Protein AF-A0A1J5LE45-F1 (afdb_monomer_lite)

Structure (mmCIF, N/CA/C/O backbone):
data_AF-A0A1J5LE45-F1
#
_entry.id   AF-A0A1J5LE45-F1
#
loop_
_atom_site.group_PDB
_atom_site.id
_atom_site.type_symbol
_atom_site.label_atom_id
_atom_site.label_alt_id
_atom_site.label_comp_id
_atom_site.label_asym_id
_atom_site.label_entity_id
_atom_site.label_seq_id
_atom_site.pdbx_PDB_ins_code
_atom_site.Cartn_x
_atom_site.Cartn_y
_atom_site.Cartn_z
_atom_site.occupancy
_atom_site.B_iso_or_equiv
_atom_site.auth_seq_id
_atom_site.auth_comp_id
_atom_site.auth_asym_id
_atom_site.auth_atom_id
_atom_site.pdbx_PDB_model_num
ATOM 1 N N . LYS A 1 1 ? -18.635 -42.185 24.923 1.00 47.25 1 LYS A N 1
ATOM 2 C CA . LYS A 1 1 ? -18.633 -42.158 23.426 1.00 47.25 1 LYS A CA 1
ATOM 3 C C . LYS A 1 1 ? -18.431 -40.688 23.011 1.00 47.25 1 LYS A C 1
ATOM 5 O O . LYS A 1 1 ? -19.280 -40.100 22.356 1.00 47.25 1 LYS A O 1
ATOM 10 N N . ASP A 1 2 ? -17.333 -40.066 23.460 1.00 50.16 2 ASP A N 1
ATOM 11 C CA . ASP A 1 2 ? -17.382 -38.649 23.892 1.00 50.16 2 ASP A CA 1
ATOM 12 C C . ASP A 1 2 ? -16.669 -37.647 22.984 1.00 50.16 2 ASP A C 1
ATOM 14 O O . ASP A 1 2 ? -16.478 -36.493 23.353 1.00 50.16 2 ASP A O 1
ATOM 18 N N . TYR A 1 3 ? -16.350 -38.044 21.753 1.00 55.31 3 TYR A N 1
ATOM 19 C CA . TYR A 1 3 ? -15.867 -37.114 20.739 1.00 55.31 3 TYR A CA 1
ATOM 20 C C . TYR A 1 3 ? -16.674 -37.298 19.455 1.00 55.31 3 TYR A C 1
ATOM 22 O O . TYR A 1 3 ? -16.617 -38.345 18.811 1.00 55.31 3 TYR A O 1
ATOM 30 N N . LYS A 1 4 ? -17.440 -36.265 19.072 1.00 55.41 4 LYS A N 1
ATOM 31 C CA . LYS A 1 4 ? -18.104 -36.154 17.761 1.00 55.41 4 LYS A CA 1
ATOM 32 C C . LYS A 1 4 ? -17.054 -35.912 16.665 1.00 55.41 4 LYS A C 1
ATOM 34 O O . LYS A 1 4 ? -17.010 -34.851 16.056 1.00 55.41 4 LYS A O 1
ATOM 39 N N . LEU A 1 5 ? -16.204 -36.905 16.418 1.00 65.06 5 LEU A N 1
ATOM 40 C CA . LEU A 1 5 ? -15.286 -36.964 15.276 1.00 65.06 5 LEU A CA 1
ATOM 41 C C . LEU A 1 5 ? -15.945 -37.696 14.097 1.00 65.06 5 LEU A C 1
ATOM 43 O O . LEU A 1 5 ? -15.344 -38.559 13.465 1.00 65.06 5 LEU A O 1
ATOM 47 N N . SER A 1 6 ? -17.212 -37.396 13.808 1.00 67.69 6 SER A N 1
ATOM 48 C CA . SER A 1 6 ? -17.869 -37.920 12.611 1.00 67.69 6 SER A CA 1
ATOM 49 C C . SER A 1 6 ? -17.379 -37.138 11.394 1.00 67.69 6 SER A C 1
ATOM 51 O O . SER A 1 6 ? -17.588 -35.923 11.318 1.00 67.69 6 SER A O 1
ATOM 53 N N . LEU A 1 7 ? -16.752 -37.824 10.436 1.00 62.03 7 LEU A N 1
ATOM 54 C CA . LEU A 1 7 ? -16.496 -37.259 9.113 1.00 62.03 7 LEU A CA 1
ATOM 55 C C . LEU A 1 7 ? -17.841 -36.858 8.499 1.00 62.03 7 LEU A C 1
ATOM 57 O O . LEU A 1 7 ? -18.782 -37.651 8.460 1.00 62.03 7 LEU A O 1
ATOM 61 N N . ASN A 1 8 ? -17.957 -35.601 8.072 1.00 67.69 8 ASN A N 1
ATOM 62 C CA . ASN A 1 8 ? -19.177 -35.143 7.430 1.00 67.69 8 ASN A CA 1
ATOM 63 C C . ASN A 1 8 ? -19.232 -35.714 6.009 1.00 67.69 8 ASN A C 1
ATOM 65 O O . ASN A 1 8 ? -18.611 -35.162 5.101 1.00 67.69 8 ASN A O 1
ATOM 69 N N . ASN A 1 9 ? -19.999 -36.789 5.827 1.00 61.19 9 ASN A N 1
ATOM 70 C CA . ASN A 1 9 ? -20.172 -37.455 4.536 1.00 61.19 9 ASN A CA 1
ATOM 71 C C . ASN A 1 9 ? -20.703 -36.520 3.439 1.00 61.19 9 ASN A C 1
ATOM 73 O O . ASN A 1 9 ? -20.420 -36.748 2.269 1.00 61.19 9 ASN A O 1
ATOM 77 N N . SER A 1 10 ? -21.390 -35.424 3.790 1.00 59.09 10 SER A N 1
ATOM 78 C CA . SER A 1 10 ? -21.844 -34.423 2.815 1.00 59.09 10 SER A CA 1
ATOM 79 C C . SER A 1 10 ? -20.706 -33.573 2.228 1.00 59.09 10 SER A C 1
ATOM 81 O O . SER A 1 10 ? -20.938 -32.802 1.302 1.00 59.09 10 SER A O 1
ATOM 83 N N . LYS A 1 11 ? -19.493 -33.650 2.792 1.00 65.94 11 LYS A N 1
ATOM 84 C CA . LYS A 1 11 ? -18.274 -32.985 2.297 1.00 65.94 11 LYS A CA 1
ATOM 85 C C . LYS A 1 11 ? -17.294 -33.965 1.642 1.00 65.94 11 LYS A C 1
ATOM 87 O O . LYS A 1 11 ? -16.216 -33.547 1.225 1.00 65.94 11 LYS A O 1
ATOM 92 N N . THR A 1 12 ? -17.641 -35.249 1.575 1.00 72.69 12 THR A N 1
ATOM 93 C CA . THR A 1 12 ? -16.808 -36.281 0.957 1.00 72.69 12 THR A CA 1
ATOM 94 C C . THR A 1 12 ? -17.013 -36.249 -0.554 1.00 72.69 12 THR A C 1
ATOM 96 O O . THR A 1 12 ? -18.116 -36.490 -1.035 1.00 72.69 12 THR A O 1
ATOM 99 N N . ILE A 1 13 ? -15.950 -35.949 -1.301 1.00 74.75 13 ILE A N 1
ATOM 100 C CA . ILE A 1 13 ? -15.941 -35.971 -2.769 1.00 74.75 13 ILE A CA 1
ATOM 101 C C . ILE A 1 13 ? -15.112 -37.180 -3.204 1.00 74.75 13 ILE A C 1
ATOM 103 O O . ILE A 1 13 ? -13.968 -37.334 -2.772 1.00 74.75 13 ILE A O 1
ATOM 107 N N . LEU A 1 14 ? -15.698 -38.047 -4.028 1.00 76.19 14 LEU A N 1
ATOM 108 C CA . LEU A 1 14 ? -15.010 -39.194 -4.617 1.00 76.19 14 LEU A CA 1
ATOM 109 C C . LEU A 1 14 ? -14.303 -38.742 -5.898 1.00 76.19 14 LEU A C 1
ATOM 111 O O . LEU A 1 14 ? -14.939 -38.169 -6.777 1.00 76.19 14 LEU A O 1
ATOM 115 N N . TYR A 1 15 ? -12.998 -39.002 -5.993 1.00 78.25 15 TYR A N 1
ATOM 116 C CA . TYR A 1 15 ? -12.208 -38.741 -7.196 1.00 78.25 15 TYR A CA 1
ATOM 117 C C . TYR A 1 15 ? -11.772 -40.058 -7.829 1.00 78.25 15 TYR A C 1
ATOM 119 O O . TYR A 1 15 ? -11.197 -40.918 -7.157 1.00 78.25 15 TYR A O 1
ATOM 127 N N . GLU A 1 16 ? -12.006 -40.192 -9.130 1.00 77.75 16 GLU A N 1
ATOM 128 C CA . GLU A 1 16 ? -11.470 -41.291 -9.928 1.00 77.75 16 GLU A CA 1
ATOM 129 C C . GLU A 1 16 ? -10.013 -41.013 -10.323 1.00 77.75 16 GLU A C 1
ATOM 131 O O . GLU A 1 16 ? -9.560 -39.868 -10.356 1.00 77.75 16 GLU A O 1
ATOM 136 N N . LYS A 1 17 ? -9.235 -42.069 -10.588 1.00 78.62 17 LYS A N 1
ATOM 137 C CA . LYS A 1 17 ? -7.848 -41.909 -11.047 1.00 78.62 17 LYS A CA 1
ATOM 138 C C . LYS A 1 17 ? -7.839 -41.440 -12.514 1.00 78.62 17 LYS A C 1
ATOM 140 O O . LYS A 1 17 ? -8.578 -42.014 -13.309 1.00 78.62 17 LYS A O 1
ATOM 145 N N . PRO A 1 18 ? -6.958 -40.497 -12.906 1.00 76.38 18 PRO A N 1
ATOM 146 C CA . PRO A 1 18 ? -5.892 -39.883 -12.109 1.00 76.38 18 PRO A CA 1
ATOM 147 C C . PRO A 1 18 ? -6.414 -38.841 -11.107 1.00 76.38 18 PRO A C 1
ATOM 149 O O . PRO A 1 18 ? -7.274 -38.033 -11.431 1.00 76.38 18 PRO A O 1
ATOM 152 N N . LEU A 1 19 ? -5.842 -38.837 -9.895 1.00 82.06 19 LEU A N 1
ATOM 153 C CA . LEU A 1 19 ? -6.240 -37.930 -8.813 1.00 82.06 19 LEU A CA 1
ATOM 154 C C . LEU A 1 19 ? -5.856 -36.482 -9.145 1.00 82.06 19 LEU A C 1
ATOM 156 O O . LEU A 1 19 ? -4.756 -36.028 -8.824 1.00 82.06 19 LEU A O 1
ATOM 160 N N . ILE A 1 20 ? -6.769 -35.755 -9.781 1.00 83.44 20 ILE A N 1
ATOM 161 C CA . ILE A 1 20 ? -6.630 -34.330 -10.054 1.00 83.44 20 ILE A CA 1
ATOM 162 C C . ILE A 1 20 ? -7.879 -33.587 -9.587 1.00 83.44 20 ILE A C 1
ATOM 164 O O . ILE A 1 20 ? -8.994 -33.903 -9.986 1.00 83.44 20 ILE A O 1
ATOM 168 N N . THR A 1 21 ? -7.685 -32.593 -8.721 1.00 88.62 21 THR A N 1
ATOM 169 C CA . THR A 1 21 ? -8.791 -31.763 -8.230 1.00 88.62 21 THR A CA 1
ATOM 170 C C . THR A 1 21 ? -9.004 -30.558 -9.133 1.00 88.62 21 THR A C 1
ATOM 172 O O . THR A 1 21 ? -8.064 -30.042 -9.747 1.00 88.62 21 THR A O 1
ATOM 175 N N . GLU A 1 22 ? -10.219 -30.032 -9.139 1.00 90.75 22 GLU A N 1
ATOM 176 C CA . GLU A 1 22 ? -10.625 -28.804 -9.823 1.00 90.75 22 GLU A CA 1
ATOM 177 C C . GLU A 1 22 ? -9.720 -27.631 -9.433 1.00 90.75 22 GLU A C 1
ATOM 179 O O . GLU A 1 22 ? -9.249 -26.875 -10.284 1.00 90.75 22 GLU A O 1
ATOM 184 N N . ILE A 1 23 ? -9.378 -27.533 -8.143 1.00 91.50 23 ILE A N 1
ATOM 185 C CA . ILE A 1 23 ? -8.443 -26.529 -7.616 1.00 91.50 23 ILE A CA 1
ATOM 186 C C . ILE A 1 23 ? -7.052 -26.706 -8.231 1.00 91.50 23 ILE A C 1
ATOM 188 O O . ILE A 1 23 ? -6.393 -25.719 -8.555 1.00 91.50 23 ILE A O 1
ATOM 192 N N . THR A 1 24 ? -6.585 -27.943 -8.402 1.00 91.62 24 THR A N 1
ATOM 193 C CA . THR A 1 24 ? -5.270 -28.226 -8.997 1.00 91.62 24 THR A CA 1
ATOM 194 C C . THR A 1 24 ? -5.247 -27.846 -10.474 1.00 91.62 24 THR A C 1
ATOM 196 O O . THR A 1 24 ? -4.311 -27.180 -10.922 1.00 91.62 24 THR A O 1
ATOM 199 N N . ILE A 1 25 ? -6.310 -28.178 -11.212 1.00 92.38 25 ILE A N 1
ATOM 200 C CA . ILE A 1 25 ? -6.498 -27.764 -12.609 1.00 92.38 25 ILE A CA 1
ATOM 201 C C . ILE A 1 25 ? -6.483 -26.237 -12.708 1.00 92.38 25 ILE A C 1
ATOM 203 O O . ILE A 1 25 ? -5.732 -25.674 -13.508 1.00 92.38 25 ILE A O 1
ATOM 207 N N . ALA A 1 26 ? -7.263 -25.561 -11.865 1.00 94.94 26 ALA A N 1
ATOM 208 C CA . ALA A 1 26 ? -7.354 -24.109 -11.850 1.00 94.94 26 ALA A CA 1
ATOM 209 C C . ALA A 1 26 ? -5.998 -23.458 -11.542 1.00 94.94 26 ALA A C 1
ATOM 211 O O . ALA A 1 26 ? -5.584 -22.543 -12.251 1.00 94.94 26 ALA A O 1
ATOM 212 N N . LYS A 1 27 ? -5.260 -23.958 -10.542 1.00 94.88 27 LYS A N 1
ATOM 213 C CA . LYS A 1 27 ? -3.911 -23.471 -10.205 1.00 94.88 27 LYS A CA 1
ATOM 214 C C . LYS A 1 27 ? -2.946 -23.606 -11.381 1.00 94.88 27 LYS A C 1
ATOM 216 O O . LYS A 1 27 ? -2.257 -22.640 -11.695 1.00 94.88 27 LYS A O 1
ATOM 221 N N . ASN A 1 28 ? -2.931 -24.751 -12.065 1.00 94.69 28 ASN A N 1
ATOM 222 C CA . ASN A 1 28 ? -2.086 -24.950 -13.245 1.00 94.69 28 ASN A CA 1
ATOM 223 C C . ASN A 1 28 ? -2.441 -23.977 -14.378 1.00 94.69 28 ASN A C 1
ATOM 225 O O . ASN A 1 28 ? -1.549 -23.361 -14.962 1.00 94.69 28 ASN A O 1
ATOM 229 N N . LYS A 1 29 ? -3.735 -23.760 -14.643 1.00 96.31 29 LYS A N 1
ATOM 230 C CA . LYS A 1 29 ? -4.177 -22.764 -15.631 1.00 96.31 29 LYS A CA 1
ATOM 231 C C . LYS A 1 29 ? -3.773 -21.341 -15.238 1.00 96.31 29 LYS A C 1
ATOM 233 O O . LYS A 1 29 ? -3.321 -20.590 -16.095 1.00 96.31 29 LYS A O 1
ATOM 238 N N . VAL A 1 30 ? -3.861 -20.979 -13.953 1.00 95.88 30 VAL A N 1
ATOM 239 C CA . VAL A 1 30 ? -3.401 -19.672 -13.447 1.00 95.88 30 VAL A CA 1
ATOM 240 C C . VAL A 1 30 ? -1.900 -19.483 -13.665 1.00 95.88 30 VAL A C 1
ATOM 242 O O . VAL A 1 30 ? -1.473 -18.397 -14.050 1.00 95.88 30 VAL A O 1
ATOM 245 N N . ILE A 1 31 ? -1.080 -20.516 -13.445 1.00 95.56 31 ILE A N 1
ATOM 246 C CA . ILE A 1 31 ? 0.363 -20.435 -13.718 1.00 95.56 31 ILE A CA 1
ATOM 247 C C . ILE A 1 31 ? 0.604 -20.079 -15.187 1.00 95.56 31 ILE A C 1
ATOM 249 O O . ILE A 1 31 ? 1.418 -19.200 -15.468 1.00 95.56 31 ILE A O 1
ATOM 253 N N . ASN A 1 32 ? -0.091 -20.750 -16.107 1.00 95.25 32 ASN A N 1
ATOM 254 C CA . ASN A 1 32 ? 0.062 -20.514 -17.542 1.00 95.25 32 ASN A CA 1
ATOM 255 C C . ASN A 1 32 ? -0.415 -19.110 -17.926 1.00 95.25 32 ASN A C 1
ATOM 257 O O . ASN A 1 32 ? 0.346 -18.375 -18.549 1.00 95.25 32 ASN A O 1
ATOM 261 N N . LEU A 1 33 ? -1.583 -18.690 -17.427 1.00 96.12 33 LEU A N 1
ATOM 262 C CA . LEU A 1 33 ? -2.100 -17.328 -17.579 1.00 96.12 33 LEU A CA 1
ATOM 263 C C . LEU A 1 33 ? -1.056 -16.276 -17.186 1.00 96.12 33 LEU A C 1
ATOM 265 O O . LEU A 1 33 ? -0.757 -15.366 -17.953 1.00 96.12 33 LEU A O 1
ATOM 269 N N . LEU A 1 34 ? -0.469 -16.397 -15.993 1.00 94.81 34 LEU A N 1
ATOM 270 C CA . LEU A 1 34 ? 0.498 -15.410 -15.511 1.00 94.81 34 LEU A CA 1
ATOM 271 C C . LEU A 1 34 ? 1.830 -15.479 -16.268 1.00 94.81 34 LEU A C 1
ATOM 273 O O . LEU A 1 34 ? 2.491 -14.454 -16.409 1.00 94.81 34 LEU A O 1
ATOM 277 N N . LYS A 1 35 ? 2.246 -16.654 -16.752 1.00 92.56 35 LYS A N 1
ATOM 278 C CA . LYS A 1 35 ? 3.465 -16.802 -17.565 1.00 92.56 35 LYS A CA 1
ATOM 279 C C . LYS A 1 35 ? 3.314 -16.183 -18.953 1.00 92.56 35 LYS A C 1
ATOM 281 O O . LYS A 1 35 ? 4.253 -15.551 -19.431 1.00 92.56 35 LYS A O 1
ATOM 286 N N . GLU A 1 36 ? 2.168 -16.378 -19.591 1.00 91.88 36 GLU A N 1
ATOM 287 C CA . GLU A 1 36 ? 1.901 -15.912 -20.954 1.00 91.88 36 GLU A CA 1
ATOM 288 C C . GLU A 1 36 ? 1.458 -14.448 -20.979 1.00 91.88 36 GLU A C 1
ATOM 290 O O . GLU A 1 36 ? 1.913 -13.670 -21.819 1.00 91.88 36 GLU A O 1
ATOM 295 N N . GLY A 1 37 ? 0.609 -14.055 -20.028 1.00 91.88 37 GLY A N 1
ATOM 296 C CA . GLY A 1 37 ? 0.039 -12.715 -19.945 1.00 91.88 37 GLY A CA 1
ATOM 297 C C . GLY A 1 37 ? 0.959 -11.665 -19.316 1.00 91.88 37 GLY A C 1
ATOM 298 O O . GLY A 1 37 ? 0.765 -10.480 -19.572 1.00 91.88 37 GLY A O 1
ATOM 299 N N . ILE A 1 38 ? 1.977 -12.064 -18.537 1.00 94.81 38 ILE A N 1
ATOM 300 C CA . ILE A 1 38 ? 2.947 -11.145 -17.912 1.00 94.81 38 ILE A CA 1
ATOM 301 C C . ILE A 1 38 ? 4.342 -11.406 -18.485 1.00 94.81 38 ILE A C 1
ATOM 303 O O . ILE A 1 38 ? 5.161 -12.138 -17.917 1.00 94.81 38 ILE A O 1
ATOM 307 N N . LYS A 1 39 ? 4.645 -10.758 -19.610 1.00 93.88 39 LYS A N 1
ATOM 308 C CA . LYS A 1 39 ? 5.958 -10.831 -20.255 1.00 93.88 39 LYS A CA 1
ATOM 309 C C . LYS A 1 39 ? 6.864 -9.719 -19.741 1.00 93.88 39 LYS A C 1
ATOM 311 O O . LYS A 1 39 ? 6.525 -8.542 -19.823 1.00 93.88 39 LYS A O 1
ATOM 316 N N . PHE A 1 40 ? 8.048 -10.093 -19.269 1.00 95.12 40 PHE A N 1
ATOM 317 C CA . PHE A 1 40 ? 9.096 -9.146 -18.904 1.00 95.12 40 PHE A CA 1
ATOM 318 C C . PHE A 1 40 ? 10.473 -9.726 -19.229 1.00 95.12 40 PHE A C 1
ATOM 320 O O . PHE A 1 40 ? 10.933 -10.674 -18.580 1.00 95.12 40 PHE A O 1
ATOM 327 N N . LYS A 1 41 ? 11.150 -9.150 -20.221 1.00 93.56 41 LYS A N 1
ATOM 328 C CA . LYS A 1 41 ? 12.515 -9.516 -20.605 1.00 93.56 41 LYS A CA 1
ATOM 329 C C . LYS A 1 41 ? 13.347 -8.256 -20.816 1.00 93.56 41 LYS A C 1
ATOM 331 O O . LYS A 1 41 ? 12.917 -7.316 -21.470 1.00 93.56 41 LYS A O 1
ATOM 336 N N . ILE A 1 42 ? 14.561 -8.272 -20.278 1.00 92.06 42 ILE A N 1
ATOM 337 C CA . ILE A 1 42 ? 15.587 -7.275 -20.577 1.00 92.06 42 ILE A CA 1
ATOM 338 C C . ILE A 1 42 ? 16.627 -7.966 -21.455 1.00 92.06 42 ILE A C 1
ATOM 340 O O . ILE A 1 42 ? 17.117 -9.035 -21.080 1.00 92.06 42 ILE A O 1
ATOM 344 N N . ILE A 1 43 ? 16.926 -7.391 -22.619 1.00 88.50 43 ILE A N 1
ATOM 345 C CA . ILE A 1 43 ? 17.944 -7.906 -23.542 1.00 88.50 43 ILE A CA 1
ATOM 346 C C . ILE A 1 43 ? 19.309 -7.863 -22.847 1.00 88.50 43 ILE A C 1
ATOM 348 O O . ILE A 1 43 ? 19.679 -6.854 -22.231 1.00 88.50 43 ILE A O 1
ATOM 352 N N . LYS A 1 44 ? 20.044 -8.977 -22.914 1.00 82.31 44 LYS A N 1
ATOM 353 C CA . LYS A 1 44 ? 21.376 -9.088 -22.307 1.00 82.31 44 LYS A CA 1
ATOM 354 C C . LYS A 1 44 ? 22.382 -8.234 -23.081 1.00 82.31 44 LYS A C 1
ATOM 356 O O . LYS A 1 44 ? 22.233 -8.035 -24.277 1.00 82.31 44 LYS A O 1
ATOM 361 N N . GLU A 1 45 ? 23.431 -7.749 -22.417 1.00 75.81 45 GLU A N 1
ATOM 362 C CA . GLU A 1 45 ? 24.426 -6.873 -23.065 1.00 75.81 45 GLU A CA 1
ATOM 363 C C . GLU A 1 45 ? 25.121 -7.520 -24.268 1.00 75.81 45 GLU A C 1
ATOM 365 O O . GLU A 1 45 ? 25.373 -6.848 -25.259 1.00 75.81 45 GLU A O 1
ATOM 370 N N . ASN A 1 46 ? 25.379 -8.826 -24.213 1.00 73.75 46 ASN A N 1
ATOM 371 C CA . ASN A 1 46 ? 25.991 -9.575 -25.309 1.00 73.75 46 ASN A CA 1
ATOM 372 C C . ASN A 1 46 ? 25.066 -9.759 -26.527 1.00 73.75 46 ASN A C 1
ATOM 374 O O . ASN A 1 46 ? 25.554 -10.044 -27.610 1.00 73.75 46 ASN A O 1
ATOM 378 N N . GLU A 1 47 ? 23.753 -9.588 -26.360 1.00 77.06 47 GLU A N 1
ATOM 379 C CA . GLU A 1 47 ? 22.756 -9.671 -27.438 1.00 77.06 47 GLU A CA 1
ATOM 380 C C . GLU A 1 47 ? 22.507 -8.302 -28.103 1.00 77.06 47 GLU A C 1
ATOM 382 O O . GLU A 1 47 ? 21.714 -8.200 -29.038 1.00 77.06 47 GLU A O 1
ATOM 387 N N . LYS A 1 48 ? 23.149 -7.230 -27.617 1.00 81.69 48 LYS A N 1
ATOM 388 C CA . LYS A 1 48 ? 22.981 -5.876 -28.152 1.00 81.69 48 LYS A CA 1
ATOM 389 C C . LYS A 1 48 ? 23.988 -5.570 -29.254 1.00 81.69 48 LYS A C 1
ATOM 391 O O . LYS A 1 48 ? 25.163 -5.927 -29.168 1.00 81.69 48 LYS A O 1
ATOM 396 N N . GLU A 1 49 ? 23.515 -4.814 -30.239 1.00 76.38 49 GLU A N 1
ATOM 397 C CA . GLU A 1 49 ? 24.345 -4.245 -31.298 1.00 76.38 49 GLU A CA 1
ATOM 398 C C . GLU A 1 49 ? 25.347 -3.238 -30.733 1.00 76.38 49 GLU A C 1
ATOM 400 O O . GLU A 1 49 ? 25.008 -2.416 -29.876 1.00 76.38 49 GLU A O 1
ATOM 405 N N . ASP A 1 50 ? 26.563 -3.269 -31.261 1.00 82.31 50 ASP A N 1
ATOM 406 C CA . ASP A 1 50 ? 27.593 -2.285 -30.966 1.00 82.31 50 ASP A CA 1
ATOM 407 C C . ASP A 1 50 ? 27.286 -0.937 -31.626 1.00 82.31 50 ASP A C 1
ATOM 409 O O . ASP A 1 50 ? 26.663 -0.847 -32.692 1.00 82.31 50 ASP A O 1
ATOM 413 N N . LYS A 1 51 ? 27.684 0.141 -30.954 1.00 80.19 51 LYS A N 1
ATOM 414 C CA . LYS A 1 51 ? 27.772 1.470 -31.556 1.00 80.19 51 LYS A CA 1
ATOM 415 C C . LYS A 1 51 ? 28.894 1.474 -32.586 1.00 80.19 51 LYS A C 1
ATOM 417 O O . LYS A 1 51 ? 29.847 0.707 -32.484 1.00 80.19 51 LYS A O 1
ATOM 422 N N . GLU A 1 52 ? 28.775 2.375 -33.552 1.00 76.25 52 GLU A N 1
ATOM 423 C CA . GLU A 1 52 ? 29.853 2.624 -34.501 1.00 76.25 52 GLU A CA 1
ATOM 424 C C . GLU A 1 52 ? 31.108 3.085 -33.757 1.00 76.25 52 GLU A C 1
ATOM 426 O O . GLU A 1 52 ? 31.030 3.870 -32.805 1.00 76.25 52 GLU A O 1
ATOM 431 N N . ILE A 1 53 ? 32.255 2.552 -34.177 1.00 77.00 53 ILE A N 1
ATOM 432 C CA . ILE A 1 53 ? 33.556 2.919 -33.626 1.00 77.00 53 ILE A CA 1
ATOM 433 C C . ILE A 1 53 ? 33.878 4.335 -34.127 1.00 77.00 53 ILE A C 1
ATOM 435 O O . ILE A 1 53 ? 33.892 4.544 -35.345 1.00 77.00 53 ILE A O 1
ATOM 439 N N . PRO A 1 54 ? 34.119 5.312 -33.229 1.00 76.69 54 PRO A N 1
ATOM 440 C CA . PRO A 1 54 ? 34.545 6.652 -33.628 1.00 76.69 54 PRO A CA 1
ATOM 441 C C . PRO A 1 54 ? 35.799 6.585 -34.503 1.00 76.69 54 PRO A C 1
ATOM 443 O O . PRO A 1 54 ? 36.669 5.757 -34.245 1.00 76.69 54 PRO A O 1
ATOM 446 N N . GLU A 1 55 ? 35.923 7.452 -35.511 1.00 70.56 55 GLU A N 1
ATOM 447 C CA . GLU A 1 55 ? 37.034 7.376 -36.477 1.00 70.56 55 GLU A CA 1
ATOM 448 C C . GLU A 1 55 ? 38.413 7.447 -35.812 1.00 70.56 55 GLU A C 1
ATOM 450 O O . GLU A 1 55 ? 39.307 6.687 -36.167 1.00 70.56 55 GLU A O 1
ATOM 455 N N . GLU A 1 56 ? 38.526 8.260 -34.763 1.00 72.50 56 GLU A N 1
ATOM 456 C CA . GLU A 1 56 ? 39.714 8.427 -33.914 1.00 72.50 56 GLU A CA 1
ATOM 457 C C . GLU A 1 56 ? 40.129 7.154 -33.160 1.00 72.50 56 GLU A C 1
ATOM 459 O O . GLU A 1 56 ? 41.246 7.061 -32.661 1.00 72.50 56 GLU A O 1
ATOM 464 N N . LYS A 1 57 ? 39.224 6.177 -33.044 1.00 73.38 57 LYS A N 1
ATOM 465 C CA . LYS A 1 57 ? 39.431 4.915 -32.325 1.00 73.38 57 LYS A CA 1
ATOM 466 C C . LYS A 1 57 ? 39.407 3.689 -33.230 1.00 73.38 57 LYS A C 1
ATOM 468 O O . LYS A 1 57 ? 39.506 2.576 -32.731 1.00 73.38 57 LYS A O 1
ATOM 473 N N . LYS A 1 58 ? 39.307 3.868 -34.553 1.00 70.12 58 LYS A N 1
ATOM 474 C CA . LYS A 1 58 ? 39.357 2.757 -35.521 1.00 70.12 58 LYS A CA 1
ATOM 475 C C . LYS A 1 58 ? 40.716 2.044 -35.533 1.00 70.12 58 LYS A C 1
ATOM 477 O O . LYS A 1 58 ? 40.764 0.883 -35.916 1.00 70.12 58 LYS A O 1
ATOM 482 N N . SER A 1 59 ? 41.791 2.725 -35.129 1.00 68.94 59 SER A N 1
ATOM 483 C CA . SER A 1 59 ? 43.155 2.179 -35.051 1.00 68.94 59 SER A CA 1
ATOM 484 C C . SER A 1 59 ? 43.523 1.583 -33.685 1.00 68.94 59 SER A C 1
ATOM 486 O O . SER A 1 59 ? 44.641 1.112 -33.519 1.00 68.94 59 SER A O 1
ATOM 488 N N . ASP A 1 60 ? 42.627 1.656 -32.697 1.00 76.06 60 ASP A N 1
ATOM 489 C CA . ASP A 1 60 ? 42.825 1.116 -31.348 1.00 76.06 60 ASP A CA 1
ATOM 490 C C . ASP A 1 60 ? 42.225 -0.299 -31.297 1.00 76.06 60 ASP A C 1
ATOM 492 O O . ASP A 1 60 ? 41.010 -0.456 -31.160 1.00 76.06 60 ASP A O 1
ATOM 496 N N . GLU A 1 61 ? 43.064 -1.328 -31.475 1.00 71.25 61 GLU A N 1
ATOM 497 C CA . GLU A 1 61 ? 42.637 -2.739 -31.542 1.00 71.25 61 GLU A CA 1
ATOM 498 C C . GLU A 1 61 ? 41.971 -3.230 -30.242 1.00 71.25 61 GLU A C 1
ATOM 500 O O . GLU A 1 61 ? 41.136 -4.136 -30.282 1.00 71.25 61 GLU A O 1
ATOM 505 N N . ASP A 1 62 ? 42.258 -2.583 -29.108 1.00 80.12 62 ASP A N 1
ATOM 506 C CA . ASP A 1 62 ? 41.680 -2.900 -27.798 1.00 80.12 62 ASP A CA 1
ATOM 507 C C . ASP A 1 62 ? 40.376 -2.124 -27.509 1.00 80.12 62 ASP A C 1
ATOM 509 O O . ASP A 1 62 ? 39.753 -2.286 -26.448 1.00 80.12 62 ASP A O 1
ATOM 513 N N . TYR A 1 63 ? 39.912 -1.269 -28.431 1.00 76.00 63 TYR A N 1
ATOM 514 C CA . TYR A 1 63 ? 38.698 -0.485 -28.225 1.00 76.00 63 TYR A CA 1
ATOM 515 C C . TYR A 1 63 ? 37.431 -1.344 -28.303 1.00 76.00 63 TYR A C 1
ATOM 517 O O . TYR A 1 63 ? 36.965 -1.737 -29.371 1.00 76.00 63 TYR A O 1
ATOM 525 N N . ILE A 1 64 ? 36.785 -1.546 -27.152 1.00 77.12 64 ILE A N 1
ATOM 526 C CA . ILE A 1 64 ? 35.483 -2.216 -27.076 1.00 77.12 64 ILE A CA 1
ATOM 527 C C . ILE A 1 64 ? 34.359 -1.185 -27.302 1.00 77.12 64 ILE A C 1
ATOM 529 O O . ILE A 1 64 ? 34.137 -0.321 -26.438 1.00 77.12 64 ILE A O 1
ATOM 533 N N . PRO A 1 65 ? 33.602 -1.263 -28.416 1.00 74.69 65 PRO A N 1
ATOM 534 C CA . PRO A 1 65 ? 32.495 -0.353 -28.665 1.00 74.69 65 PRO A CA 1
ATOM 535 C C . PRO A 1 65 ? 31.384 -0.533 -27.627 1.00 74.69 65 PRO A C 1
ATOM 537 O O . PRO A 1 65 ? 31.071 -1.624 -27.150 1.00 74.69 65 PRO A O 1
ATOM 540 N N . ARG A 1 66 ? 30.750 0.581 -27.255 1.00 77.69 66 ARG A N 1
ATOM 541 C CA . ARG A 1 66 ? 29.593 0.554 -26.350 1.00 77.69 66 ARG A CA 1
ATOM 542 C C . ARG A 1 66 ? 28.384 -0.036 -27.060 1.00 77.69 66 ARG A C 1
ATOM 544 O O . ARG A 1 66 ? 28.194 0.188 -28.247 1.00 77.69 66 ARG A O 1
ATOM 551 N N . LYS A 1 67 ? 27.490 -0.671 -26.307 1.00 82.81 67 LYS A N 1
ATOM 552 C CA . LYS A 1 67 ? 26.225 -1.181 -26.843 1.00 82.81 67 LYS A CA 1
ATOM 553 C C . LYS A 1 67 ? 25.237 -0.054 -27.164 1.00 82.81 67 LYS A C 1
ATOM 555 O O . LYS A 1 67 ? 25.118 0.918 -26.412 1.00 82.81 67 LYS A O 1
ATOM 560 N N . LYS A 1 68 ? 24.511 -0.186 -28.277 1.00 82.56 68 LYS A N 1
ATOM 561 C CA . LYS A 1 68 ? 23.379 0.677 -28.644 1.00 82.56 68 LYS A CA 1
ATOM 562 C C . LYS A 1 68 ? 22.251 0.498 -27.631 1.00 82.56 68 LYS A C 1
ATOM 564 O O . LYS A 1 68 ? 21.943 -0.617 -27.218 1.00 82.56 68 LYS A O 1
ATOM 569 N N . ILE A 1 69 ? 21.596 1.602 -27.278 1.00 85.94 69 ILE A N 1
ATOM 570 C CA . ILE A 1 69 ? 20.384 1.585 -26.452 1.00 85.94 69 ILE A CA 1
ATOM 571 C C . ILE A 1 69 ? 19.163 1.659 -27.374 1.00 85.94 69 ILE A C 1
ATOM 573 O O . ILE A 1 69 ? 19.037 2.587 -28.189 1.00 85.94 69 ILE A O 1
ATOM 577 N N . LYS A 1 70 ? 18.244 0.698 -27.245 1.00 87.06 70 LYS A N 1
ATOM 578 C CA . LYS A 1 70 ? 16.960 0.660 -27.967 1.00 87.06 70 LYS A CA 1
ATOM 579 C C . LYS A 1 70 ? 15.798 0.604 -26.984 1.00 87.06 70 LYS A C 1
ATOM 581 O O . LYS A 1 70 ? 15.896 0.026 -25.910 1.00 87.06 70 LYS A O 1
ATOM 586 N N . VAL A 1 71 ? 14.646 1.165 -27.357 1.00 86.31 71 VAL A N 1
ATOM 587 C CA . VAL A 1 71 ? 13.430 1.049 -26.524 1.00 86.31 71 VAL A CA 1
ATOM 588 C C . VAL A 1 71 ? 13.036 -0.423 -26.340 1.00 86.31 71 VAL A C 1
ATOM 590 O O . VAL A 1 71 ? 12.631 -0.813 -25.251 1.00 86.31 71 VAL A O 1
ATOM 593 N N . SER A 1 72 ? 13.253 -1.244 -27.371 1.00 87.31 72 SER A N 1
ATOM 594 C CA . SER A 1 72 ? 13.021 -2.692 -27.375 1.00 87.31 72 SER A CA 1
ATOM 595 C C . SER A 1 72 ? 13.953 -3.498 -26.465 1.00 87.31 72 SER A C 1
ATOM 597 O O . SER A 1 72 ? 13.718 -4.689 -26.291 1.00 87.31 72 SER A O 1
ATOM 599 N N . ASP A 1 73 ? 14.983 -2.884 -25.867 1.00 88.88 73 ASP A N 1
ATOM 600 C CA . ASP A 1 73 ? 15.854 -3.560 -24.892 1.00 88.88 73 ASP A CA 1
ATOM 601 C C . ASP A 1 73 ? 15.081 -4.028 -23.655 1.00 88.88 73 ASP A C 1
ATOM 603 O O . ASP A 1 73 ? 15.546 -4.910 -22.931 1.00 88.88 73 ASP A O 1
ATOM 607 N N . VAL A 1 74 ? 13.909 -3.439 -23.413 1.00 92.44 74 VAL A N 1
ATOM 608 C CA . VAL A 1 74 ? 12.984 -3.816 -22.350 1.00 92.44 74 VAL A CA 1
ATOM 609 C C . VAL A 1 74 ? 11.675 -4.262 -23.008 1.00 92.44 74 VAL A C 1
ATOM 611 O O . VAL A 1 74 ? 10.819 -3.445 -23.342 1.00 92.44 74 VAL A O 1
ATOM 614 N N . ASP A 1 75 ? 11.536 -5.569 -23.227 1.00 92.56 75 ASP A N 1
ATOM 615 C CA . ASP A 1 75 ? 10.338 -6.189 -23.799 1.00 92.56 75 ASP A CA 1
ATOM 616 C C . ASP A 1 75 ? 9.351 -6.505 -22.676 1.00 92.56 75 ASP A C 1
ATOM 618 O O . ASP A 1 75 ? 9.571 -7.401 -21.850 1.00 92.56 75 ASP A O 1
ATOM 622 N N . ILE A 1 76 ? 8.276 -5.726 -22.638 1.00 94.31 76 ILE A N 1
ATOM 623 C CA . ILE A 1 76 ? 7.259 -5.788 -21.600 1.00 94.31 76 ILE A CA 1
ATOM 624 C C . ILE A 1 76 ? 5.890 -5.926 -22.250 1.00 94.31 76 ILE A C 1
ATOM 626 O O . ILE A 1 76 ? 5.553 -5.159 -23.151 1.00 94.31 76 ILE A O 1
ATOM 630 N N . ARG A 1 77 ? 5.090 -6.879 -21.769 1.00 92.12 77 ARG A N 1
ATOM 631 C CA . ARG A 1 77 ? 3.681 -7.028 -22.150 1.00 92.12 77 ARG A CA 1
ATOM 632 C C . ARG A 1 77 ? 2.866 -7.417 -20.928 1.00 92.12 77 ARG A C 1
ATOM 634 O O . ARG A 1 77 ? 3.211 -8.372 -20.236 1.00 92.12 77 ARG A O 1
ATOM 641 N N . CYS A 1 78 ? 1.813 -6.659 -20.678 1.00 94.69 78 CYS A N 1
ATOM 642 C CA . CYS A 1 78 ? 0.783 -6.943 -19.694 1.00 94.69 78 CYS A CA 1
ATOM 643 C C . CYS A 1 78 ? -0.474 -6.227 -20.173 1.00 94.69 78 CYS A C 1
ATOM 645 O O . CYS A 1 78 ? -0.391 -5.059 -20.543 1.00 94.69 78 CYS A O 1
ATOM 647 N N . ASP A 1 79 ? -1.589 -6.941 -20.206 1.00 96.62 79 ASP A N 1
ATOM 648 C CA . ASP A 1 79 ? -2.906 -6.390 -20.502 1.00 96.62 79 ASP A CA 1
ATOM 649 C C . ASP A 1 79 ? -3.831 -6.871 -19.391 1.00 96.62 79 ASP A C 1
ATOM 651 O O . ASP A 1 79 ? -4.146 -8.064 -19.291 1.00 96.62 79 ASP A O 1
ATOM 655 N N . SER A 1 80 ? -4.206 -5.949 -18.512 1.00 96.75 80 SER A N 1
ATOM 656 C CA . SER A 1 80 ? -5.047 -6.243 -17.361 1.00 96.75 80 SER A CA 1
ATOM 657 C C . SER A 1 80 ? -6.411 -6.775 -17.782 1.00 96.75 80 SER A C 1
ATOM 659 O O . SER A 1 80 ? -6.874 -7.755 -17.204 1.00 96.75 80 SER A O 1
ATOM 661 N N . ASN A 1 81 ? -7.035 -6.230 -18.827 1.00 97.38 81 ASN A N 1
ATOM 662 C CA . ASN A 1 81 ? -8.347 -6.675 -19.295 1.00 97.38 81 ASN A CA 1
ATOM 663 C C . ASN A 1 81 ? -8.301 -8.118 -19.796 1.00 97.38 81 ASN A C 1
ATOM 665 O O . ASN A 1 81 ? -9.184 -8.922 -19.465 1.00 97.38 81 ASN A O 1
ATOM 669 N N . LYS A 1 82 ? -7.248 -8.472 -20.538 1.00 96.94 82 LYS A N 1
ATOM 670 C CA . LYS A 1 82 ? -7.016 -9.851 -20.975 1.00 96.94 82 LYS A CA 1
ATOM 671 C C . LYS A 1 82 ? -6.789 -10.778 -19.780 1.00 96.94 82 LYS A C 1
ATOM 673 O O . LYS A 1 82 ? -7.476 -11.794 -19.668 1.00 96.94 82 LYS A O 1
ATOM 678 N N . LEU A 1 83 ? -5.909 -10.398 -18.849 1.00 97.62 83 LEU A N 1
ATOM 679 C CA . LEU A 1 83 ? -5.636 -11.174 -17.633 1.00 97.62 83 LEU A CA 1
ATOM 680 C C . LEU A 1 83 ? -6.900 -11.400 -16.793 1.00 97.62 83 LEU A C 1
ATOM 682 O O . LEU A 1 83 ? -7.152 -12.514 -16.336 1.00 97.62 83 LEU A O 1
ATOM 686 N N . ILE A 1 84 ? -7.716 -10.361 -16.606 1.00 97.94 84 ILE A N 1
ATOM 687 C CA . ILE A 1 84 ? -8.986 -10.418 -15.873 1.00 97.94 84 ILE A CA 1
ATOM 688 C C . ILE A 1 84 ? -9.952 -11.385 -16.560 1.00 97.94 84 ILE A C 1
ATOM 690 O O . ILE A 1 84 ? -10.563 -12.223 -15.895 1.00 97.94 84 ILE A O 1
ATOM 694 N N . THR A 1 85 ? -10.104 -11.275 -17.878 1.00 97.75 85 THR A N 1
ATOM 695 C CA . THR A 1 85 ? -11.047 -12.091 -18.656 1.00 97.75 85 THR A CA 1
ATOM 696 C C . THR A 1 85 ? -10.661 -13.565 -18.633 1.00 97.75 85 THR A C 1
ATOM 698 O O . THR A 1 85 ? -11.495 -14.430 -18.349 1.00 97.75 85 THR A O 1
ATOM 701 N N . GLU A 1 86 ? -9.385 -13.869 -18.849 1.00 97.31 86 GLU A N 1
ATOM 702 C CA . GLU A 1 86 ? -8.880 -15.240 -18.797 1.00 97.31 86 GLU A CA 1
ATOM 703 C C . GLU A 1 86 ? -8.940 -15.801 -17.372 1.00 97.31 86 GLU A C 1
ATOM 705 O O . GLU A 1 86 ? -9.353 -16.943 -17.181 1.00 97.31 86 GLU A O 1
ATOM 710 N N . PHE A 1 87 ? -8.651 -14.996 -16.344 1.00 97.56 87 PHE A N 1
ATOM 711 C CA . PHE A 1 87 ? -8.798 -15.428 -14.953 1.00 97.56 87 PHE A CA 1
ATOM 712 C C . PHE A 1 87 ? -10.251 -15.775 -14.601 1.00 97.56 87 PHE A C 1
ATOM 714 O O . PHE A 1 87 ? -10.506 -16.835 -14.029 1.00 97.56 87 PHE A O 1
ATOM 721 N N . LYS A 1 88 ? -11.219 -14.931 -14.989 1.00 97.38 88 LYS A N 1
ATOM 722 C CA . LYS A 1 88 ? -12.658 -15.227 -14.845 1.00 97.38 88 LYS A CA 1
ATOM 723 C C . LYS A 1 88 ? -13.029 -16.528 -15.558 1.00 97.38 88 LYS A C 1
ATOM 725 O O . LYS A 1 88 ? -13.739 -17.357 -14.995 1.00 97.38 88 LYS A O 1
ATOM 730 N N . THR A 1 89 ? -12.496 -16.735 -16.760 1.00 97.19 89 THR A N 1
ATOM 731 C CA . THR A 1 89 ? -12.705 -17.963 -17.539 1.00 97.19 89 THR A CA 1
ATOM 732 C C . THR A 1 89 ? -12.165 -19.189 -16.803 1.00 97.19 89 THR A C 1
ATOM 734 O O . THR A 1 89 ? -12.853 -20.202 -16.723 1.00 97.19 89 THR A O 1
ATOM 737 N N . ILE A 1 90 ? -10.977 -19.110 -16.195 1.00 97.12 90 ILE A N 1
ATOM 738 C CA . ILE A 1 90 ? -10.395 -20.216 -15.415 1.00 97.12 90 ILE A CA 1
ATOM 739 C C . ILE A 1 90 ? -11.279 -20.593 -14.228 1.00 97.12 90 ILE A C 1
ATOM 741 O O . ILE A 1 90 ? -11.448 -21.787 -13.973 1.00 97.12 90 ILE A O 1
ATOM 745 N N . VAL A 1 91 ? -11.829 -19.601 -13.523 1.00 96.19 91 VAL A N 1
ATOM 746 C CA . VAL A 1 91 ? -12.727 -19.802 -12.374 1.00 96.19 91 VAL A CA 1
ATOM 747 C C . VAL A 1 91 ? -13.978 -20.568 -12.807 1.00 96.19 91 VAL A C 1
ATOM 749 O O . VAL A 1 91 ? -14.303 -21.587 -12.204 1.00 96.19 91 VAL A O 1
ATOM 752 N N . VAL A 1 92 ? -14.615 -20.136 -13.901 1.00 95.88 92 VAL A N 1
ATOM 753 C CA . VAL A 1 92 ? -15.831 -20.768 -14.439 1.00 95.88 92 VAL A CA 1
ATOM 754 C C . VAL A 1 92 ? -15.544 -22.166 -14.992 1.00 95.88 92 VAL A C 1
ATOM 756 O O . VAL A 1 92 ? -16.176 -23.131 -14.577 1.00 95.88 92 VAL A O 1
ATOM 759 N N . VAL A 1 93 ? -14.567 -22.305 -15.892 1.00 95.62 93 VAL A N 1
ATOM 760 C CA . VAL A 1 93 ? -14.276 -23.576 -16.586 1.00 95.62 93 VAL A CA 1
ATOM 761 C C . VAL A 1 93 ? -13.746 -24.639 -15.631 1.00 95.62 93 VAL A C 1
ATOM 763 O O . VAL A 1 93 ? -13.977 -25.825 -15.838 1.00 95.62 93 VAL A O 1
ATOM 766 N N . SER A 1 94 ? -13.001 -24.240 -14.602 1.00 94.25 94 SER A N 1
ATOM 767 C CA . SER A 1 94 ? -12.504 -25.186 -13.600 1.00 94.25 94 SER A CA 1
ATOM 768 C C . SER A 1 94 ? -13.514 -25.443 -12.481 1.00 94.25 94 SER A C 1
ATOM 770 O O . SER A 1 94 ? -13.183 -26.197 -11.584 1.00 94.25 94 SER A O 1
ATOM 772 N N . ASN A 1 95 ? -14.707 -24.834 -12.507 1.00 93.44 95 ASN A N 1
ATOM 773 C CA . ASN A 1 95 ? -15.743 -24.983 -11.480 1.00 93.44 95 ASN A CA 1
ATOM 774 C C . ASN A 1 95 ? -15.236 -24.730 -10.042 1.00 93.44 95 ASN A C 1
ATOM 776 O O . ASN A 1 95 ? -15.517 -25.487 -9.114 1.00 93.44 95 ASN A O 1
ATOM 780 N N . VAL A 1 96 ? -14.454 -23.664 -9.857 1.00 94.00 96 VAL A N 1
ATOM 781 C CA . VAL A 1 96 ? -13.935 -23.246 -8.543 1.00 94.00 96 VAL A CA 1
ATOM 782 C C . VAL A 1 96 ? -14.486 -21.878 -8.165 1.00 94.00 96 VAL A C 1
ATOM 784 O O . VAL A 1 96 ? -14.865 -21.092 -9.030 1.00 94.00 96 VAL A O 1
ATOM 787 N N . ALA A 1 97 ? -14.491 -21.537 -6.879 1.00 93.06 97 ALA A N 1
ATOM 788 C CA . ALA A 1 97 ? -14.773 -20.172 -6.455 1.00 93.06 97 ALA A CA 1
ATOM 789 C C . ALA A 1 97 ? -13.484 -19.335 -6.440 1.00 93.06 97 ALA A C 1
ATOM 791 O O . ALA A 1 97 ? -12.385 -19.844 -6.207 1.00 93.06 97 ALA A O 1
ATOM 792 N N . TYR A 1 98 ? -13.609 -18.009 -6.586 1.00 92.75 98 TYR A N 1
ATOM 793 C CA . TYR A 1 98 ? -12.468 -17.083 -6.499 1.00 92.75 98 TYR A CA 1
ATOM 794 C C . TYR A 1 98 ? -11.598 -17.329 -5.262 1.00 92.75 98 TYR A C 1
ATOM 796 O O . TYR A 1 98 ? -10.370 -17.366 -5.348 1.00 92.75 98 TYR A O 1
ATOM 804 N N . LYS A 1 99 ? -12.244 -17.556 -4.112 1.00 89.06 99 LYS A N 1
ATOM 805 C CA . LYS A 1 99 ? -11.580 -17.788 -2.826 1.00 89.06 99 LYS A CA 1
ATOM 806 C C . LYS A 1 99 ? -10.609 -18.976 -2.828 1.00 89.06 99 LYS A C 1
ATOM 808 O O . LYS A 1 99 ? -9.669 -18.953 -2.037 1.00 89.06 99 LYS A O 1
ATOM 813 N N . ASP A 1 100 ? -10.822 -19.975 -3.684 1.00 89.69 100 ASP A N 1
ATOM 814 C CA . ASP A 1 100 ? -10.069 -21.235 -3.673 1.00 89.69 100 ASP A CA 1
ATOM 815 C C . ASP A 1 100 ? -8.691 -21.081 -4.338 1.00 89.69 100 ASP A C 1
ATOM 817 O O . ASP A 1 100 ? -7.729 -21.761 -3.974 1.00 89.69 100 ASP A O 1
ATOM 821 N N . ILE A 1 101 ? -8.566 -20.135 -5.277 1.00 92.25 101 ILE A N 1
ATOM 822 C CA . ILE A 1 101 ? -7.329 -19.880 -6.034 1.00 92.25 101 ILE A CA 1
ATOM 823 C C . ILE A 1 101 ? -6.726 -18.492 -5.788 1.00 92.25 101 ILE A C 1
ATOM 825 O O . ILE A 1 101 ? -5.593 -18.241 -6.204 1.00 92.25 101 ILE A O 1
ATOM 829 N N . MET A 1 102 ? -7.424 -17.597 -5.082 1.00 90.94 102 MET A N 1
ATOM 830 C CA . MET A 1 102 ? -6.990 -16.210 -4.866 1.00 90.94 102 MET A CA 1
ATOM 831 C C . MET A 1 102 ? -5.620 -16.113 -4.192 1.00 90.94 102 MET A C 1
ATOM 833 O O . MET A 1 102 ? -4.705 -15.463 -4.696 1.00 90.94 102 MET A O 1
ATOM 837 N N . ASN A 1 103 ? -5.453 -16.810 -3.064 1.00 88.06 103 ASN A N 1
ATOM 838 C CA . ASN A 1 103 ? -4.229 -16.739 -2.268 1.00 88.06 103 ASN A CA 1
ATOM 839 C C . ASN A 1 103 ? -2.994 -17.206 -3.057 1.00 88.06 103 ASN A C 1
ATOM 841 O O . ASN A 1 103 ? -1.908 -16.635 -2.927 1.00 88.06 103 ASN A O 1
ATOM 845 N N . TYR A 1 104 ? -3.186 -18.241 -3.879 1.00 90.62 104 TYR A N 1
ATOM 846 C CA . TYR A 1 104 ? -2.169 -18.809 -4.757 1.00 90.62 104 TYR A CA 1
ATOM 847 C C . TYR A 1 104 ? -1.827 -17.859 -5.911 1.00 90.62 104 TYR A C 1
ATOM 849 O O . TYR A 1 104 ? -0.657 -17.555 -6.141 1.00 90.62 104 TYR A O 1
ATOM 857 N N . THR A 1 105 ? -2.853 -17.318 -6.571 1.00 94.94 105 THR A N 1
ATOM 858 C CA . THR A 1 105 ? -2.712 -16.350 -7.667 1.00 94.94 105 THR A CA 1
ATOM 859 C C . THR A 1 105 ? -1.935 -15.118 -7.211 1.00 94.94 105 THR A C 1
ATOM 861 O O . THR A 1 105 ? -0.937 -14.755 -7.831 1.00 94.94 105 THR A O 1
ATOM 864 N N . LEU A 1 106 ? -2.322 -14.524 -6.076 1.00 93.81 106 LEU A N 1
ATOM 865 C CA . LEU A 1 106 ? -1.643 -13.361 -5.501 1.00 93.81 106 LEU A CA 1
ATOM 866 C C . LEU A 1 106 ? -0.186 -13.654 -5.125 1.00 93.81 106 LEU A C 1
ATOM 868 O O . LEU A 1 106 ? 0.657 -12.772 -5.262 1.00 93.81 106 LEU A O 1
ATOM 872 N N . ALA A 1 107 ? 0.137 -14.871 -4.675 1.00 90.88 107 ALA A N 1
ATOM 873 C CA . ALA A 1 107 ? 1.514 -15.246 -4.347 1.00 90.88 107 ALA A CA 1
ATOM 874 C C . ALA A 1 107 ? 2.410 -15.289 -5.595 1.00 90.88 107 ALA A C 1
ATOM 876 O O . ALA A 1 107 ? 3.478 -14.676 -5.609 1.00 90.88 107 ALA A O 1
ATOM 877 N N . ILE A 1 108 ? 1.962 -15.954 -6.667 1.00 92.75 108 ILE A N 1
ATOM 878 C CA . ILE A 1 108 ? 2.718 -16.016 -7.929 1.00 92.75 108 ILE A CA 1
ATOM 879 C C . ILE A 1 108 ? 2.843 -14.625 -8.541 1.00 92.75 108 ILE A C 1
ATOM 881 O O . ILE A 1 108 ? 3.935 -14.222 -8.954 1.00 92.75 108 ILE A O 1
ATOM 885 N N . PHE A 1 109 ? 1.736 -13.884 -8.569 1.00 94.81 109 PHE A N 1
ATOM 886 C CA . PHE A 1 109 ? 1.695 -12.522 -9.076 1.00 94.81 109 PHE A CA 1
ATOM 887 C C . PHE A 1 109 ? 2.690 -11.621 -8.332 1.00 94.81 109 PHE A C 1
ATOM 889 O O . PHE A 1 109 ? 3.538 -10.993 -8.970 1.00 94.81 109 PHE A O 1
ATOM 896 N N . LYS A 1 110 ? 2.659 -11.629 -6.990 1.00 93.50 110 LYS A N 1
ATOM 897 C CA . LYS A 1 110 ? 3.608 -10.905 -6.132 1.00 93.50 110 LYS A CA 1
ATOM 898 C C . LYS A 1 110 ? 5.046 -11.259 -6.498 1.00 93.50 110 LYS A C 1
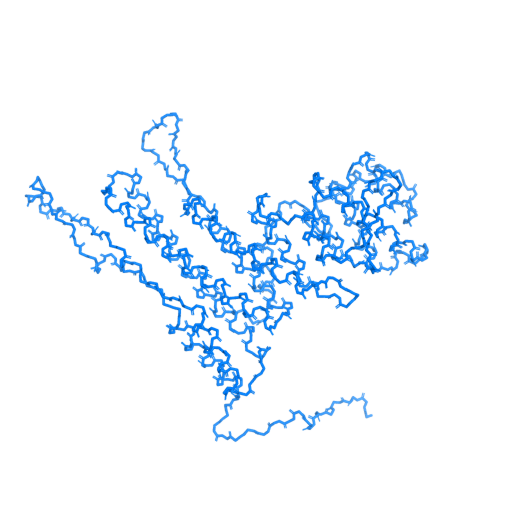ATOM 900 O O . LYS A 1 110 ? 5.840 -10.371 -6.795 1.00 93.50 110 LYS A O 1
ATOM 905 N N . SER A 1 111 ? 5.388 -12.544 -6.521 1.00 92.38 111 SER A N 1
ATOM 906 C CA . SER A 1 111 ? 6.750 -12.997 -6.823 1.00 92.38 111 SER A CA 1
ATOM 907 C C . SER A 1 111 ? 7.221 -12.564 -8.214 1.00 92.38 111 SER A C 1
ATOM 909 O O . SER A 1 111 ? 8.365 -12.130 -8.373 1.00 92.38 111 SER A O 1
ATOM 911 N N . SER A 1 112 ? 6.342 -12.627 -9.220 1.00 93.00 112 SER A N 1
ATOM 912 C CA . SER A 1 112 ? 6.642 -12.160 -10.578 1.00 93.00 112 SER A CA 1
ATOM 913 C C . SER A 1 112 ? 6.880 -10.649 -10.621 1.00 93.00 112 SER A C 1
ATOM 915 O O . SER A 1 112 ? 7.915 -10.201 -11.118 1.00 93.00 112 SER A O 1
ATOM 917 N N . LEU A 1 113 ? 5.977 -9.867 -10.025 1.00 95.31 113 LEU A N 1
ATOM 918 C CA . LEU A 1 113 ? 6.063 -8.411 -9.958 1.00 95.31 113 LEU A CA 1
ATOM 919 C C . LEU A 1 113 ? 7.339 -7.943 -9.252 1.00 95.31 113 LEU A C 1
ATOM 921 O O . LEU A 1 113 ? 8.086 -7.140 -9.808 1.00 95.31 113 LEU A O 1
ATOM 925 N N . LEU A 1 114 ? 7.617 -8.466 -8.055 1.00 93.56 114 LEU A N 1
ATOM 926 C CA . LEU A 1 114 ? 8.790 -8.099 -7.256 1.00 93.56 114 LEU A CA 1
ATOM 927 C C . LEU A 1 114 ? 10.087 -8.377 -8.022 1.00 93.56 114 LEU A C 1
ATOM 929 O O . LEU A 1 114 ? 10.996 -7.545 -8.039 1.00 93.56 114 LEU A O 1
ATOM 933 N N . ARG A 1 115 ? 10.172 -9.536 -8.684 1.00 94.56 115 ARG A N 1
ATOM 934 C CA . ARG A 1 115 ? 11.322 -9.910 -9.512 1.00 94.56 115 ARG A CA 1
ATOM 935 C C . ARG A 1 115 ? 11.493 -8.968 -10.704 1.00 94.56 115 ARG A C 1
ATOM 937 O O . ARG A 1 115 ? 12.605 -8.506 -10.945 1.00 94.56 115 ARG A O 1
ATOM 944 N N . ASN A 1 116 ? 10.423 -8.696 -11.447 1.00 95.38 116 ASN A N 1
ATOM 945 C CA . ASN A 1 116 ? 10.474 -7.851 -12.644 1.00 95.38 116 ASN A CA 1
ATOM 946 C C . ASN A 1 116 ? 10.843 -6.408 -12.281 1.00 95.38 116 ASN A C 1
ATOM 948 O O . ASN A 1 116 ? 11.670 -5.787 -12.946 1.00 95.38 116 ASN A O 1
ATOM 952 N N . LEU A 1 117 ? 10.314 -5.915 -11.163 1.00 95.81 117 LEU A N 1
ATOM 953 C CA . LEU A 1 117 ? 10.611 -4.587 -10.661 1.00 95.81 117 LEU A CA 1
ATOM 954 C C . LEU A 1 117 ? 12.081 -4.452 -10.238 1.00 95.81 117 LEU A C 1
ATOM 956 O O . LEU A 1 117 ? 12.738 -3.507 -10.667 1.00 95.81 117 LEU A O 1
ATOM 960 N N . LYS A 1 118 ? 12.639 -5.416 -9.491 1.00 95.00 118 LYS A N 1
ATOM 961 C CA . LYS A 1 118 ? 14.075 -5.415 -9.139 1.00 95.00 118 LYS A CA 1
ATOM 962 C C . LYS A 1 118 ? 14.975 -5.431 -10.378 1.00 95.00 118 LYS A C 1
ATOM 964 O O . LYS A 1 118 ? 15.896 -4.623 -10.471 1.00 95.00 118 LYS A O 1
ATOM 969 N N . LYS A 1 119 ? 14.669 -6.291 -11.358 1.00 95.44 119 LYS A N 1
ATOM 970 C CA . LYS A 1 119 ? 15.412 -6.357 -12.628 1.00 95.44 119 LYS A CA 1
ATOM 971 C C . LYS A 1 119 ? 15.406 -5.016 -13.363 1.00 95.44 119 LYS A C 1
ATOM 973 O O . LYS A 1 119 ? 16.443 -4.585 -13.864 1.00 95.44 119 LYS A O 1
ATOM 978 N N . TYR A 1 120 ? 14.252 -4.350 -13.423 1.00 95.88 120 TYR A N 1
ATOM 979 C CA . TYR A 1 120 ? 14.154 -3.033 -14.044 1.00 95.88 120 TYR A CA 1
ATOM 980 C C . TYR A 1 120 ? 14.935 -1.969 -13.263 1.00 95.88 120 TYR A C 1
ATOM 982 O O . TYR A 1 120 ? 15.643 -1.164 -13.868 1.00 95.88 120 TYR A O 1
ATOM 990 N N . GLU A 1 121 ? 14.858 -1.980 -11.927 1.00 94.31 121 GLU A N 1
ATOM 991 C CA . GLU A 1 121 ? 15.601 -1.037 -11.086 1.00 94.31 121 GLU A CA 1
ATOM 992 C C . GLU A 1 121 ? 17.109 -1.092 -11.352 1.00 94.31 121 GLU A C 1
ATOM 994 O O . GLU A 1 121 ? 17.748 -0.050 -11.521 1.00 94.31 121 GLU A O 1
ATOM 999 N N . GLU A 1 122 ? 17.667 -2.301 -11.399 1.00 93.00 122 GLU A N 1
ATOM 1000 C CA . GLU A 1 122 ? 19.087 -2.555 -11.654 1.00 93.00 122 GLU A CA 1
ATOM 1001 C C . GLU A 1 122 ? 19.494 -2.111 -13.060 1.00 93.00 122 GLU A C 1
ATOM 1003 O O . GLU A 1 122 ? 20.467 -1.366 -13.220 1.00 93.00 122 GLU A O 1
ATOM 1008 N N . HIS A 1 123 ? 18.714 -2.508 -14.069 1.00 92.69 123 HIS A N 1
ATOM 1009 C CA . HIS A 1 123 ? 18.934 -2.118 -15.458 1.00 92.69 123 HIS A CA 1
ATOM 1010 C C . HIS A 1 123 ? 18.958 -0.599 -15.621 1.00 92.69 123 HIS A C 1
ATOM 1012 O O . HIS A 1 123 ? 19.897 -0.041 -16.195 1.00 92.69 123 HIS A O 1
ATOM 1018 N N . LYS A 1 124 ? 17.958 0.080 -15.057 1.00 92.31 124 LYS A N 1
ATOM 1019 C CA . LYS A 1 124 ? 17.843 1.529 -15.132 1.00 92.31 124 LYS A CA 1
ATOM 1020 C C . LYS A 1 124 ? 18.958 2.234 -14.368 1.00 92.31 124 LYS A C 1
ATOM 1022 O O . LYS A 1 124 ? 19.563 3.155 -14.905 1.00 92.31 124 LYS A O 1
ATOM 1027 N N . LYS A 1 125 ? 19.287 1.787 -13.151 1.00 91.25 125 LYS A N 1
ATOM 1028 C CA . LYS A 1 125 ? 20.365 2.378 -12.341 1.00 91.25 125 LYS A CA 1
ATOM 1029 C C . LYS A 1 125 ? 21.702 2.358 -13.083 1.00 91.25 125 LYS A C 1
ATOM 1031 O O . LYS A 1 125 ? 22.460 3.322 -13.001 1.00 91.25 125 LYS A O 1
ATOM 1036 N N . ARG A 1 126 ? 21.990 1.276 -13.811 1.00 89.81 126 ARG A N 1
ATOM 1037 C CA . ARG A 1 126 ? 23.186 1.172 -14.654 1.00 89.81 126 ARG A CA 1
ATOM 1038 C C . ARG A 1 126 ? 23.178 2.216 -15.775 1.00 89.81 126 ARG A C 1
ATOM 1040 O O . ARG A 1 126 ? 24.139 2.965 -15.891 1.00 89.81 126 ARG A O 1
ATOM 1047 N N . LEU A 1 127 ? 22.087 2.327 -16.532 1.00 89.62 127 LEU A N 1
ATOM 1048 C CA . LEU A 1 127 ? 21.975 3.306 -17.626 1.00 89.62 127 LEU A CA 1
ATOM 1049 C C . LEU A 1 127 ? 21.984 4.754 -17.117 1.00 89.62 127 LEU A C 1
ATOM 1051 O O . LEU A 1 127 ? 22.551 5.646 -17.742 1.00 89.62 127 LEU A O 1
ATOM 1055 N N . ASP A 1 128 ? 21.426 4.991 -15.932 1.00 89.88 128 ASP A N 1
ATOM 1056 C CA . ASP A 1 128 ? 21.476 6.290 -15.273 1.00 89.88 128 ASP A CA 1
ATOM 1057 C C . ASP A 1 128 ? 22.888 6.673 -14.815 1.00 89.88 128 ASP A C 1
ATOM 1059 O O . ASP A 1 128 ? 23.197 7.868 -14.794 1.00 89.88 128 ASP A O 1
ATOM 1063 N N . LYS A 1 129 ? 23.737 5.691 -14.477 1.00 88.06 129 LYS A N 1
ATOM 1064 C CA . LYS A 1 129 ? 25.165 5.895 -14.186 1.00 88.06 129 LYS A CA 1
ATOM 1065 C C . LYS A 1 129 ? 25.919 6.288 -15.453 1.00 88.06 129 LYS A C 1
ATOM 1067 O O . LYS A 1 129 ? 26.719 7.218 -15.412 1.00 88.06 129 LYS A O 1
ATOM 1072 N N . ASP A 1 130 ? 25.634 5.628 -16.573 1.00 87.25 130 ASP A N 1
ATOM 1073 C CA . ASP A 1 130 ? 26.224 5.992 -17.863 1.00 87.25 130 ASP A CA 1
ATOM 1074 C C . ASP A 1 130 ? 25.797 7.403 -18.285 1.00 87.25 130 ASP A C 1
ATOM 1076 O O . ASP A 1 130 ? 26.628 8.203 -18.716 1.00 87.25 130 ASP A O 1
ATOM 1080 N N . LYS A 1 131 ? 24.522 7.754 -18.062 1.00 87.62 131 LYS A N 1
ATOM 1081 C CA . LYS A 1 131 ? 23.999 9.102 -18.327 1.00 87.62 131 LYS A CA 1
ATOM 1082 C C . LYS A 1 131 ? 24.702 10.144 -17.464 1.00 87.62 131 LYS A C 1
ATOM 1084 O O . LYS A 1 131 ? 25.089 11.196 -17.955 1.00 87.62 131 LYS A O 1
ATOM 1089 N N . PHE A 1 132 ? 24.891 9.847 -16.181 1.00 85.88 132 PHE A N 1
ATOM 1090 C CA . PHE A 1 132 ? 25.575 10.742 -15.250 1.00 85.88 132 PHE A CA 1
ATOM 1091 C C . PHE A 1 132 ? 27.031 11.023 -15.649 1.00 85.88 132 PHE A C 1
ATOM 1093 O O . PHE A 1 132 ? 27.503 12.143 -15.487 1.00 85.88 132 PHE A O 1
ATOM 1100 N N . LYS A 1 133 ? 27.717 10.032 -16.224 1.00 85.81 133 LYS A N 1
ATOM 1101 C CA . LYS A 1 133 ? 29.078 10.168 -16.758 1.00 85.81 133 LYS A CA 1
ATOM 1102 C C . LYS A 1 133 ? 29.146 10.864 -18.130 1.00 85.81 133 LYS A C 1
ATOM 1104 O O . LYS A 1 133 ? 30.227 10.950 -18.697 1.00 85.81 133 LYS A O 1
ATOM 1109 N N . GLY A 1 134 ? 28.019 11.321 -18.683 1.00 83.81 134 GLY A N 1
ATOM 1110 C CA . GLY A 1 134 ? 27.970 11.978 -19.996 1.00 83.81 134 GLY A CA 1
ATOM 1111 C C . GLY A 1 134 ? 28.171 11.028 -21.181 1.00 83.81 134 GLY A C 1
ATOM 1112 O O . GLY A 1 134 ? 28.559 11.463 -22.257 1.00 83.81 134 GLY A O 1
ATOM 1113 N N . LEU A 1 135 ? 27.926 9.726 -20.995 1.00 84.62 135 LEU A N 1
ATOM 1114 C CA . LEU A 1 135 ? 28.250 8.683 -21.979 1.00 84.62 135 LEU A CA 1
ATOM 1115 C C . LEU A 1 135 ? 27.094 8.361 -22.942 1.00 84.62 135 LEU A C 1
ATOM 1117 O O . LEU A 1 135 ? 27.216 7.453 -23.770 1.00 84.62 135 LEU A O 1
ATOM 1121 N N . LEU A 1 136 ? 25.959 9.050 -22.795 1.00 86.88 136 LEU A N 1
ATOM 1122 C CA . LEU A 1 136 ? 24.763 8.869 -23.616 1.00 86.88 136 LEU A CA 1
ATOM 1123 C C . LEU A 1 136 ? 24.518 10.087 -24.495 1.00 86.88 136 LEU A C 1
ATOM 1125 O O . LEU A 1 136 ? 24.671 11.228 -24.061 1.00 86.88 136 LEU A O 1
ATOM 1129 N N . THR A 1 137 ? 24.044 9.836 -25.711 1.00 88.31 137 THR A N 1
ATOM 1130 C CA . THR A 1 137 ? 23.554 10.902 -26.589 1.00 88.31 137 THR A CA 1
ATOM 1131 C C . THR A 1 137 ? 22.156 11.361 -26.164 1.00 88.31 137 THR A C 1
ATOM 1133 O O . THR A 1 137 ? 21.400 10.620 -25.530 1.00 88.31 137 THR A O 1
ATOM 1136 N N . LYS A 1 138 ? 21.747 12.569 -26.583 1.00 88.31 138 LYS A N 1
ATOM 1137 C CA . LYS A 1 138 ? 20.385 13.086 -26.335 1.00 88.31 138 LYS A CA 1
ATOM 1138 C C . LYS A 1 138 ? 19.288 12.138 -26.840 1.00 88.31 138 LYS A C 1
ATOM 1140 O O . LYS A 1 138 ? 18.215 12.059 -26.243 1.00 88.31 138 LYS A O 1
ATOM 1145 N N . GLU A 1 139 ? 19.532 11.418 -27.932 1.00 88.75 139 GLU A N 1
ATOM 1146 C CA . GLU A 1 139 ? 18.581 10.437 -28.461 1.00 88.75 139 GLU A CA 1
ATOM 1147 C C . GLU A 1 139 ? 18.456 9.204 -27.568 1.00 88.75 139 GLU A C 1
ATOM 1149 O O . GLU A 1 139 ? 17.351 8.709 -27.342 1.00 88.75 139 GLU A O 1
ATOM 1154 N N . GLU A 1 140 ? 19.566 8.718 -27.019 1.00 89.06 140 GLU A N 1
ATOM 1155 C CA . GLU A 1 140 ? 19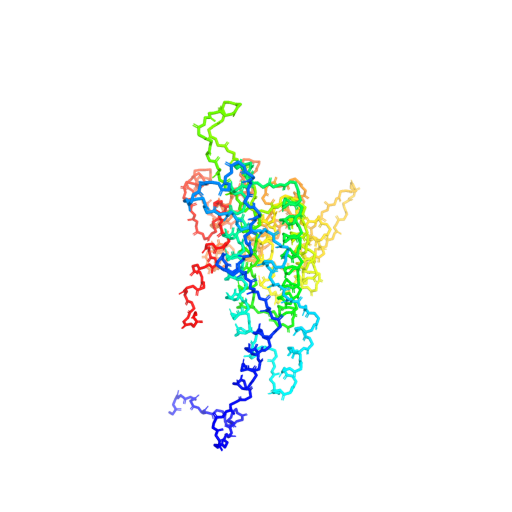.560 7.596 -26.081 1.00 89.06 140 GLU A CA 1
ATOM 1156 C C . GLU A 1 140 ? 18.849 7.957 -24.785 1.00 89.06 140 GLU A C 1
ATOM 1158 O O . GLU A 1 140 ? 18.053 7.167 -24.281 1.00 89.06 140 GLU A O 1
ATOM 1163 N N . GLU A 1 141 ? 19.031 9.182 -24.295 1.00 89.94 141 GLU A N 1
ATOM 1164 C CA . GLU A 1 141 ? 18.269 9.670 -23.150 1.00 89.94 141 GLU A CA 1
ATOM 1165 C C . GLU A 1 141 ? 16.757 9.683 -23.416 1.00 89.94 141 GLU A C 1
ATOM 1167 O O . GLU A 1 141 ? 15.981 9.259 -22.557 1.00 89.94 141 GLU A O 1
ATOM 1172 N N . LYS A 1 142 ? 16.322 10.107 -24.613 1.00 91.94 142 LYS A N 1
ATOM 1173 C CA . LYS A 1 142 ? 14.906 10.029 -25.017 1.00 91.94 142 LYS A CA 1
ATOM 1174 C C . LYS A 1 142 ? 14.404 8.582 -25.024 1.00 91.94 142 LYS A C 1
ATOM 1176 O O . LYS A 1 142 ? 13.264 8.331 -24.632 1.00 91.94 142 LYS A O 1
ATOM 1181 N N . LYS A 1 143 ? 15.233 7.618 -25.438 1.00 93.00 143 LYS A N 1
ATOM 1182 C CA . LYS A 1 143 ? 14.884 6.187 -25.399 1.00 93.00 143 LYS A CA 1
ATOM 1183 C C . LYS A 1 143 ? 14.745 5.672 -23.964 1.00 93.00 143 LYS A C 1
ATOM 1185 O O . LYS A 1 143 ? 13.794 4.941 -23.707 1.00 93.00 143 LYS A O 1
ATOM 1190 N N . LEU A 1 144 ? 15.602 6.095 -23.028 1.00 92.94 144 LEU A N 1
ATOM 1191 C CA . LEU A 1 144 ? 15.459 5.750 -21.603 1.00 92.94 144 LEU A CA 1
ATOM 1192 C C . LEU A 1 144 ? 14.143 6.268 -21.015 1.00 92.94 144 LEU A C 1
ATOM 1194 O O . LEU A 1 144 ? 13.459 5.539 -20.301 1.00 92.94 144 LEU A O 1
ATOM 1198 N N . ILE A 1 145 ? 13.759 7.503 -21.352 1.00 93.50 145 ILE A N 1
ATOM 1199 C CA . ILE A 1 145 ? 12.474 8.079 -20.923 1.00 93.50 145 ILE A CA 1
ATOM 1200 C C . ILE A 1 145 ? 11.308 7.228 -21.447 1.00 93.50 145 ILE A C 1
ATOM 1202 O O . ILE A 1 145 ? 10.391 6.917 -20.690 1.00 93.50 145 ILE A O 1
ATOM 1206 N N . LYS A 1 146 ? 11.362 6.795 -22.715 1.00 94.94 146 LYS A N 1
ATOM 1207 C CA . LYS A 1 146 ? 10.347 5.902 -23.302 1.00 94.94 146 LYS A CA 1
ATOM 1208 C C . LYS A 1 146 ? 10.311 4.524 -22.632 1.00 94.94 146 LYS A C 1
ATOM 1210 O O . LYS A 1 146 ? 9.228 4.035 -22.333 1.00 94.94 146 LYS A O 1
ATOM 1215 N N . GLN A 1 147 ? 11.464 3.909 -22.360 1.00 95.62 147 GLN A N 1
ATOM 1216 C CA . GLN A 1 147 ? 11.530 2.640 -21.619 1.00 95.62 147 GLN A CA 1
ATOM 1217 C C . GLN A 1 147 ? 10.881 2.767 -20.236 1.00 95.62 147 GLN A C 1
ATOM 1219 O O . GLN A 1 147 ? 10.169 1.868 -19.796 1.00 95.62 147 GLN A O 1
ATOM 1224 N N . GLU A 1 148 ? 11.120 3.884 -19.550 1.00 96.31 148 GLU A N 1
ATOM 1225 C CA . GLU A 1 148 ? 10.528 4.159 -18.246 1.00 96.31 148 GLU A CA 1
ATOM 1226 C C . GLU A 1 148 ? 9.017 4.369 -18.309 1.00 96.31 148 GLU A C 1
ATOM 1228 O O . GLU A 1 148 ? 8.300 3.811 -17.480 1.00 96.31 148 GLU A O 1
ATOM 1233 N N . ALA A 1 149 ? 8.524 5.112 -19.300 1.00 96.69 149 ALA A N 1
ATOM 1234 C CA . ALA A 1 149 ? 7.090 5.275 -19.524 1.00 96.69 149 ALA A CA 1
ATOM 1235 C C . ALA A 1 149 ? 6.407 3.923 -19.799 1.00 96.69 149 ALA A C 1
ATOM 1237 O O . ALA A 1 149 ? 5.399 3.602 -19.175 1.00 96.69 149 ALA A O 1
ATOM 1238 N N . ASN A 1 150 ? 7.004 3.076 -20.645 1.00 96.69 150 ASN A N 1
ATOM 1239 C CA . ASN A 1 150 ? 6.490 1.731 -20.925 1.00 96.69 150 ASN A CA 1
ATOM 1240 C C . ASN A 1 150 ? 6.462 0.852 -19.666 1.00 96.69 150 ASN A C 1
ATOM 1242 O O . ASN A 1 150 ? 5.474 0.167 -19.409 1.00 96.69 150 ASN A O 1
ATOM 1246 N N . PHE A 1 151 ? 7.522 0.892 -18.853 1.00 97.81 151 PHE A N 1
ATOM 1247 C CA . PHE A 1 151 ? 7.550 0.178 -17.577 1.00 97.81 151 PHE A CA 1
ATOM 1248 C C . PHE A 1 151 ? 6.504 0.714 -16.591 1.00 97.81 151 PHE A C 1
ATOM 1250 O O . PHE A 1 151 ? 5.880 -0.058 -15.870 1.00 97.81 151 PHE A O 1
ATOM 1257 N N . THR A 1 152 ? 6.279 2.025 -16.579 1.00 98.12 152 THR A N 1
ATOM 1258 C CA . THR A 1 152 ? 5.249 2.666 -15.752 1.00 98.12 152 THR A CA 1
ATOM 1259 C C . THR A 1 152 ? 3.858 2.179 -16.142 1.00 98.12 152 THR A C 1
ATOM 1261 O O . THR A 1 152 ? 3.117 1.734 -15.270 1.00 98.12 152 THR A O 1
ATOM 1264 N N . ASN A 1 153 ? 3.539 2.155 -17.439 1.00 97.69 153 ASN A N 1
ATOM 1265 C CA . ASN A 1 153 ? 2.275 1.609 -17.941 1.00 97.69 153 ASN A CA 1
ATOM 1266 C C . ASN A 1 153 ? 2.116 0.130 -17.578 1.00 97.69 153 ASN A C 1
ATOM 1268 O O . ASN A 1 153 ? 1.067 -0.277 -17.099 1.00 97.69 153 ASN A O 1
ATOM 1272 N N . TYR A 1 154 ? 3.178 -0.667 -17.694 1.00 97.88 154 TYR A N 1
ATOM 1273 C CA . TYR A 1 154 ? 3.156 -2.053 -17.230 1.00 97.88 154 TYR A CA 1
ATOM 1274 C C . TYR A 1 154 ? 2.826 -2.184 -15.735 1.00 97.88 154 TYR A C 1
ATOM 1276 O O . TYR A 1 154 ? 2.067 -3.071 -15.355 1.00 97.88 154 TYR A O 1
ATOM 1284 N N . ILE A 1 155 ? 3.366 -1.316 -14.873 1.00 98.31 155 ILE A N 1
ATOM 1285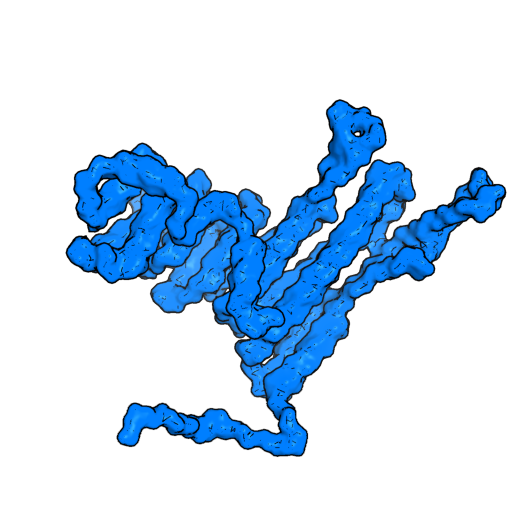 C CA . ILE A 1 155 ? 3.019 -1.314 -13.444 1.00 98.31 155 ILE A CA 1
ATOM 1286 C C . ILE A 1 155 ? 1.558 -0.909 -13.227 1.00 98.31 155 ILE A C 1
ATOM 1288 O O . ILE A 1 155 ? 0.917 -1.482 -12.351 1.00 98.31 155 ILE A O 1
ATOM 1292 N N . VAL A 1 156 ? 1.018 0.017 -14.024 1.00 98.44 156 VAL A N 1
ATOM 1293 C CA . VAL A 1 156 ? -0.410 0.378 -13.992 1.00 98.44 156 VAL A CA 1
ATOM 1294 C C . VAL A 1 156 ? -1.287 -0.828 -14.346 1.00 98.44 156 VAL A C 1
ATOM 1296 O O . VAL A 1 156 ? -2.152 -1.172 -13.551 1.00 98.44 156 VAL A O 1
ATOM 1299 N N . GLU A 1 157 ? -0.990 -1.550 -15.428 1.00 98.25 157 GLU A N 1
ATOM 1300 C CA . GLU A 1 157 ? -1.722 -2.773 -15.811 1.00 98.25 157 GLU A CA 1
ATOM 1301 C C . GLU A 1 157 ? -1.640 -3.865 -14.728 1.00 98.25 157 GLU A C 1
ATOM 1303 O O . GLU A 1 157 ? -2.607 -4.557 -14.408 1.00 98.25 157 GLU A O 1
ATOM 1308 N N . MET A 1 158 ? -0.471 -4.011 -14.101 1.00 97.75 158 MET A N 1
ATOM 1309 C CA . MET A 1 158 ? -0.299 -4.921 -12.968 1.00 97.75 158 MET A CA 1
ATOM 1310 C C . MET A 1 158 ? -1.145 -4.481 -11.758 1.00 97.75 158 MET A C 1
ATOM 1312 O O . MET A 1 158 ? -1.705 -5.330 -11.061 1.00 97.75 158 MET A O 1
ATOM 1316 N N . LEU A 1 159 ? -1.261 -3.173 -11.501 1.00 98.31 159 LEU A N 1
ATOM 1317 C CA . LEU A 1 159 ? -2.129 -2.636 -10.451 1.00 98.31 159 LEU A CA 1
ATOM 1318 C C . LEU A 1 159 ? -3.608 -2.910 -10.753 1.00 98.31 159 LEU A C 1
ATOM 1320 O O . LEU A 1 159 ? -4.314 -3.390 -9.871 1.00 98.31 159 LEU A O 1
ATOM 1324 N N . ASP A 1 160 ? -4.061 -2.691 -11.985 1.00 97.94 160 ASP A N 1
ATOM 1325 C CA . ASP A 1 160 ? -5.431 -3.011 -12.409 1.00 97.94 160 ASP A CA 1
ATOM 1326 C C . ASP A 1 160 ? -5.791 -4.470 -12.119 1.00 97.94 160 ASP A C 1
ATOM 1328 O O . ASP A 1 160 ? -6.808 -4.773 -11.486 1.00 97.94 160 ASP A O 1
ATOM 1332 N N . PHE A 1 161 ? -4.904 -5.393 -12.493 1.00 97.56 161 PHE A N 1
ATOM 1333 C CA . PHE A 1 161 ? -5.133 -6.808 -12.243 1.00 97.56 161 PHE A CA 1
ATOM 1334 C C . PHE A 1 161 ? -5.138 -7.154 -10.745 1.00 97.56 161 PHE A C 1
ATOM 1336 O O . PHE A 1 161 ? -6.020 -7.887 -10.291 1.00 97.56 161 PHE A O 1
ATOM 1343 N N . VAL A 1 162 ? -4.202 -6.629 -9.940 1.00 97.00 162 VAL A N 1
ATOM 1344 C CA . VAL A 1 162 ? -4.154 -6.955 -8.500 1.00 97.00 162 VAL A CA 1
ATOM 1345 C C . VAL A 1 162 ? -5.338 -6.368 -7.728 1.00 97.00 162 VAL A C 1
ATOM 1347 O O . VAL A 1 162 ? -5.848 -7.017 -6.811 1.00 97.00 162 VAL A O 1
ATOM 1350 N N . PHE A 1 163 ? -5.813 -5.179 -8.104 1.00 96.31 163 PHE A N 1
ATOM 1351 C CA . PHE A 1 163 ? -6.995 -4.573 -7.497 1.00 96.31 163 PHE A CA 1
ATOM 1352 C C . PHE A 1 163 ? -8.278 -5.295 -7.906 1.00 96.31 163 PHE A C 1
ATOM 1354 O O . PHE A 1 163 ? -9.143 -5.500 -7.053 1.00 96.31 163 PHE A O 1
ATOM 1361 N N . PHE A 1 164 ? -8.371 -5.794 -9.143 1.00 96.06 164 PHE A N 1
ATOM 1362 C CA . PHE A 1 164 ? -9.437 -6.719 -9.530 1.00 96.06 164 PHE A CA 1
ATOM 1363 C C . PHE A 1 164 ? -9.426 -7.988 -8.665 1.00 96.06 164 PHE A C 1
ATOM 1365 O O . PHE A 1 164 ? -10.454 -8.338 -8.081 1.00 96.06 164 PHE A O 1
ATOM 1372 N N . LEU A 1 165 ? -8.270 -8.654 -8.541 1.00 94.38 165 LEU A N 1
ATOM 1373 C CA . LEU A 1 165 ? -8.123 -9.867 -7.727 1.00 94.38 165 LEU A CA 1
ATOM 1374 C C . LEU A 1 165 ? -8.563 -9.624 -6.278 1.00 94.38 165 LEU A C 1
ATOM 1376 O O . LEU A 1 165 ? -9.309 -10.417 -5.704 1.00 94.38 165 LEU A O 1
ATOM 1380 N N . TYR A 1 166 ? -8.145 -8.504 -5.694 1.00 92.19 166 TYR A N 1
ATOM 1381 C CA . TYR A 1 166 ? -8.578 -8.122 -4.358 1.00 92.19 166 TYR A CA 1
ATOM 1382 C C . TYR A 1 166 ? -10.090 -7.862 -4.286 1.00 92.19 166 TYR A C 1
ATOM 1384 O O . TYR A 1 166 ? -10.762 -8.397 -3.405 1.00 92.19 166 TYR A O 1
ATOM 1392 N N . GLY A 1 167 ? -10.630 -7.085 -5.226 1.00 90.06 167 GLY A N 1
ATOM 1393 C CA . GLY A 1 167 ? -12.028 -6.658 -5.234 1.00 90.06 167 GLY A CA 1
ATOM 1394 C C . GLY A 1 167 ? -13.036 -7.802 -5.355 1.00 90.06 167 GLY A C 1
ATOM 1395 O O . GLY A 1 167 ? -14.136 -7.686 -4.821 1.00 90.06 167 GLY A O 1
ATOM 1396 N N . VAL A 1 168 ? -12.680 -8.918 -6.003 1.00 89.31 168 VAL A N 1
ATOM 1397 C CA . VAL A 1 168 ? -13.582 -10.081 -6.139 1.00 89.31 168 VAL A CA 1
ATOM 1398 C C . VAL A 1 168 ? -13.588 -11.019 -4.927 1.00 89.31 168 VAL A C 1
ATOM 1400 O O . VAL A 1 168 ? -14.510 -11.817 -4.780 1.00 89.31 168 VAL A O 1
ATOM 1403 N N . SER A 1 169 ? -12.569 -10.976 -4.064 1.00 84.94 169 SER A N 1
ATOM 1404 C CA . SER A 1 169 ? -12.505 -11.813 -2.856 1.00 84.94 169 SER A CA 1
ATOM 1405 C C . SER A 1 169 ? -11.668 -11.144 -1.750 1.00 84.94 169 SER A C 1
ATOM 1407 O O . SER A 1 169 ? -10.595 -11.667 -1.396 1.00 84.94 169 SER A O 1
ATOM 1409 N N . PRO A 1 170 ? -12.150 -10.027 -1.170 1.00 84.56 170 PRO A N 1
ATOM 1410 C CA . PRO A 1 170 ? -11.475 -9.350 -0.070 1.00 84.56 170 PRO A CA 1
ATOM 1411 C C . PRO A 1 170 ? -11.491 -10.245 1.175 1.00 84.56 170 PRO A C 1
ATOM 1413 O O . PRO A 1 170 ? -12.536 -10.724 1.610 1.00 84.56 170 PRO A O 1
ATOM 1416 N N . LYS A 1 171 ? -10.302 -10.533 1.705 1.00 84.12 171 LYS A N 1
ATOM 1417 C CA . LYS A 1 171 ? -10.059 -11.345 2.907 1.00 84.12 171 LYS A CA 1
ATOM 1418 C C . LYS A 1 171 ? -8.730 -10.927 3.511 1.00 84.12 171 LYS A C 1
ATOM 1420 O O . LYS A 1 171 ? -7.832 -10.597 2.738 1.00 84.12 171 LYS A O 1
ATOM 1425 N N . VAL A 1 172 ? -8.547 -11.092 4.823 1.00 81.25 172 VAL A N 1
ATOM 1426 C CA . VAL A 1 172 ? -7.282 -10.815 5.537 1.00 81.25 172 VAL A CA 1
ATOM 1427 C C . VAL A 1 172 ? -6.024 -11.195 4.740 1.00 81.25 172 VAL A C 1
ATOM 1429 O O . VAL A 1 172 ? -5.185 -10.335 4.483 1.00 81.25 172 VAL A O 1
ATOM 1432 N N . ASN A 1 173 ? -5.896 -12.445 4.284 1.00 82.00 173 ASN A N 1
ATOM 1433 C CA . ASN A 1 173 ? -4.690 -12.896 3.570 1.00 82.00 173 ASN A CA 1
ATOM 1434 C C . ASN A 1 173 ? -4.504 -12.186 2.216 1.00 82.00 173 ASN A C 1
ATOM 1436 O O . ASN A 1 173 ? -3.387 -11.813 1.851 1.00 82.00 173 ASN A O 1
ATOM 1440 N N . SER A 1 174 ? -5.598 -11.957 1.481 1.00 86.69 174 SER A N 1
ATOM 1441 C CA . SER A 1 174 ? -5.576 -11.203 0.222 1.00 86.69 174 SER A CA 1
ATOM 1442 C C . SER A 1 174 ? -5.171 -9.747 0.463 1.00 86.69 174 SER A C 1
ATOM 1444 O O . SER A 1 174 ? -4.350 -9.208 -0.277 1.00 86.69 174 SER A O 1
ATOM 1446 N N . THR A 1 175 ? -5.684 -9.128 1.530 1.00 88.44 175 THR A N 1
ATOM 1447 C CA . THR A 1 175 ? -5.343 -7.763 1.952 1.00 88.44 175 THR A CA 1
ATOM 1448 C C . THR A 1 175 ? -3.874 -7.645 2.306 1.00 88.44 175 THR A C 1
ATOM 1450 O O . THR A 1 175 ? -3.200 -6.734 1.834 1.00 88.44 175 THR A O 1
ATOM 1453 N N . ILE A 1 176 ? -3.350 -8.586 3.093 1.00 86.50 176 ILE A N 1
ATOM 1454 C CA . ILE A 1 176 ? -1.942 -8.605 3.495 1.00 86.50 176 ILE A CA 1
ATOM 1455 C C . ILE A 1 176 ? -1.042 -8.659 2.255 1.00 86.50 176 ILE A C 1
ATOM 1457 O O . ILE A 1 176 ? -0.076 -7.900 2.145 1.00 86.50 176 ILE A O 1
ATOM 1461 N N . LYS A 1 177 ? -1.383 -9.510 1.282 1.00 88.69 177 LYS A N 1
ATOM 1462 C CA . LYS A 1 177 ? -0.640 -9.618 0.021 1.00 88.69 177 LYS A CA 1
ATOM 1463 C C . LYS A 1 177 ? -0.739 -8.355 -0.826 1.00 88.69 177 LYS A C 1
ATOM 1465 O O . LYS A 1 177 ? 0.299 -7.895 -1.301 1.00 88.69 177 LYS A O 1
ATOM 1470 N N . LEU A 1 178 ? -1.932 -7.776 -0.971 1.00 93.19 178 LEU A N 1
ATOM 1471 C CA . LEU A 1 178 ? -2.130 -6.509 -1.678 1.00 93.19 178 LEU A CA 1
ATOM 1472 C C . LEU A 1 178 ? -1.287 -5.398 -1.044 1.00 93.19 178 LEU A C 1
ATOM 1474 O O . LEU A 1 178 ? -0.484 -4.773 -1.725 1.00 93.19 178 LEU A O 1
ATOM 1478 N N . VAL A 1 179 ? -1.404 -5.195 0.265 1.00 92.62 179 VAL A N 1
ATOM 1479 C CA . VAL A 1 179 ? -0.672 -4.157 1.005 1.00 92.62 179 VAL A CA 1
ATOM 1480 C C . VAL A 1 179 ? 0.836 -4.334 0.851 1.00 92.62 179 VAL A C 1
ATOM 1482 O O . VAL A 1 179 ? 1.539 -3.363 0.590 1.00 92.62 179 VAL A O 1
ATOM 1485 N N . ASN A 1 180 ? 1.344 -5.566 0.926 1.00 91.50 180 ASN A N 1
ATOM 1486 C CA . ASN A 1 180 ? 2.763 -5.837 0.708 1.00 91.50 180 ASN A CA 1
ATOM 1487 C C . ASN A 1 180 ? 3.213 -5.491 -0.725 1.00 91.50 180 ASN A C 1
ATOM 1489 O O . ASN A 1 180 ? 4.259 -4.866 -0.902 1.00 91.50 180 ASN A O 1
ATOM 1493 N N . ILE A 1 181 ? 2.412 -5.851 -1.737 1.00 94.62 181 ILE A N 1
ATOM 1494 C CA . ILE A 1 181 ? 2.652 -5.479 -3.139 1.00 94.62 181 ILE A CA 1
ATOM 1495 C C . ILE A 1 181 ? 2.702 -3.953 -3.284 1.00 94.62 181 ILE A C 1
ATOM 1497 O O . ILE A 1 181 ? 3.668 -3.425 -3.838 1.00 94.62 181 ILE A O 1
ATOM 1501 N N . LEU A 1 182 ? 1.702 -3.245 -2.753 1.00 96.38 182 LEU A N 1
ATOM 1502 C CA . LEU A 1 182 ? 1.614 -1.787 -2.832 1.00 96.38 182 LEU A CA 1
ATOM 1503 C C . LEU A 1 182 ? 2.802 -1.123 -2.130 1.00 96.38 182 LEU A C 1
ATOM 1505 O O . LEU A 1 182 ? 3.467 -0.286 -2.735 1.00 96.38 182 LEU A O 1
ATOM 1509 N N . SER A 1 183 ? 3.148 -1.538 -0.910 1.00 93.94 183 SER A N 1
ATOM 1510 C CA . SER A 1 183 ? 4.322 -1.017 -0.197 1.00 93.94 183 SER A CA 1
ATOM 1511 C C . SER A 1 183 ? 5.626 -1.254 -0.955 1.00 93.94 183 SER A C 1
ATOM 1513 O O . SER A 1 183 ? 6.496 -0.381 -0.966 1.00 93.94 183 SER A O 1
ATOM 1515 N N . PHE A 1 184 ? 5.775 -2.403 -1.621 1.00 93.56 184 PHE A N 1
ATOM 1516 C CA . PHE A 1 184 ? 6.950 -2.673 -2.448 1.00 93.56 184 PHE A CA 1
ATOM 1517 C C . PHE A 1 184 ? 7.026 -1.711 -3.639 1.00 93.56 184 PHE A C 1
ATOM 1519 O O . PHE A 1 184 ? 8.057 -1.066 -3.830 1.00 93.56 184 PHE A O 1
ATOM 1526 N N . ILE A 1 185 ? 5.925 -1.540 -4.381 1.00 96.88 185 ILE A N 1
ATOM 1527 C CA . ILE A 1 185 ? 5.835 -0.579 -5.492 1.00 96.88 185 ILE A CA 1
ATOM 1528 C C . ILE A 1 185 ? 6.161 0.837 -4.996 1.00 96.88 185 ILE A C 1
ATOM 1530 O O . ILE A 1 185 ? 7.026 1.504 -5.562 1.00 96.88 185 ILE A O 1
ATOM 1534 N N . ILE A 1 186 ? 5.532 1.291 -3.910 1.00 95.75 186 ILE A N 1
ATOM 1535 C CA . ILE A 1 186 ? 5.726 2.641 -3.361 1.00 95.75 186 ILE A CA 1
ATOM 1536 C C . ILE A 1 186 ? 7.189 2.869 -2.974 1.00 95.75 186 ILE A C 1
ATOM 1538 O O . ILE A 1 186 ? 7.779 3.888 -3.346 1.00 95.75 186 ILE A O 1
ATOM 1542 N N . LYS A 1 187 ? 7.801 1.924 -2.251 1.00 93.81 187 LYS A N 1
ATOM 1543 C CA . LYS A 1 187 ? 9.210 2.013 -1.841 1.00 93.81 187 LYS A CA 1
ATOM 1544 C C . LYS A 1 187 ? 10.134 2.102 -3.051 1.00 93.81 187 LYS A C 1
ATOM 1546 O O . LYS A 1 187 ? 11.056 2.918 -3.058 1.00 93.81 187 LYS A O 1
ATOM 1551 N N . SER A 1 188 ? 9.869 1.303 -4.072 1.00 94.44 188 SER A N 1
ATOM 1552 C CA . SER A 1 188 ? 10.651 1.260 -5.300 1.00 94.44 188 SER A CA 1
ATOM 1553 C C . SER A 1 188 ? 10.547 2.527 -6.136 1.00 94.44 188 SER A C 1
ATOM 1555 O O . SER A 1 188 ? 11.569 3.084 -6.538 1.00 94.44 188 SER A O 1
ATOM 1557 N N . PHE A 1 189 ? 9.339 3.054 -6.328 1.00 95.81 189 PHE A N 1
ATOM 1558 C CA . PHE A 1 189 ? 9.131 4.291 -7.082 1.00 95.81 189 PHE A CA 1
ATOM 1559 C C . PHE A 1 189 ? 9.729 5.519 -6.384 1.00 95.81 189 PHE A C 1
ATOM 1561 O O . PHE A 1 189 ? 10.184 6.452 -7.045 1.00 95.81 189 PHE A O 1
ATOM 1568 N N . ARG A 1 190 ? 9.818 5.496 -5.050 1.00 93.56 190 ARG A N 1
ATOM 1569 C CA . ARG A 1 190 ? 10.452 6.558 -4.248 1.00 93.56 190 ARG A CA 1
ATOM 1570 C C . ARG A 1 190 ? 11.945 6.423 -4.060 1.00 93.56 190 ARG A C 1
ATOM 1572 O O . ARG A 1 190 ? 12.575 7.359 -3.561 1.00 93.56 190 ARG A O 1
ATOM 1579 N N . LYS A 1 191 ? 12.498 5.255 -4.370 1.00 93.31 191 LYS A N 1
ATOM 1580 C CA . LYS A 1 191 ? 13.903 4.953 -4.137 1.00 93.31 191 LYS A CA 1
ATOM 1581 C C . LYS A 1 191 ? 14.764 6.031 -4.785 1.00 93.31 191 LYS A C 1
ATOM 1583 O O . LYS A 1 191 ? 14.502 6.489 -5.895 1.00 93.31 191 LYS A O 1
ATOM 1588 N N . ARG A 1 192 ? 15.806 6.447 -4.074 1.00 92.25 192 ARG A N 1
ATOM 1589 C CA . ARG A 1 192 ? 16.828 7.358 -4.586 1.00 92.25 192 ARG A CA 1
ATOM 1590 C C . ARG A 1 192 ? 18.172 6.674 -4.472 1.00 92.25 192 ARG A C 1
ATOM 1592 O O . ARG A 1 192 ? 18.402 5.914 -3.533 1.00 92.25 192 ARG A O 1
ATOM 1599 N N . TYR A 1 193 ? 19.060 6.954 -5.407 1.00 88.94 193 TYR A N 1
ATOM 1600 C CA . TYR A 1 193 ? 20.445 6.518 -5.327 1.00 88.94 193 TYR A CA 1
ATOM 1601 C C . TYR A 1 193 ? 21.378 7.727 -5.409 1.00 88.94 193 TYR A C 1
ATOM 1603 O O . TYR A 1 193 ? 21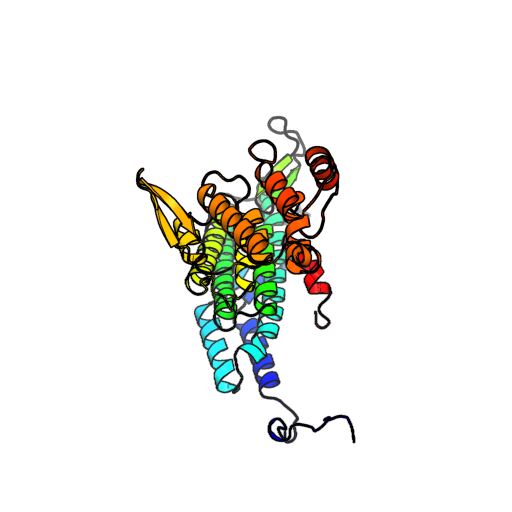.011 8.797 -5.903 1.00 88.94 193 TYR A O 1
ATOM 1611 N N . LYS A 1 194 ? 22.578 7.547 -4.855 1.00 88.62 194 LYS A N 1
ATOM 1612 C CA . LYS A 1 194 ? 23.654 8.536 -4.858 1.00 88.62 194 LYS A CA 1
ATOM 1613 C C . LYS A 1 194 ? 24.670 8.151 -5.926 1.00 88.62 194 LYS A C 1
ATOM 1615 O O . LYS A 1 194 ? 25.091 6.994 -5.964 1.00 88.62 194 LYS A O 1
ATOM 1620 N N . PHE A 1 195 ? 25.067 9.104 -6.755 1.00 85.94 195 PHE A N 1
ATOM 1621 C CA . PHE A 1 195 ? 26.237 8.984 -7.621 1.00 85.94 195 PHE A CA 1
ATOM 1622 C C . PHE A 1 195 ? 27.311 9.932 -7.116 1.00 85.94 195 PHE A C 1
ATOM 1624 O O . PHE A 1 195 ? 27.038 11.118 -6.967 1.00 85.94 195 PHE A O 1
ATOM 1631 N N . GLN A 1 196 ? 28.491 9.405 -6.806 1.00 84.94 196 GLN A N 1
ATOM 1632 C CA . GLN A 1 196 ? 29.629 10.221 -6.396 1.00 84.94 196 GLN A CA 1
ATOM 1633 C C . GLN A 1 196 ? 30.254 10.892 -7.618 1.00 84.94 196 GLN A C 1
ATOM 1635 O O . GLN A 1 196 ? 30.270 10.305 -8.702 1.00 84.94 196 GLN A O 1
ATOM 1640 N N . PHE A 1 197 ? 30.716 12.123 -7.432 1.00 77.50 197 PHE A N 1
ATOM 1641 C CA . PHE A 1 197 ? 31.567 12.797 -8.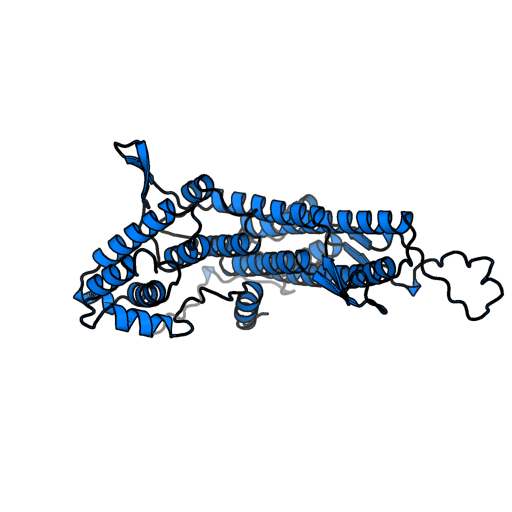401 1.00 77.50 197 PHE A CA 1
ATOM 1642 C C . PHE A 1 197 ? 33.031 12.492 -8.084 1.00 77.50 197 PHE A C 1
ATOM 1644 O O . PHE A 1 197 ? 33.384 12.410 -6.908 1.00 77.50 197 PHE A O 1
ATOM 1651 N N . ASP A 1 198 ? 33.858 12.355 -9.120 1.00 75.75 198 ASP A N 1
ATOM 1652 C CA . ASP A 1 198 ? 35.308 12.192 -8.958 1.00 75.75 198 ASP A CA 1
ATOM 1653 C C . ASP A 1 198 ? 35.945 13.494 -8.428 1.00 75.75 198 ASP A C 1
ATOM 1655 O O . ASP A 1 198 ? 36.811 13.457 -7.560 1.00 75.75 198 ASP A O 1
ATOM 1659 N N . GLU A 1 199 ? 35.417 14.648 -8.853 1.00 75.00 199 GLU A N 1
ATOM 1660 C CA . GLU A 1 199 ? 35.746 15.976 -8.323 1.00 75.00 199 GLU A CA 1
ATOM 1661 C C . GLU A 1 199 ? 34.472 16.706 -7.857 1.00 75.00 199 GLU A C 1
ATOM 1663 O O . GLU A 1 199 ? 33.426 16.579 -8.507 1.00 75.00 199 GLU A O 1
ATOM 1668 N N . PRO A 1 200 ? 34.504 17.481 -6.754 1.00 76.06 200 PRO A N 1
ATOM 1669 C CA . PRO A 1 200 ? 33.323 18.180 -6.255 1.00 76.06 200 PRO A CA 1
ATOM 1670 C C . PRO A 1 200 ? 32.737 19.144 -7.297 1.00 76.06 200 PRO A C 1
ATOM 1672 O O . PRO A 1 200 ? 33.408 20.070 -7.743 1.00 76.06 200 PRO A O 1
ATOM 1675 N N . LYS A 1 201 ? 31.453 18.979 -7.631 1.00 73.06 201 LYS A N 1
ATOM 1676 C CA . LYS A 1 201 ? 30.694 19.944 -8.446 1.00 73.06 201 LYS A CA 1
ATOM 1677 C C . LYS A 1 201 ? 29.783 20.762 -7.542 1.00 73.06 201 LYS A C 1
ATOM 1679 O O . LYS A 1 201 ? 29.028 20.185 -6.759 1.00 73.06 201 LYS A O 1
ATOM 1684 N N . ASP A 1 202 ? 29.872 22.089 -7.620 1.00 77.12 202 ASP A N 1
ATOM 1685 C CA . ASP A 1 202 ? 29.105 23.028 -6.784 1.00 77.12 202 ASP A CA 1
ATOM 1686 C C . ASP A 1 202 ? 29.209 22.720 -5.274 1.00 77.12 202 ASP A C 1
ATOM 1688 O O . ASP A 1 202 ? 28.216 22.727 -4.541 1.00 77.12 202 ASP A O 1
ATOM 1692 N N . GLY A 1 203 ? 30.410 22.344 -4.812 1.00 77.31 203 GLY A N 1
ATOM 1693 C CA . GLY A 1 203 ? 30.677 21.978 -3.414 1.00 77.31 203 GLY A CA 1
ATOM 1694 C C . GLY A 1 203 ? 30.065 20.644 -2.959 1.00 77.31 203 GLY A C 1
ATOM 1695 O O . GLY A 1 203 ? 30.128 20.311 -1.776 1.00 77.31 203 GLY A O 1
ATOM 1696 N N . LYS A 1 204 ? 29.469 19.858 -3.866 1.00 79.62 204 LYS A N 1
ATOM 1697 C CA . LYS A 1 204 ? 28.866 18.553 -3.561 1.00 79.62 204 LYS A CA 1
ATOM 1698 C C . LYS A 1 204 ? 29.729 17.413 -4.084 1.00 79.62 204 LYS A C 1
ATOM 1700 O O . LYS A 1 204 ? 30.139 17.393 -5.239 1.00 79.62 204 LYS A O 1
ATOM 1705 N N . THR A 1 205 ? 29.908 16.399 -3.242 1.00 83.81 205 THR A N 1
ATOM 1706 C CA . THR A 1 205 ? 30.626 15.157 -3.580 1.00 83.81 205 THR A CA 1
ATOM 1707 C C . THR A 1 205 ? 29.725 14.098 -4.216 1.00 83.81 205 THR A C 1
ATOM 1709 O O . THR A 1 205 ? 30.201 13.059 -4.668 1.00 83.81 205 THR A O 1
ATOM 1712 N N . TYR A 1 206 ? 28.408 14.331 -4.263 1.00 84.38 206 TYR A N 1
ATOM 1713 C CA . TYR A 1 206 ? 27.457 13.407 -4.871 1.00 84.38 206 TYR A CA 1
ATOM 1714 C C . TYR A 1 206 ? 26.222 14.103 -5.453 1.00 84.38 206 TYR A C 1
ATOM 1716 O O . TYR A 1 206 ? 25.775 15.145 -4.972 1.00 84.38 206 TYR A O 1
ATOM 1724 N N . ALA A 1 207 ? 25.603 13.453 -6.435 1.00 84.75 207 ALA A N 1
ATOM 1725 C CA . ALA A 1 207 ? 24.271 13.759 -6.930 1.00 84.75 207 ALA A CA 1
ATOM 1726 C C . ALA A 1 207 ? 23.250 12.745 -6.403 1.00 84.75 207 ALA A C 1
ATOM 1728 O O . ALA A 1 207 ? 23.459 11.530 -6.468 1.00 84.75 207 ALA A O 1
ATOM 1729 N N . LEU A 1 208 ? 22.121 13.246 -5.896 1.00 88.62 208 LEU A N 1
ATOM 1730 C CA . LEU A 1 208 ? 20.961 12.425 -5.557 1.00 88.62 208 LEU A CA 1
ATOM 1731 C C . LEU A 1 208 ? 20.038 12.345 -6.772 1.00 88.62 208 LEU A C 1
ATOM 1733 O O . LEU A 1 208 ? 19.598 13.376 -7.279 1.00 88.62 208 LEU A O 1
ATOM 1737 N N . LYS A 1 209 ? 19.691 11.136 -7.204 1.00 89.50 209 LYS A N 1
ATOM 1738 C CA . LYS A 1 209 ? 18.779 10.936 -8.331 1.00 89.50 209 LYS A CA 1
ATOM 1739 C C . LYS A 1 209 ? 17.683 9.943 -7.969 1.00 89.50 209 LYS A C 1
ATOM 1741 O O . LYS A 1 209 ? 17.913 8.959 -7.263 1.00 89.50 209 LYS A O 1
ATOM 1746 N N . ASN A 1 210 ? 16.467 10.254 -8.409 1.00 92.81 210 ASN A N 1
ATOM 1747 C CA . ASN A 1 210 ? 15.311 9.392 -8.200 1.00 92.81 210 ASN A CA 1
ATOM 1748 C C . ASN A 1 210 ? 15.404 8.166 -9.114 1.00 92.81 210 ASN A C 1
ATOM 1750 O O . ASN A 1 210 ? 15.741 8.296 -10.290 1.00 92.81 210 ASN A O 1
ATOM 1754 N N . GLN A 1 211 ? 15.041 6.998 -8.584 1.00 93.19 211 GLN A N 1
ATOM 1755 C CA . GLN A 1 211 ? 14.953 5.754 -9.346 1.00 93.19 211 GLN A CA 1
ATOM 1756 C C . GLN A 1 211 ? 13.944 5.871 -10.486 1.00 93.19 211 GLN A C 1
ATOM 1758 O O . GLN A 1 211 ? 14.180 5.319 -11.553 1.00 93.19 211 GLN A O 1
ATOM 1763 N N . PHE A 1 212 ? 12.860 6.620 -10.289 1.00 95.56 212 PHE A N 1
ATOM 1764 C CA . PHE A 1 212 ? 11.853 6.932 -11.302 1.00 95.56 212 PHE A CA 1
ATOM 1765 C C . PHE A 1 212 ? 11.671 8.448 -11.427 1.00 95.56 212 PHE A C 1
ATOM 1767 O O . PHE A 1 212 ? 11.832 9.185 -10.455 1.00 95.56 212 PHE A O 1
ATOM 1774 N N . ASN A 1 213 ? 11.362 8.933 -12.624 1.00 94.31 213 ASN A N 1
ATOM 1775 C CA . ASN A 1 213 ? 10.975 10.311 -12.887 1.00 94.31 213 ASN A CA 1
ATOM 1776 C C . ASN A 1 213 ? 9.722 10.654 -12.069 1.00 94.31 213 ASN A C 1
ATOM 1778 O O . ASN A 1 213 ? 8.848 9.813 -11.870 1.00 94.31 213 ASN A O 1
ATOM 1782 N N . LYS A 1 214 ? 9.638 11.901 -11.603 1.00 94.12 214 LYS A N 1
ATOM 1783 C CA . LYS A 1 214 ? 8.515 12.407 -10.816 1.00 94.12 214 LYS A CA 1
ATOM 1784 C C . LYS A 1 214 ? 7.166 12.205 -11.519 1.00 94.12 214 LYS A C 1
ATOM 1786 O O . LYS A 1 214 ? 6.237 11.760 -10.864 1.00 94.12 214 LYS A O 1
ATOM 1791 N N . LEU A 1 215 ? 7.088 12.421 -12.835 1.00 95.62 215 LEU A N 1
ATOM 1792 C CA . LEU A 1 215 ? 5.851 12.202 -13.600 1.00 95.62 215 LEU A CA 1
ATOM 1793 C C . LEU A 1 215 ? 5.388 10.738 -13.531 1.00 95.62 215 LEU A C 1
ATOM 1795 O O . LEU A 1 215 ? 4.228 10.458 -13.258 1.00 95.62 215 LEU A O 1
ATOM 1799 N N . ASN A 1 216 ? 6.311 9.791 -13.699 1.00 96.62 216 ASN A N 1
ATOM 1800 C CA . ASN A 1 216 ? 5.993 8.364 -13.614 1.00 96.62 216 ASN A CA 1
ATOM 1801 C C . ASN A 1 216 ? 5.635 7.932 -12.184 1.00 96.62 216 ASN A C 1
ATOM 1803 O O . ASN A 1 216 ? 4.764 7.085 -11.995 1.00 96.62 216 ASN A O 1
ATOM 1807 N N . GLN A 1 217 ? 6.270 8.531 -11.169 1.00 96.25 217 GLN A N 1
ATOM 1808 C CA . GLN A 1 217 ? 5.865 8.342 -9.772 1.00 96.25 217 GLN A CA 1
ATOM 1809 C C . GLN A 1 217 ? 4.425 8.812 -9.547 1.00 96.25 217 GLN A C 1
ATOM 1811 O O . GLN A 1 217 ? 3.647 8.094 -8.925 1.00 96.25 217 GLN A O 1
ATOM 1816 N N . GLU A 1 218 ? 4.065 9.988 -10.066 1.00 96.56 218 GLU A N 1
ATOM 1817 C CA . GLU A 1 218 ? 2.719 10.554 -9.946 1.00 96.56 218 GLU A CA 1
ATOM 1818 C C . GLU A 1 218 ? 1.666 9.671 -10.619 1.00 96.56 218 GLU A C 1
ATOM 1820 O O . GLU A 1 218 ? 0.635 9.406 -10.006 1.00 96.56 218 GLU A O 1
ATOM 1825 N N . VAL A 1 219 ? 1.945 9.137 -11.813 1.00 98.06 219 VAL A N 1
ATOM 1826 C CA . VAL A 1 219 ? 1.048 8.192 -12.503 1.00 98.06 219 VAL A CA 1
ATOM 1827 C C . VAL A 1 219 ? 0.751 6.969 -11.629 1.00 98.06 219 VAL A C 1
ATOM 1829 O O . VAL A 1 219 ? -0.413 6.636 -11.407 1.00 98.06 219 VAL A O 1
ATOM 1832 N N . VAL A 1 220 ? 1.784 6.322 -11.080 1.00 98.31 220 VAL A N 1
ATOM 1833 C CA . VAL A 1 220 ? 1.607 5.112 -10.259 1.00 98.31 220 VAL A CA 1
ATOM 1834 C C . VAL A 1 220 ? 0.931 5.425 -8.929 1.00 98.31 220 VAL A C 1
ATOM 1836 O O . VAL A 1 220 ? 0.028 4.703 -8.515 1.00 98.31 220 VAL A O 1
ATOM 1839 N N . PHE A 1 221 ? 1.331 6.495 -8.243 1.00 97.81 221 PHE A N 1
ATOM 1840 C CA . PHE A 1 221 ? 0.745 6.845 -6.946 1.00 97.81 221 PHE A CA 1
ATOM 1841 C C . PHE A 1 221 ? -0.703 7.299 -7.072 1.00 97.81 221 PHE A C 1
ATOM 1843 O O . PHE A 1 221 ? -1.519 6.920 -6.232 1.00 97.81 221 PHE A O 1
ATOM 1850 N N . LYS A 1 222 ? -1.040 8.036 -8.135 1.00 97.50 222 LYS A N 1
ATOM 1851 C CA . LYS A 1 222 ? -2.426 8.376 -8.449 1.00 97.50 222 LYS A CA 1
ATOM 1852 C C . LYS A 1 222 ? -3.241 7.117 -8.733 1.00 97.50 222 LYS A C 1
ATOM 1854 O O . LYS A 1 222 ? -4.301 6.962 -8.144 1.00 97.50 222 LYS A O 1
ATOM 1859 N N . LYS A 1 223 ? -2.715 6.175 -9.525 1.00 98.00 223 LYS A N 1
ATOM 1860 C CA . LYS A 1 223 ? -3.394 4.895 -9.773 1.00 98.00 223 LYS A CA 1
ATOM 1861 C C . LYS A 1 223 ? -3.680 4.133 -8.476 1.00 98.00 223 LYS A C 1
ATOM 1863 O O . LYS A 1 223 ? -4.798 3.677 -8.279 1.00 98.00 223 LYS A O 1
ATOM 1868 N N . ILE A 1 224 ? -2.704 4.027 -7.569 1.00 98.12 224 ILE A N 1
ATOM 1869 C CA . ILE A 1 224 ? -2.912 3.381 -6.259 1.00 98.12 224 ILE A CA 1
ATOM 1870 C C . ILE A 1 224 ? -3.984 4.123 -5.450 1.00 98.12 224 ILE A C 1
ATOM 1872 O O . ILE A 1 224 ? -4.844 3.478 -4.857 1.00 98.12 224 ILE A O 1
ATOM 1876 N N . LEU A 1 225 ? -3.937 5.457 -5.411 1.00 97.25 225 LEU A N 1
ATOM 1877 C CA . LEU A 1 225 ? -4.921 6.270 -4.697 1.00 97.25 225 LEU A CA 1
ATOM 1878 C C . LEU A 1 225 ? -6.341 6.040 -5.235 1.00 97.25 225 LEU A C 1
ATOM 1880 O O . LEU A 1 225 ? -7.240 5.763 -4.444 1.00 97.25 225 LEU A O 1
ATOM 1884 N N . ASP A 1 226 ? -6.524 6.127 -6.551 1.00 96.94 226 ASP A N 1
ATOM 1885 C CA . ASP A 1 226 ? -7.827 6.010 -7.212 1.00 96.94 226 ASP A CA 1
ATOM 1886 C C . ASP A 1 226 ? -8.455 4.627 -6.959 1.00 96.94 226 ASP A C 1
ATOM 1888 O O . ASP A 1 226 ? -9.621 4.530 -6.569 1.00 96.94 226 ASP A O 1
ATOM 1892 N N . GLU A 1 227 ? -7.667 3.555 -7.072 1.00 96.50 227 GLU A N 1
ATOM 1893 C CA . GLU A 1 227 ? -8.131 2.187 -6.807 1.00 96.50 227 GLU A CA 1
ATOM 1894 C C . GLU A 1 227 ? -8.439 1.937 -5.326 1.00 96.50 227 GLU A C 1
ATOM 1896 O O . GLU A 1 227 ? -9.430 1.285 -4.982 1.00 96.50 227 GLU A O 1
ATOM 1901 N N . VAL A 1 228 ? -7.630 2.489 -4.417 1.00 95.31 228 VAL A N 1
ATOM 1902 C CA . VAL A 1 228 ? -7.928 2.415 -2.983 1.00 95.31 228 VAL A CA 1
ATOM 1903 C C . VAL A 1 228 ? -9.223 3.164 -2.672 1.00 95.31 228 VAL A C 1
ATOM 1905 O O . VAL A 1 228 ? -10.062 2.619 -1.959 1.00 95.31 228 VAL A O 1
ATOM 1908 N N . ILE A 1 229 ? -9.436 4.365 -3.219 1.00 94.12 229 ILE A N 1
ATOM 1909 C CA . ILE A 1 229 ? -10.694 5.109 -3.042 1.00 94.12 229 ILE A CA 1
ATOM 1910 C C . ILE A 1 229 ? -11.881 4.275 -3.528 1.00 94.12 229 ILE A C 1
ATOM 1912 O O . ILE A 1 229 ? -12.876 4.174 -2.811 1.00 94.12 229 ILE A O 1
ATOM 1916 N N . LEU A 1 230 ? -11.767 3.630 -4.692 1.00 93.25 230 LEU A N 1
ATOM 1917 C CA . LEU A 1 230 ? -12.822 2.778 -5.241 1.00 93.25 230 LEU A CA 1
ATOM 1918 C C . LEU A 1 230 ? -13.187 1.618 -4.302 1.00 93.25 230 LEU A C 1
ATOM 1920 O O . LEU A 1 230 ? -14.365 1.287 -4.151 1.00 93.25 230 LEU A O 1
ATOM 1924 N N . ILE A 1 231 ? -12.195 1.004 -3.655 1.00 91.38 231 ILE A N 1
ATOM 1925 C CA . ILE A 1 231 ? -12.414 -0.054 -2.660 1.00 91.38 231 ILE A CA 1
ATOM 1926 C C . ILE A 1 231 ? -13.088 0.496 -1.407 1.00 91.38 231 ILE A C 1
ATOM 1928 O O . ILE A 1 231 ? -14.062 -0.092 -0.930 1.00 91.38 231 ILE A O 1
ATOM 1932 N N . LEU A 1 232 ? -12.577 1.605 -0.869 1.00 90.12 232 LEU A N 1
ATOM 1933 C CA . LEU A 1 232 ? -13.105 2.222 0.349 1.00 90.12 232 LEU A CA 1
ATOM 1934 C C . LEU A 1 232 ? -14.556 2.681 0.151 1.00 90.12 232 LEU A C 1
ATOM 1936 O O . LEU A 1 232 ? -15.383 2.504 1.039 1.00 90.12 232 LEU A O 1
ATOM 1940 N N . ASP A 1 233 ? -14.900 3.179 -1.036 1.00 87.75 233 ASP A N 1
ATOM 1941 C CA . ASP A 1 233 ? -16.263 3.589 -1.382 1.00 87.75 233 ASP A CA 1
ATOM 1942 C C . ASP A 1 233 ? -17.271 2.431 -1.382 1.00 87.75 233 ASP A C 1
ATOM 1944 O O . ASP A 1 233 ? -18.441 2.633 -1.042 1.00 87.75 233 ASP A O 1
ATOM 1948 N N . LYS A 1 234 ? -16.824 1.223 -1.748 1.00 85.44 234 LYS A N 1
ATOM 1949 C CA . LYS A 1 234 ? -17.635 -0.006 -1.731 1.00 85.44 234 LYS A CA 1
ATOM 1950 C C . LYS A 1 234 ? -17.684 -0.671 -0.355 1.00 85.44 234 LYS A C 1
ATOM 1952 O O . LYS A 1 234 ? -18.577 -1.474 -0.110 1.00 85.44 234 LYS A O 1
ATOM 1957 N N . SER A 1 235 ? -16.745 -0.334 0.526 1.00 82.00 235 SER A N 1
ATOM 1958 C CA . SER A 1 235 ? -16.501 -1.026 1.795 1.00 82.00 235 SER A CA 1
ATOM 1959 C C . SER A 1 235 ? -16.689 -0.071 2.973 1.00 82.00 235 SER A C 1
ATOM 1961 O O . SER A 1 235 ? -15.762 0.179 3.744 1.00 82.00 235 SER A O 1
ATOM 1963 N N . LYS A 1 236 ? -17.880 0.529 3.074 1.00 79.38 236 LYS A N 1
ATOM 1964 C CA . LYS A 1 236 ? -18.205 1.442 4.177 1.00 79.38 236 LYS A CA 1
ATOM 1965 C C . LYS A 1 236 ? -18.115 0.713 5.516 1.00 79.38 236 LYS A C 1
ATOM 1967 O O . LYS A 1 236 ? -18.482 -0.452 5.617 1.00 79.38 236 LYS A O 1
ATOM 1972 N N . ILE A 1 237 ? -17.668 1.431 6.539 1.00 72.75 237 ILE A N 1
ATOM 1973 C CA . ILE A 1 237 ? -17.621 0.923 7.911 1.00 72.75 237 ILE A CA 1
ATOM 1974 C C . ILE A 1 237 ? -19.047 0.659 8.438 1.00 72.75 237 ILE A C 1
ATOM 1976 O O . ILE A 1 237 ? -19.884 1.569 8.451 1.00 72.75 237 ILE A O 1
ATOM 1980 N N . ASP A 1 238 ? -19.301 -0.579 8.879 1.00 70.50 238 ASP A N 1
ATOM 1981 C CA . ASP A 1 238 ? -20.503 -1.024 9.603 1.00 70.50 238 ASP A CA 1
ATOM 1982 C C . ASP A 1 238 ? -20.143 -1.863 10.857 1.00 70.50 238 ASP A C 1
ATOM 1984 O O . ASP A 1 238 ? -18.963 -2.065 11.156 1.00 70.50 238 ASP A O 1
ATOM 1988 N N . GLU A 1 239 ? -21.148 -2.321 11.615 1.00 57.25 239 GLU A N 1
ATOM 1989 C CA . GLU A 1 239 ? -20.962 -3.109 12.852 1.00 57.25 239 GLU A CA 1
ATOM 1990 C C . GLU A 1 239 ? -20.274 -4.472 12.651 1.00 57.25 239 GLU A C 1
ATOM 1992 O O . GLU A 1 239 ? -19.630 -4.977 13.570 1.00 57.25 239 GLU A O 1
ATOM 1997 N N . HIS A 1 240 ? -20.348 -5.065 11.458 1.00 57.28 240 HIS A N 1
ATOM 1998 C CA . HIS A 1 240 ? -19.757 -6.364 11.107 1.00 57.28 240 HIS A CA 1
ATOM 1999 C C . HIS A 1 240 ? -18.402 -6.229 10.381 1.00 57.28 240 HIS A C 1
ATOM 2001 O O . HIS A 1 240 ? -17.954 -7.145 9.690 1.00 57.28 240 HIS A O 1
ATOM 2007 N N . LEU A 1 241 ? -17.754 -5.077 10.576 1.00 58.25 241 LEU A N 1
ATOM 2008 C CA . LEU A 1 241 ? -16.536 -4.556 9.958 1.00 58.25 241 LEU A CA 1
ATOM 2009 C C . LEU A 1 241 ? -15.543 -5.564 9.337 1.00 58.25 241 LEU A C 1
ATOM 2011 O O . LEU A 1 241 ? -14.955 -6.407 10.017 1.00 58.25 241 LEU A O 1
ATOM 2015 N N . GLN A 1 242 ? -15.188 -5.308 8.074 1.00 61.25 242 GLN A N 1
ATOM 2016 C CA . GLN A 1 242 ? -13.965 -5.806 7.437 1.00 61.25 242 GLN A CA 1
ATOM 2017 C C . GLN A 1 242 ? -12.761 -4.942 7.857 1.00 61.25 242 GLN A C 1
ATOM 2019 O O . GLN A 1 242 ? -12.448 -3.927 7.234 1.00 61.25 242 GLN A O 1
ATOM 2024 N N . ILE A 1 243 ? -12.065 -5.331 8.931 1.00 70.06 243 ILE A N 1
ATOM 2025 C CA . ILE A 1 243 ? -10.832 -4.679 9.437 1.00 70.06 243 ILE A CA 1
ATOM 2026 C C . ILE A 1 243 ? -9.756 -4.574 8.332 1.00 70.06 243 ILE A C 1
ATOM 2028 O O . ILE A 1 243 ? -8.870 -3.720 8.378 1.00 70.06 243 ILE A O 1
ATOM 2032 N N . GLU A 1 244 ? -9.851 -5.405 7.297 1.00 77.25 244 GLU A N 1
ATOM 2033 C CA . GLU A 1 244 ? -9.004 -5.434 6.113 1.00 77.25 244 GLU A CA 1
ATOM 2034 C C . GLU A 1 244 ? -8.793 -4.064 5.458 1.00 77.25 244 GLU A C 1
ATOM 2036 O O . GLU A 1 244 ? -7.664 -3.705 5.115 1.00 77.25 244 GLU A O 1
ATOM 2041 N N . THR A 1 245 ? -9.845 -3.269 5.285 1.00 84.75 245 THR A N 1
ATOM 2042 C CA . THR A 1 245 ? -9.746 -2.000 4.546 1.00 84.75 245 THR A CA 1
ATOM 2043 C C . THR A 1 245 ? -8.958 -0.937 5.306 1.00 84.75 245 THR A C 1
ATOM 2045 O O . THR A 1 245 ? -8.392 -0.033 4.689 1.00 84.75 245 THR A O 1
ATOM 2048 N N . LEU A 1 246 ? -8.815 -1.079 6.628 1.00 87.69 246 LEU A N 1
ATOM 2049 C CA . LEU A 1 246 ? -7.989 -0.194 7.452 1.00 87.69 246 LEU A CA 1
ATOM 2050 C C . LEU A 1 246 ? -6.512 -0.245 7.047 1.00 87.69 246 LEU A C 1
ATOM 2052 O O . LEU A 1 246 ? -5.834 0.783 7.083 1.00 87.69 246 LEU A O 1
ATOM 2056 N N . TYR A 1 247 ? -6.011 -1.396 6.588 1.00 87.88 247 TYR A N 1
ATOM 2057 C CA . TYR A 1 247 ? -4.632 -1.492 6.102 1.00 87.88 247 TYR A CA 1
ATOM 2058 C C . TYR A 1 247 ? -4.385 -0.609 4.871 1.00 87.88 247 TYR A C 1
ATOM 2060 O O . TYR A 1 247 ? -3.271 -0.116 4.685 1.00 87.88 247 TYR A O 1
ATOM 2068 N N . LEU A 1 248 ? -5.412 -0.340 4.060 1.00 91.62 248 LEU A N 1
ATOM 2069 C CA . LEU A 1 248 ? -5.286 0.542 2.900 1.00 91.62 248 LEU A CA 1
ATOM 2070 C C . LEU A 1 248 ? -5.076 2.005 3.316 1.00 91.62 248 LEU A C 1
ATOM 2072 O O . LEU A 1 248 ? -4.333 2.719 2.646 1.00 91.62 248 LEU A O 1
ATOM 2076 N N . LEU A 1 249 ? -5.615 2.445 4.460 1.00 92.31 249 LEU A N 1
ATOM 2077 C CA . LEU A 1 249 ? -5.295 3.772 5.009 1.00 92.31 249 LEU A CA 1
ATOM 2078 C C . LEU A 1 249 ? -3.805 3.891 5.347 1.00 92.31 249 LEU A C 1
ATOM 2080 O O . LEU A 1 249 ? -3.183 4.931 5.114 1.00 92.31 249 LEU A O 1
ATOM 2084 N N . ILE A 1 250 ? -3.204 2.811 5.850 1.00 91.00 250 ILE A N 1
ATOM 2085 C CA . ILE A 1 250 ? -1.771 2.769 6.151 1.00 91.00 250 ILE A CA 1
ATOM 2086 C C . ILE A 1 250 ? -0.952 2.893 4.855 1.00 91.00 250 ILE A C 1
ATOM 2088 O O . ILE A 1 250 ? 0.010 3.662 4.825 1.00 91.00 250 ILE A O 1
ATOM 2092 N N . VAL A 1 251 ? -1.377 2.237 3.768 1.00 92.81 251 VAL A N 1
ATOM 2093 C CA . VAL A 1 251 ? -0.771 2.384 2.428 1.00 92.81 251 VAL A CA 1
ATOM 2094 C C . VAL A 1 251 ? -0.875 3.825 1.915 1.00 92.81 251 VAL A C 1
ATOM 2096 O O . VAL A 1 251 ? 0.119 4.386 1.455 1.00 92.81 251 VAL A O 1
ATOM 2099 N N . LEU A 1 252 ? -2.039 4.474 2.034 1.00 93.38 252 LEU A N 1
ATOM 2100 C CA . LEU A 1 252 ? -2.206 5.873 1.612 1.00 93.38 252 LEU A CA 1
ATOM 2101 C C . LEU A 1 252 ? -1.311 6.828 2.407 1.00 93.38 252 LEU A C 1
ATOM 2103 O O . LEU A 1 252 ? -0.751 7.777 1.860 1.00 93.38 252 LEU A O 1
ATOM 2107 N N . LYS A 1 253 ? -1.114 6.562 3.703 1.00 90.38 253 LYS A N 1
ATOM 2108 C CA . LYS A 1 253 ? -0.125 7.298 4.497 1.00 90.38 253 LYS A CA 1
ATOM 2109 C C . LYS A 1 253 ? 1.281 7.101 3.938 1.00 90.38 253 LYS A C 1
ATOM 2111 O O . LYS A 1 253 ? 2.055 8.064 3.940 1.00 90.38 253 LYS A O 1
ATOM 2116 N N . GLU A 1 254 ? 1.626 5.896 3.481 1.00 88.38 254 GLU A N 1
ATOM 2117 C CA . GLU A 1 254 ? 2.897 5.683 2.798 1.00 88.38 254 GLU A CA 1
ATOM 2118 C C . GLU A 1 254 ? 2.977 6.544 1.547 1.00 88.38 254 GLU A C 1
ATOM 2120 O O . GLU A 1 254 ? 3.971 7.240 1.459 1.00 88.38 254 GLU A O 1
ATOM 2125 N N . LEU A 1 255 ? 1.968 6.640 0.671 1.00 90.88 255 LEU A N 1
ATOM 2126 C CA . LEU A 1 255 ? 1.999 7.458 -0.567 1.00 90.88 255 LEU A CA 1
ATOM 2127 C C . LEU A 1 255 ? 2.343 8.944 -0.384 1.00 90.88 255 LEU A C 1
ATOM 2129 O O . LEU A 1 255 ? 2.897 9.562 -1.298 1.00 90.88 255 LEU A O 1
ATOM 2133 N N . GLY A 1 256 ? 2.173 9.495 0.815 1.00 88.31 256 GLY A N 1
ATOM 2134 C CA . GLY A 1 256 ? 2.653 10.828 1.181 1.00 88.31 256 GLY A CA 1
ATOM 2135 C C . GLY A 1 256 ? 1.546 11.874 1.232 1.00 88.31 256 GLY A C 1
ATOM 2136 O O . GLY A 1 256 ? 0.366 11.565 1.123 1.00 88.31 256 GLY A O 1
ATOM 2137 N N . LYS A 1 257 ? 1.933 13.133 1.472 1.00 89.94 257 LYS A N 1
ATOM 2138 C CA . LYS A 1 257 ? 0.986 14.203 1.830 1.00 89.94 257 LYS A CA 1
ATOM 2139 C C . LYS A 1 257 ? -0.034 14.514 0.730 1.00 89.94 257 LYS A C 1
ATOM 2141 O O . LYS A 1 257 ? -1.180 14.779 1.072 1.00 89.94 257 LYS A O 1
ATOM 2146 N N . GLU A 1 258 ? 0.384 14.428 -0.532 1.00 91.06 258 GLU A N 1
ATOM 2147 C CA . GLU A 1 258 ? -0.435 14.745 -1.712 1.00 91.06 258 GLU A CA 1
ATOM 2148 C C . GLU A 1 258 ? -1.509 13.687 -2.017 1.00 91.06 258 GLU A C 1
ATOM 2150 O O . GLU A 1 258 ? -2.481 13.978 -2.699 1.00 91.06 258 GLU A O 1
ATOM 2155 N N . TYR A 1 259 ? -1.358 12.465 -1.493 1.00 93.56 259 TYR A N 1
ATOM 2156 C CA . TYR A 1 259 ? -2.240 11.322 -1.785 1.00 93.56 259 TYR A CA 1
ATOM 2157 C C . TYR A 1 259 ? -3.118 10.950 -0.589 1.00 93.56 259 TYR A C 1
ATOM 2159 O O . TYR A 1 259 ? -3.475 9.794 -0.363 1.00 93.56 259 TYR A O 1
ATOM 2167 N N . ARG A 1 260 ? -3.407 11.941 0.248 1.00 93.31 260 ARG A N 1
ATOM 2168 C CA . ARG A 1 260 ? -4.270 11.784 1.410 1.00 93.31 260 ARG A CA 1
ATOM 2169 C C . ARG A 1 260 ? -5.730 11.871 1.004 1.00 93.31 260 ARG A C 1
ATOM 2171 O O . ARG A 1 260 ? -6.087 12.637 0.115 1.00 93.31 260 ARG A O 1
ATOM 2178 N N . LEU A 1 261 ? -6.574 11.135 1.718 1.00 94.81 261 LEU A N 1
ATOM 2179 C CA . LEU A 1 261 ? -8.012 11.247 1.538 1.00 94.81 261 LEU A CA 1
ATOM 2180 C C . LEU A 1 261 ? -8.490 12.631 1.965 1.00 94.81 261 LEU A C 1
ATOM 2182 O O . LEU A 1 261 ? -8.096 13.178 2.993 1.00 94.81 261 LEU A O 1
ATOM 2186 N N . THR A 1 262 ? -9.398 13.190 1.187 1.00 94.25 262 THR A N 1
ATOM 2187 C CA . THR A 1 262 ? -10.124 14.386 1.592 1.00 94.25 262 THR A CA 1
ATOM 2188 C C . THR A 1 262 ? -11.018 14.082 2.794 1.00 94.25 262 THR A C 1
ATOM 2190 O O . THR A 1 262 ? -11.410 12.939 3.046 1.00 94.25 262 THR A O 1
ATOM 2193 N N . ARG A 1 263 ? -11.404 15.133 3.526 1.00 93.12 263 ARG A N 1
ATOM 2194 C CA . ARG A 1 263 ? -12.363 15.014 4.632 1.00 93.12 263 ARG A CA 1
ATOM 2195 C C . ARG A 1 263 ? -13.654 14.324 4.181 1.00 93.12 263 ARG A C 1
ATOM 2197 O O . ARG A 1 263 ? -14.127 13.434 4.872 1.00 93.12 263 ARG A O 1
ATOM 2204 N N . ASN A 1 264 ? -14.167 14.678 3.004 1.00 92.75 264 ASN A N 1
ATOM 2205 C CA . ASN A 1 264 ? -15.408 14.118 2.467 1.00 92.75 264 ASN A CA 1
ATOM 2206 C C . ASN A 1 264 ? -15.284 12.619 2.162 1.00 92.75 264 ASN A C 1
ATOM 2208 O O . ASN A 1 264 ? -16.188 11.853 2.486 1.00 92.75 264 ASN A O 1
ATOM 2212 N N . GLN A 1 265 ? -14.151 12.187 1.597 1.00 94.38 265 GLN A N 1
ATOM 2213 C CA . GLN A 1 265 ? -13.878 10.764 1.368 1.00 94.38 265 GLN A CA 1
ATOM 2214 C C . GLN A 1 265 ? -13.825 9.983 2.684 1.00 94.38 265 GLN A C 1
ATOM 2216 O O . GLN A 1 265 ? -14.410 8.908 2.777 1.00 94.38 265 GLN A O 1
ATOM 2221 N N . LEU A 1 266 ? -13.189 10.537 3.722 1.00 94.00 266 LEU A N 1
ATOM 2222 C CA . LEU A 1 266 ? -13.156 9.915 5.049 1.00 94.00 266 LEU A CA 1
ATOM 2223 C C . LEU A 1 266 ? -14.544 9.850 5.690 1.00 94.00 266 LEU A C 1
ATOM 2225 O O . LEU A 1 266 ? -14.917 8.799 6.187 1.00 94.00 266 LEU A O 1
ATOM 2229 N N . VAL A 1 267 ? -15.330 10.927 5.642 1.00 93.19 267 VAL A N 1
ATOM 2230 C CA . VAL A 1 267 ? -16.711 10.948 6.164 1.00 93.19 267 VAL A CA 1
ATOM 2231 C C . VAL A 1 267 ? -17.565 9.869 5.497 1.00 93.19 267 VAL A C 1
ATOM 2233 O O . VAL A 1 267 ? -18.276 9.137 6.183 1.00 93.19 267 VAL A O 1
ATOM 2236 N N . LYS A 1 268 ? -17.451 9.726 4.171 1.00 91.62 268 LYS A N 1
ATOM 2237 C CA . LYS A 1 268 ? -18.161 8.702 3.396 1.00 91.62 268 LYS A CA 1
ATOM 2238 C C . LYS A 1 268 ? -17.710 7.285 3.759 1.00 91.62 268 LYS A C 1
ATOM 2240 O O . LYS A 1 268 ? -18.563 6.433 3.995 1.00 91.62 268 LYS A O 1
ATOM 2245 N N . TYR A 1 269 ? -16.400 7.044 3.813 1.00 90.81 269 TYR A N 1
ATOM 2246 C CA . TYR A 1 269 ? -15.821 5.737 4.142 1.00 90.81 269 TYR A CA 1
ATOM 2247 C C . TYR A 1 269 ? -16.162 5.294 5.572 1.00 90.81 269 TYR A C 1
ATOM 2249 O O . TYR A 1 269 ? -16.614 4.171 5.792 1.00 90.81 269 TYR A O 1
ATOM 2257 N N . LEU A 1 270 ? -15.999 6.200 6.538 1.00 90.12 270 LEU A N 1
ATOM 2258 C CA . LEU A 1 270 ? -16.290 5.970 7.955 1.00 90.12 270 LEU A CA 1
ATOM 2259 C C . LEU A 1 270 ? -17.790 5.997 8.272 1.00 90.12 270 LEU A C 1
ATOM 2261 O O . LEU A 1 270 ? -18.165 5.765 9.416 1.00 90.12 270 LEU A O 1
ATOM 2265 N N . ASN A 1 271 ? -18.633 6.281 7.272 1.00 89.81 271 ASN A N 1
ATOM 2266 C CA . ASN A 1 271 ? -20.086 6.324 7.392 1.00 89.81 271 ASN A CA 1
ATOM 2267 C C . ASN A 1 271 ? -20.566 7.258 8.525 1.00 89.81 271 ASN A C 1
ATOM 2269 O O . ASN A 1 271 ? -21.489 6.924 9.266 1.00 89.81 271 ASN A O 1
ATOM 2273 N N . LEU A 1 272 ? -19.928 8.425 8.670 1.00 92.31 272 LEU A N 1
ATOM 2274 C CA . LEU A 1 272 ? -20.204 9.362 9.765 1.00 92.31 272 LEU A CA 1
ATOM 2275 C C . LEU A 1 272 ? -21.496 10.149 9.535 1.00 92.31 272 LEU A C 1
ATOM 2277 O O . LEU A 1 272 ? -21.815 10.535 8.407 1.00 92.31 272 LEU A O 1
ATOM 2281 N N . ASN A 1 273 ? -22.193 10.453 10.625 1.00 93.06 273 ASN A N 1
ATOM 2282 C CA . ASN A 1 273 ? -23.226 11.478 10.654 1.00 93.06 273 ASN A CA 1
ATOM 2283 C C . ASN A 1 273 ? -22.571 12.860 10.627 1.00 93.06 273 ASN A C 1
ATOM 2285 O O . ASN A 1 273 ? -21.585 13.100 11.326 1.00 93.06 273 ASN A O 1
ATOM 2289 N N . ILE A 1 274 ? -23.126 13.761 9.817 1.00 93.56 274 ILE A N 1
ATOM 2290 C CA . ILE A 1 274 ? -22.722 15.166 9.775 1.00 93.56 274 ILE A CA 1
ATOM 2291 C C . ILE A 1 274 ? -23.714 15.939 10.633 1.00 93.56 274 ILE A C 1
ATOM 2293 O O . ILE A 1 274 ? -24.896 16.007 10.301 1.00 93.56 274 ILE A O 1
ATOM 2297 N N . ILE A 1 275 ? -23.224 16.521 11.718 1.00 91.00 275 ILE A N 1
ATOM 2298 C CA . ILE A 1 275 ? -24.016 17.343 12.626 1.00 91.00 275 ILE A CA 1
ATOM 2299 C C . ILE A 1 275 ? -23.682 18.797 12.309 1.00 91.00 275 ILE A C 1
ATOM 2301 O O . ILE A 1 275 ? -22.523 19.206 12.390 1.00 91.00 275 ILE A O 1
ATOM 2305 N N . LYS A 1 276 ? -24.694 19.571 11.919 1.00 87.06 276 LYS A N 1
ATOM 2306 C CA . LYS A 1 276 ? -24.582 21.027 11.823 1.00 87.06 276 LYS A CA 1
ATOM 2307 C C . LYS A 1 276 ? -24.988 21.615 13.164 1.00 87.06 276 LYS A C 1
ATOM 2309 O O . LYS A 1 276 ? -26.056 21.279 13.667 1.00 87.06 276 LYS A O 1
ATOM 2314 N N . LYS A 1 277 ? -24.120 22.433 13.741 1.00 84.50 277 LYS A N 1
ATOM 2315 C CA . LYS A 1 277 ? -24.416 23.187 14.957 1.00 84.50 277 LYS A CA 1
ATOM 2316 C C . LYS A 1 277 ? -25.085 24.513 14.610 1.00 84.50 277 LYS A C 1
ATOM 2318 O O . LYS A 1 277 ? -25.017 24.962 13.469 1.00 84.50 277 LYS A O 1
ATOM 2323 N N . ASP A 1 278 ? -25.691 25.129 15.620 1.00 81.81 278 ASP A N 1
ATOM 2324 C CA . ASP A 1 278 ? -26.406 26.405 15.498 1.00 81.81 278 ASP A CA 1
ATOM 2325 C C . ASP A 1 278 ? -25.503 27.564 15.032 1.00 81.81 278 ASP A C 1
ATOM 2327 O O . ASP A 1 278 ? -25.987 28.551 14.493 1.00 81.81 278 ASP A O 1
ATOM 2331 N N . ASP A 1 279 ? -24.184 27.435 15.208 1.00 84.00 279 ASP A N 1
ATOM 2332 C CA . ASP A 1 279 ? -23.157 28.390 14.773 1.00 84.00 279 ASP A CA 1
ATOM 2333 C C . ASP A 1 279 ? -22.608 28.107 13.357 1.00 84.00 279 ASP A C 1
ATOM 2335 O O . ASP A 1 279 ? -21.509 28.549 13.019 1.00 84.00 279 ASP A O 1
ATOM 2339 N N . ASP A 1 280 ? -23.329 27.320 12.550 1.00 78.31 280 ASP A N 1
ATOM 2340 C CA . ASP A 1 280 ? -22.910 26.797 11.239 1.00 78.31 280 ASP A CA 1
ATOM 2341 C C . ASP A 1 280 ? -21.633 25.930 11.264 1.00 78.31 280 ASP A C 1
ATOM 2343 O O . ASP A 1 280 ? -21.121 25.511 10.215 1.00 78.31 280 ASP A O 1
ATOM 2347 N N . SER A 1 281 ? -21.108 25.586 12.446 1.00 85.44 281 SER A N 1
ATOM 2348 C CA . SER A 1 281 ? -19.952 24.703 12.545 1.00 85.44 281 SER A CA 1
ATOM 2349 C C . SER A 1 281 ? -20.333 23.238 12.306 1.00 85.44 281 SER A C 1
ATOM 2351 O O . SER A 1 281 ? -21.437 22.771 12.599 1.00 85.44 281 SER A O 1
ATOM 2353 N N . LEU A 1 282 ? -19.388 22.491 11.728 1.00 88.75 282 LEU A N 1
ATOM 2354 C CA . LEU A 1 282 ? -19.552 21.069 11.439 1.00 88.75 282 LEU A CA 1
ATOM 2355 C C . LEU A 1 282 ? -18.981 20.218 12.568 1.00 88.75 282 LEU A C 1
ATOM 2357 O O . LEU A 1 282 ? -17.849 20.423 13.014 1.00 88.75 282 LEU A O 1
ATOM 2361 N N . ASP A 1 283 ? -19.728 19.193 12.942 1.00 91.88 283 ASP A N 1
ATOM 2362 C CA . ASP A 1 283 ? -19.309 18.135 13.848 1.00 91.88 283 ASP A CA 1
ATOM 2363 C C . ASP A 1 283 ? -19.612 16.770 13.216 1.00 91.88 283 ASP A C 1
ATOM 2365 O O . ASP A 1 283 ? -20.411 16.660 12.280 1.00 91.88 283 ASP A O 1
ATOM 2369 N N . TYR A 1 284 ? -18.936 15.730 13.692 1.00 94.56 284 TYR A N 1
ATOM 2370 C CA . TYR A 1 284 ? -19.087 14.382 13.152 1.00 94.56 284 TYR A CA 1
ATOM 2371 C C . TYR A 1 284 ? -19.296 13.374 14.268 1.00 94.56 284 TYR A C 1
ATOM 2373 O O . TYR A 1 284 ? -18.693 13.472 15.338 1.00 94.56 284 TYR A O 1
ATOM 2381 N N . GLU A 1 285 ? -20.106 12.366 13.978 1.00 93.62 285 GLU A N 1
ATOM 2382 C CA . GLU A 1 285 ? -20.396 11.285 14.910 1.00 93.62 285 GLU A CA 1
ATOM 2383 C C . GLU A 1 285 ? -20.429 9.939 14.187 1.00 93.62 285 GLU A C 1
ATOM 2385 O O . GLU A 1 285 ? -20.864 9.838 13.037 1.00 93.62 285 GLU A O 1
ATOM 2390 N N . PHE A 1 286 ? -19.924 8.902 14.851 1.00 91.38 286 PHE A N 1
ATOM 2391 C CA . PHE A 1 286 ? -20.000 7.539 14.341 1.00 91.38 286 PHE A CA 1
ATOM 2392 C C . PHE A 1 286 ? -21.412 6.998 14.548 1.00 91.38 286 PHE A C 1
ATOM 2394 O O . PHE A 1 286 ? -21.971 7.134 15.629 1.00 91.38 286 PHE A O 1
ATOM 2401 N N . LYS A 1 287 ? -21.977 6.359 13.518 1.00 87.25 287 LYS A N 1
ATOM 2402 C CA . LYS A 1 287 ? -23.306 5.732 13.612 1.00 87.25 287 LYS A CA 1
ATOM 2403 C C . LYS A 1 287 ? -23.333 4.540 14.564 1.00 87.25 287 LYS A C 1
ATOM 2405 O O . LYS A 1 287 ? -24.341 4.313 15.215 1.00 87.25 287 LYS A O 1
ATOM 2410 N N . ASN A 1 288 ? -22.223 3.809 14.616 1.00 83.50 288 ASN A N 1
ATOM 2411 C CA . ASN A 1 288 ? -22.073 2.573 15.369 1.00 83.50 288 ASN A CA 1
ATOM 2412 C C . ASN A 1 288 ? -20.819 2.648 16.242 1.00 83.50 288 ASN A C 1
ATOM 2414 O O . ASN A 1 288 ? -19.914 3.452 15.980 1.00 83.50 288 ASN A O 1
ATOM 2418 N N . GLU A 1 289 ? -20.723 1.770 17.239 1.00 85.06 289 GLU A N 1
ATOM 2419 C CA . GLU A 1 289 ? -19.493 1.630 18.011 1.00 85.06 289 GLU A CA 1
ATOM 2420 C C . GLU A 1 289 ? -18.319 1.197 17.124 1.00 85.06 289 GLU A C 1
ATOM 2422 O O . GLU A 1 289 ? -18.425 0.308 16.279 1.00 85.06 289 GLU A O 1
ATOM 2427 N N . ILE A 1 290 ? -17.160 1.815 17.348 1.00 89.31 290 ILE A N 1
ATOM 2428 C CA . ILE A 1 290 ? -15.919 1.462 16.660 1.00 89.31 290 ILE A CA 1
ATOM 2429 C C . ILE A 1 290 ? -15.032 0.595 17.551 1.00 89.31 290 ILE A C 1
ATOM 2431 O O . ILE A 1 290 ? -14.938 0.795 18.764 1.00 89.31 290 ILE A O 1
ATOM 2435 N N . ASN A 1 291 ? -14.354 -0.375 16.942 1.00 89.75 291 ASN A N 1
ATOM 2436 C CA . ASN A 1 291 ? -13.415 -1.237 17.653 1.00 89.75 291 ASN A CA 1
ATOM 2437 C C . ASN A 1 291 ? -12.032 -0.577 17.831 1.00 89.75 291 ASN A C 1
ATOM 2439 O O . ASN A 1 291 ? -11.693 0.425 17.192 1.00 89.75 291 ASN A O 1
ATOM 2443 N N . TYR A 1 292 ? -11.211 -1.174 18.691 1.00 92.25 292 TYR A N 1
ATOM 2444 C CA . TYR A 1 292 ? -9.841 -0.760 18.996 1.00 92.25 292 TYR A CA 1
ATOM 2445 C C . TYR A 1 292 ? -8.964 -0.568 17.745 1.00 92.25 292 TYR A C 1
ATOM 2447 O O . TYR A 1 292 ? -8.209 0.406 17.668 1.00 92.25 292 TYR A O 1
ATOM 2455 N N . PHE A 1 293 ? -9.078 -1.443 16.741 1.00 90.06 293 PHE A N 1
ATOM 2456 C CA . PHE A 1 293 ? -8.275 -1.345 15.518 1.00 90.06 293 PHE A CA 1
ATOM 2457 C C . PHE A 1 293 ? -8.674 -0.143 14.661 1.00 90.06 293 PHE A C 1
ATOM 2459 O O . PHE A 1 293 ? -7.805 0.559 14.145 1.00 90.06 293 PHE A O 1
ATOM 2466 N N . VAL A 1 294 ? -9.973 0.146 14.543 1.00 92.00 294 VAL A N 1
ATOM 2467 C CA . VAL A 1 294 ? -10.453 1.355 13.858 1.00 92.00 294 VAL A CA 1
ATOM 2468 C C . VAL A 1 294 ? -9.890 2.589 14.555 1.00 92.00 294 VAL A C 1
ATOM 2470 O O . VAL A 1 294 ? -9.279 3.433 13.904 1.00 92.00 294 VAL A O 1
ATOM 2473 N N . ILE A 1 295 ? -10.019 2.672 15.881 1.00 94.56 295 ILE A N 1
ATOM 2474 C CA . ILE A 1 295 ? -9.538 3.819 16.660 1.00 94.56 295 ILE A CA 1
ATOM 2475 C C . ILE A 1 295 ? -8.037 4.046 16.443 1.00 94.56 295 ILE A C 1
ATOM 2477 O O . ILE A 1 295 ? -7.615 5.152 16.097 1.00 94.56 295 ILE A O 1
ATOM 2481 N N . THR A 1 296 ? -7.224 3.006 16.625 1.00 94.19 296 THR A N 1
ATOM 2482 C CA . THR A 1 296 ? -5.761 3.111 16.523 1.00 94.19 296 THR A CA 1
ATOM 2483 C C . THR A 1 296 ? -5.309 3.477 15.114 1.00 94.19 296 THR A C 1
ATOM 2485 O O . THR A 1 296 ? -4.494 4.390 14.957 1.00 94.19 296 THR A O 1
ATOM 2488 N N . VAL A 1 297 ? -5.878 2.854 14.076 1.00 93.38 297 VAL A N 1
ATOM 2489 C CA . VAL A 1 297 ? -5.544 3.175 12.680 1.00 93.38 297 VAL A CA 1
ATOM 2490 C C . VAL A 1 297 ? -5.964 4.598 12.319 1.00 93.38 297 VAL A C 1
ATOM 2492 O O . VAL A 1 297 ? -5.193 5.304 11.665 1.00 93.38 297 VAL A O 1
ATOM 2495 N N . LEU A 1 298 ? -7.135 5.063 12.764 1.00 94.75 298 LEU A N 1
ATOM 2496 C CA . LEU A 1 298 ? -7.575 6.437 12.510 1.00 94.75 298 LEU A CA 1
ATOM 2497 C C . LEU A 1 298 ? -6.673 7.460 13.192 1.00 94.75 298 LEU A C 1
ATOM 2499 O O . LEU A 1 298 ? -6.239 8.405 12.537 1.00 94.75 298 LEU A O 1
ATOM 2503 N N . LEU A 1 299 ? -6.310 7.255 14.460 1.00 95.75 299 LEU A N 1
ATOM 2504 C CA . LEU A 1 299 ? -5.353 8.127 15.148 1.00 95.75 299 LEU A CA 1
ATOM 2505 C C . LEU A 1 299 ? -3.989 8.128 14.443 1.00 95.75 299 LEU A C 1
ATOM 2507 O O . LEU A 1 299 ? -3.383 9.186 14.258 1.00 95.75 299 LEU A O 1
ATOM 2511 N N . PHE A 1 300 ? -3.530 6.963 13.980 1.00 93.88 300 PHE A N 1
ATOM 2512 C CA . PHE A 1 300 ? -2.273 6.819 13.247 1.00 93.88 300 PHE A CA 1
ATOM 2513 C C . PHE A 1 300 ? -2.292 7.506 11.871 1.00 93.88 300 PHE A C 1
ATOM 2515 O O . PHE A 1 300 ? -1.270 8.048 11.428 1.00 93.88 300 PHE A O 1
ATOM 2522 N N . TYR A 1 301 ? -3.440 7.490 11.192 1.00 94.38 301 TYR A N 1
ATOM 2523 C CA . TYR A 1 301 ? -3.644 8.139 9.899 1.00 94.38 301 TYR A CA 1
ATOM 2524 C C . TYR A 1 301 ? -3.819 9.657 10.042 1.00 94.38 301 TYR A C 1
ATOM 2526 O O . TYR A 1 301 ? -3.193 10.419 9.298 1.00 94.38 301 TYR A O 1
ATOM 2534 N N . PHE A 1 302 ? -4.622 10.105 11.013 1.00 95.06 302 PHE A N 1
ATOM 2535 C CA . PHE A 1 302 ? -4.946 11.517 11.221 1.00 95.06 302 PHE A CA 1
ATOM 2536 C C . PHE A 1 302 ? -3.786 12.313 11.805 1.00 95.06 302 PHE A C 1
ATOM 2538 O O . PHE A 1 302 ? -3.513 13.424 11.342 1.00 95.06 302 PHE A O 1
ATOM 2545 N N . LYS A 1 303 ? -3.083 11.747 12.794 1.00 92.81 303 LYS A N 1
ATOM 2546 C CA . LYS A 1 303 ? -2.014 12.430 13.530 1.00 92.81 303 LYS A CA 1
ATOM 2547 C C . LYS A 1 303 ? -2.477 13.809 14.033 1.00 92.81 303 LYS A C 1
ATOM 2549 O O . LYS A 1 303 ? -3.606 13.961 14.491 1.00 92.81 303 LYS A O 1
ATOM 2554 N N . ASP A 1 304 ? -1.627 14.822 13.878 1.00 93.25 304 ASP A N 1
ATOM 2555 C CA . ASP A 1 304 ? -1.932 16.231 14.150 1.00 93.25 304 ASP A CA 1
ATOM 2556 C C . ASP A 1 304 ? -2.146 17.034 12.855 1.00 93.25 304 ASP A C 1
ATOM 2558 O O . ASP A 1 304 ? -1.793 18.210 12.741 1.00 93.25 304 ASP A O 1
ATOM 2562 N N . ILE A 1 305 ? -2.700 16.390 11.821 1.00 94.00 305 ILE A N 1
ATOM 2563 C CA . ILE A 1 305 ? -3.009 17.053 10.551 1.00 94.00 305 ILE A CA 1
ATOM 2564 C C . ILE A 1 305 ? -4.261 17.918 10.731 1.00 94.00 305 ILE A C 1
ATOM 2566 O O . ILE A 1 305 ? -5.359 17.405 10.945 1.00 94.00 305 ILE A O 1
ATOM 2570 N N . LYS A 1 306 ? -4.112 19.239 10.553 1.00 93.00 306 LYS A N 1
ATOM 2571 C CA . LYS A 1 306 ? -5.195 20.232 10.718 1.00 93.00 306 LYS A CA 1
ATOM 2572 C C . LYS A 1 306 ? -6.472 19.897 9.936 1.00 93.00 306 LYS A C 1
ATOM 2574 O O . LYS A 1 306 ? -7.567 20.108 10.440 1.00 93.00 306 LYS A O 1
ATOM 2579 N N . GLN A 1 307 ? -6.349 19.338 8.729 1.00 93.62 307 GLN A N 1
ATOM 2580 C CA . GLN A 1 307 ? -7.494 18.949 7.893 1.00 93.62 307 GLN A CA 1
ATOM 2581 C C . GLN A 1 307 ? -8.440 17.950 8.588 1.00 93.62 307 GLN A C 1
ATOM 2583 O O . GLN A 1 307 ? -9.645 17.961 8.312 1.00 93.62 307 GLN A O 1
ATOM 2588 N N . TYR A 1 308 ? -7.914 17.127 9.497 1.00 95.56 308 TYR A N 1
ATOM 2589 C CA . TYR A 1 308 ? -8.632 16.045 10.169 1.00 95.56 308 TYR A CA 1
ATOM 2590 C C . TYR A 1 308 ? -8.977 16.345 11.630 1.00 95.56 308 TYR A C 1
ATOM 2592 O O . TYR A 1 308 ? -9.442 15.446 12.322 1.00 95.56 308 TYR A O 1
ATOM 2600 N N . SER A 1 309 ? -8.784 17.579 12.110 1.00 94.69 309 SER A N 1
ATOM 2601 C CA . SER A 1 309 ? -9.037 17.942 13.514 1.00 94.69 309 SER A CA 1
ATOM 2602 C C . SER A 1 309 ? -10.445 17.553 13.978 1.00 94.69 309 SER A C 1
ATOM 2604 O O . SER A 1 309 ? -10.583 16.856 14.975 1.00 94.69 309 SER A O 1
ATOM 2606 N N . LEU A 1 310 ? -11.479 17.902 13.208 1.00 94.75 310 LEU A N 1
ATOM 2607 C CA . LEU A 1 310 ? -12.871 17.568 13.532 1.00 94.75 310 LEU A CA 1
ATOM 2608 C C . LEU A 1 310 ? -13.141 16.053 13.529 1.00 94.75 310 LEU A C 1
ATOM 2610 O O . LEU A 1 310 ? -13.872 15.553 14.377 1.00 94.75 310 LEU A O 1
ATOM 2614 N N . LEU A 1 311 ? -12.515 15.304 12.615 1.00 96.31 311 LEU A N 1
ATOM 2615 C CA . LEU A 1 311 ? -12.637 13.841 12.579 1.00 96.31 311 LEU A CA 1
ATOM 2616 C C . LEU A 1 311 ? -11.935 13.192 13.779 1.00 96.31 311 LEU A C 1
ATOM 2618 O O . LEU A 1 311 ? -12.420 12.210 14.332 1.00 96.31 311 LEU A O 1
ATOM 2622 N N . LYS A 1 312 ? -10.803 13.754 14.212 1.00 96.62 312 LYS A N 1
ATOM 2623 C CA . LYS A 1 312 ? -10.088 13.325 15.417 1.00 96.62 312 LYS A CA 1
ATOM 2624 C C . LYS A 1 312 ? -10.921 13.581 16.676 1.00 96.62 312 LYS A C 1
ATOM 2626 O O . LYS A 1 312 ? -10.951 12.720 17.551 1.00 96.62 312 LYS A O 1
ATOM 2631 N N . GLU A 1 313 ? -11.640 14.700 16.752 1.00 95.50 313 GLU A N 1
ATOM 2632 C CA . GLU A 1 313 ? -12.594 14.949 17.843 1.00 95.50 313 GLU A CA 1
ATOM 2633 C C . GLU A 1 313 ? -13.755 13.944 17.838 1.00 95.50 313 GLU A C 1
ATOM 2635 O O . GLU A 1 313 ? -14.112 13.430 18.897 1.00 95.50 313 GLU A O 1
ATOM 2640 N N . ALA A 1 314 ? -14.280 13.569 16.668 1.00 96.38 314 ALA A N 1
ATOM 2641 C CA . ALA A 1 314 ? -15.284 12.506 16.563 1.00 96.38 314 ALA A CA 1
ATOM 2642 C C . ALA A 1 314 ? -14.764 11.157 17.093 1.00 96.38 314 ALA A C 1
ATOM 2644 O O . ALA A 1 314 ? -15.459 10.470 17.841 1.00 96.38 314 ALA A O 1
ATOM 2645 N N . VAL A 1 315 ? -13.511 10.801 16.779 1.00 96.75 315 VAL A N 1
ATOM 2646 C CA . VAL A 1 315 ? -12.860 9.591 17.317 1.00 96.75 315 VAL A CA 1
ATOM 2647 C C . VAL A 1 315 ? -12.729 9.665 18.839 1.00 96.75 315 VAL A C 1
ATOM 2649 O O . VAL A 1 315 ? -13.035 8.691 19.522 1.00 96.75 315 VAL A O 1
ATOM 2652 N N . LYS A 1 316 ? -12.328 10.813 19.397 1.00 97.38 316 LYS A N 1
ATOM 2653 C CA . LYS A 1 316 ? -12.256 11.008 20.855 1.00 97.38 316 LYS A CA 1
ATOM 2654 C C . LYS A 1 316 ? -13.608 10.829 21.531 1.00 97.38 316 LYS A C 1
ATOM 2656 O O . LYS A 1 316 ? -13.673 10.145 22.546 1.00 97.38 316 LYS A O 1
ATOM 2661 N N . LYS A 1 317 ? -14.679 11.398 20.975 1.00 96.06 317 LYS A N 1
ATOM 2662 C CA . LYS A 1 317 ? -16.040 11.209 21.500 1.00 96.06 317 LYS A CA 1
ATOM 2663 C C . LYS A 1 317 ? -16.437 9.734 21.492 1.00 96.06 317 LYS A C 1
ATOM 2665 O O . LYS A 1 317 ? -16.859 9.225 22.525 1.00 96.06 317 LYS A O 1
ATOM 2670 N N . ALA A 1 318 ? -16.204 9.037 20.379 1.00 95.69 318 ALA A N 1
ATOM 2671 C CA . ALA A 1 318 ? -16.484 7.608 20.262 1.00 95.69 318 ALA A CA 1
ATOM 2672 C C . ALA A 1 318 ? -15.688 6.762 21.274 1.00 95.69 318 ALA A C 1
ATOM 2674 O O . ALA A 1 318 ? -16.236 5.838 21.868 1.00 95.69 318 ALA A O 1
ATOM 2675 N N . ILE A 1 319 ? -14.420 7.109 21.536 1.00 97.12 319 ILE A N 1
ATOM 2676 C CA . ILE A 1 319 ? -13.610 6.473 22.588 1.00 97.12 319 ILE A CA 1
ATOM 2677 C C . ILE A 1 319 ? -14.259 6.646 23.965 1.00 97.12 319 ILE A C 1
ATOM 2679 O O . ILE A 1 319 ? -14.351 5.678 24.716 1.00 97.12 319 ILE A O 1
ATOM 2683 N N . ILE A 1 320 ? -14.684 7.866 24.312 1.00 97.19 320 ILE A N 1
ATOM 2684 C CA . ILE A 1 320 ? -15.301 8.136 25.616 1.00 97.19 320 ILE A CA 1
ATOM 2685 C C . ILE A 1 320 ? -16.586 7.325 25.761 1.00 97.19 320 ILE A C 1
ATOM 2687 O O . ILE A 1 320 ? -16.704 6.613 26.754 1.00 97.19 320 ILE A O 1
ATOM 2691 N N . ILE A 1 321 ? -17.470 7.354 24.756 1.00 95.12 321 ILE A N 1
ATOM 2692 C CA . ILE A 1 321 ? -18.715 6.570 24.729 1.00 95.12 321 ILE A CA 1
ATOM 2693 C C . ILE A 1 321 ? -18.416 5.085 24.965 1.00 95.12 321 ILE A C 1
ATOM 2695 O O . ILE A 1 321 ? -18.984 4.491 25.882 1.00 95.12 321 ILE A O 1
ATOM 2699 N N . LYS A 1 322 ? -17.453 4.514 24.227 1.00 94.88 322 LYS A N 1
ATOM 2700 C CA . LYS A 1 322 ? -17.046 3.106 24.357 1.00 94.88 322 LYS A CA 1
ATOM 2701 C C . LYS A 1 322 ? -16.547 2.755 25.763 1.00 94.88 322 LYS A C 1
ATOM 2703 O O . LYS A 1 322 ? -16.885 1.703 26.295 1.00 94.88 322 LYS A O 1
ATOM 2708 N N . ILE A 1 323 ? -15.738 3.617 26.385 1.00 96.00 323 ILE A N 1
ATOM 2709 C CA . ILE A 1 323 ? -15.234 3.383 27.749 1.00 96.00 323 ILE A CA 1
ATOM 2710 C C . ILE A 1 323 ? -16.373 3.486 28.771 1.00 96.00 323 ILE A C 1
ATOM 2712 O O . ILE A 1 323 ? -16.455 2.670 29.692 1.00 96.00 323 ILE A O 1
ATOM 2716 N N . THR A 1 324 ? -17.244 4.488 28.634 1.00 95.44 324 THR A N 1
ATOM 2717 C CA . THR A 1 324 ? -18.344 4.732 29.577 1.00 95.44 324 THR A CA 1
ATOM 2718 C C . THR A 1 324 ? -19.480 3.727 29.451 1.00 95.44 324 THR A C 1
ATOM 2720 O O . THR A 1 324 ? -20.154 3.487 30.447 1.00 95.44 324 THR A O 1
ATOM 2723 N N . GLY A 1 325 ? -19.651 3.102 28.282 1.00 94.06 325 GLY A N 1
ATOM 2724 C CA . GLY A 1 325 ? -20.607 2.012 28.068 1.00 94.06 325 GLY A CA 1
ATOM 2725 C C . GLY A 1 325 ? -20.292 0.751 28.879 1.00 94.06 325 GLY A C 1
ATOM 2726 O O . GLY A 1 325 ? -21.167 -0.087 29.075 1.00 94.06 325 GLY A O 1
ATOM 2727 N N . ILE A 1 326 ? -19.068 0.627 29.406 1.00 94.31 326 ILE A N 1
ATOM 2728 C CA . ILE A 1 326 ? -18.680 -0.444 30.328 1.00 94.31 326 ILE A CA 1
ATOM 2729 C C . ILE A 1 326 ? -18.632 0.097 31.761 1.00 94.31 326 ILE A C 1
ATOM 2731 O O . ILE A 1 326 ? -18.009 1.130 32.041 1.00 94.31 326 ILE A O 1
ATOM 2735 N N . GLU A 1 327 ? -19.261 -0.639 32.684 1.00 93.25 327 GLU A N 1
ATOM 2736 C CA . GLU A 1 327 ? -19.209 -0.364 34.124 1.00 93.25 327 GLU A CA 1
ATOM 2737 C C . GLU A 1 327 ? -17.758 -0.244 34.614 1.00 93.25 327 GLU A C 1
ATOM 2739 O O . GLU A 1 327 ? -16.885 -1.031 34.240 1.00 93.25 327 GLU A O 1
ATOM 2744 N N . GLU A 1 328 ? -17.494 0.727 35.489 1.00 91.25 328 GLU A N 1
ATOM 2745 C CA . GLU A 1 328 ? -16.141 1.092 35.925 1.00 91.25 328 GLU A CA 1
ATOM 2746 C C . GLU A 1 328 ? -15.331 -0.090 36.479 1.00 91.25 328 GLU A C 1
ATOM 2748 O O . GLU A 1 328 ? -14.182 -0.302 36.089 1.00 91.25 328 GLU A O 1
ATOM 2753 N N . ASN A 1 329 ? -15.959 -0.924 37.307 1.00 90.25 329 ASN A N 1
ATOM 2754 C CA . ASN A 1 329 ? -15.371 -2.130 37.901 1.00 90.25 329 ASN A CA 1
ATOM 2755 C C . ASN A 1 329 ? -15.032 -3.242 36.881 1.00 90.25 329 ASN A C 1
ATOM 2757 O O . ASN A 1 329 ? -14.283 -4.169 37.207 1.00 90.25 329 ASN A O 1
ATOM 2761 N N . LYS A 1 330 ? -15.579 -3.176 35.660 1.00 93.44 330 LYS A N 1
ATOM 2762 C CA . LYS A 1 330 ? -15.363 -4.141 34.571 1.00 93.44 330 LYS A CA 1
ATOM 2763 C C . LYS A 1 330 ? -14.381 -3.632 33.513 1.00 93.44 330 LYS A C 1
ATOM 2765 O O . LYS A 1 330 ? -13.839 -4.454 32.775 1.00 93.44 330 LYS A O 1
ATOM 2770 N N . ARG A 1 331 ? -14.082 -2.326 33.453 1.00 93.56 331 ARG A N 1
ATOM 2771 C CA . ARG A 1 331 ? -13.209 -1.723 32.419 1.00 93.56 331 ARG A CA 1
ATOM 2772 C C . ARG A 1 331 ? -11.833 -2.385 32.326 1.00 93.56 331 ARG A C 1
ATOM 2774 O O . ARG A 1 331 ? -11.366 -2.673 31.230 1.00 93.56 331 ARG A O 1
ATOM 2781 N N . THR A 1 332 ? -11.209 -2.688 33.464 1.00 91.75 332 THR A N 1
ATOM 2782 C CA . THR A 1 332 ? -9.883 -3.339 33.532 1.00 91.75 332 THR A CA 1
ATOM 2783 C C . THR A 1 332 ? -9.912 -4.837 33.226 1.00 91.75 332 THR A C 1
ATOM 2785 O O . THR A 1 332 ? -8.867 -5.430 32.977 1.00 91.75 332 THR A O 1
ATOM 2788 N N . LYS A 1 333 ? -11.098 -5.456 33.222 1.00 92.94 333 LYS A N 1
ATOM 2789 C CA . LYS A 1 333 ? -11.304 -6.867 32.859 1.00 92.94 333 LYS A CA 1
ATOM 2790 C C . LYS A 1 333 ? -11.644 -7.037 31.376 1.00 92.94 333 LYS A C 1
ATOM 2792 O O . LYS A 1 333 ? -11.634 -8.157 30.875 1.00 92.94 333 LYS A O 1
ATOM 2797 N N . HIS A 1 334 ? -11.935 -5.943 30.672 1.00 93.75 334 HIS A N 1
ATOM 2798 C CA . HIS A 1 334 ? -12.267 -5.959 29.255 1.00 93.75 334 HIS A CA 1
ATOM 2799 C C . HIS A 1 334 ? -11.001 -5.827 28.401 1.00 93.75 334 HIS A C 1
ATOM 2801 O O . HIS A 1 334 ? -10.428 -4.742 28.289 1.00 93.75 334 HIS A O 1
ATOM 2807 N N . SER A 1 335 ? -10.565 -6.923 27.773 1.00 93.69 335 SER A N 1
ATOM 2808 C CA . SER A 1 335 ? -9.284 -6.988 27.050 1.00 93.69 335 SER A CA 1
ATOM 2809 C C . SER A 1 335 ? -9.119 -5.882 26.005 1.00 93.69 335 SER A C 1
ATOM 2811 O O . SER A 1 335 ? -8.083 -5.225 25.975 1.00 93.69 335 SER A O 1
ATOM 2813 N N . GLU A 1 336 ? -10.148 -5.612 25.196 1.00 94.12 336 GLU A N 1
ATOM 2814 C CA . GLU A 1 336 ? -10.096 -4.547 24.182 1.00 94.12 336 GLU A CA 1
ATOM 2815 C C . GLU A 1 336 ? -9.884 -3.159 24.811 1.00 94.12 336 GLU A C 1
ATOM 2817 O O . GLU A 1 336 ? -9.127 -2.351 24.276 1.00 94.12 336 GLU A O 1
ATOM 2822 N N . LEU A 1 337 ? -10.509 -2.882 25.965 1.00 95.38 337 LEU A N 1
ATOM 2823 C CA . LEU A 1 337 ? -10.373 -1.584 26.633 1.00 95.38 337 LEU A CA 1
ATOM 2824 C C . LEU A 1 337 ? -8.988 -1.419 27.252 1.00 95.38 337 LEU A C 1
ATOM 2826 O O . LEU A 1 337 ? -8.454 -0.315 27.238 1.00 95.38 337 LEU A O 1
ATOM 2830 N N . VAL A 1 338 ? -8.397 -2.500 27.763 1.00 94.12 338 VAL A N 1
ATOM 2831 C CA . VAL A 1 338 ? -7.032 -2.483 28.302 1.00 94.12 338 VAL A CA 1
ATOM 2832 C C . VAL A 1 338 ? -6.016 -2.208 27.191 1.00 94.12 338 VAL A C 1
ATOM 2834 O O . VAL A 1 338 ? -5.163 -1.336 27.354 1.00 94.12 338 VAL A O 1
ATOM 2837 N N . LEU A 1 339 ? -6.131 -2.888 26.044 1.00 94.25 339 LEU A N 1
ATOM 2838 C CA . LEU A 1 339 ? -5.279 -2.627 24.875 1.00 94.25 339 LEU A CA 1
ATOM 2839 C C . LEU A 1 339 ? -5.424 -1.177 24.401 1.00 94.25 339 LEU A C 1
ATOM 2841 O O . LEU A 1 339 ? -4.429 -0.470 24.224 1.00 94.25 339 LEU A O 1
ATOM 2845 N N . LEU A 1 340 ? -6.671 -0.716 24.265 1.00 95.56 340 LEU A N 1
ATOM 2846 C CA . LEU A 1 340 ? -6.982 0.653 23.876 1.00 95.56 340 LEU A CA 1
ATOM 2847 C C . LEU A 1 340 ? -6.392 1.664 24.861 1.00 95.56 340 LEU A C 1
ATOM 2849 O O . LEU A 1 340 ? -5.773 2.631 24.434 1.00 95.56 340 LEU A O 1
ATOM 2853 N N . PHE A 1 341 ? -6.535 1.441 26.165 1.00 94.25 341 PHE A N 1
ATOM 2854 C CA . PHE A 1 341 ? -6.015 2.325 27.203 1.00 94.25 341 PHE A CA 1
ATOM 2855 C C . PHE A 1 341 ? -4.514 2.584 27.039 1.00 94.25 341 PHE A C 1
ATOM 2857 O O . PHE A 1 341 ? -4.106 3.740 26.907 1.00 94.25 341 PHE A O 1
ATOM 2864 N N . PHE A 1 342 ? -3.690 1.535 26.988 1.00 92.06 342 PHE A N 1
ATOM 2865 C CA . PHE A 1 342 ? -2.235 1.694 26.873 1.00 92.06 342 PHE A CA 1
ATOM 2866 C C . PHE A 1 342 ? -1.826 2.405 25.580 1.00 92.06 342 PHE A C 1
ATOM 2868 O O . PHE A 1 342 ? -0.945 3.274 25.588 1.00 92.06 342 PHE A O 1
ATOM 2875 N N . ASP A 1 343 ? -2.501 2.103 24.476 1.00 93.25 343 ASP A N 1
ATOM 2876 C CA . ASP A 1 343 ? -2.243 2.762 23.202 1.00 93.25 343 ASP A CA 1
ATOM 2877 C C . ASP A 1 343 ? -2.700 4.227 23.191 1.00 93.25 343 ASP A C 1
ATOM 2879 O O . ASP A 1 343 ? -1.992 5.072 22.650 1.00 93.25 343 ASP A O 1
ATOM 2883 N N . LEU A 1 344 ? -3.809 4.584 23.845 1.00 94.19 344 LEU A N 1
ATOM 2884 C CA . LEU A 1 344 ? -4.244 5.980 23.979 1.00 94.19 344 LEU A CA 1
ATOM 2885 C C . LEU A 1 344 ? -3.275 6.805 24.829 1.00 94.19 344 LEU A C 1
ATOM 2887 O O . LEU A 1 344 ? -2.943 7.933 24.455 1.00 94.19 344 LEU A O 1
ATOM 2891 N N . ILE A 1 345 ? -2.803 6.263 25.956 1.00 92.19 345 ILE A N 1
ATOM 2892 C CA . ILE A 1 345 ? -1.859 6.979 26.826 1.00 92.19 345 ILE A CA 1
ATOM 2893 C C . ILE A 1 345 ? -0.487 7.117 26.152 1.00 92.19 345 ILE A C 1
ATOM 2895 O O . ILE A 1 345 ? 0.151 8.163 26.292 1.00 92.19 345 ILE A O 1
ATOM 2899 N N . SER A 1 346 ? -0.048 6.131 25.368 1.00 90.50 346 SER A N 1
ATOM 2900 C CA . SER A 1 346 ? 1.219 6.202 24.622 1.00 90.50 346 SER A CA 1
ATOM 2901 C C . SER A 1 346 ? 1.132 6.972 23.299 1.00 90.50 346 SER A C 1
ATOM 2903 O O . SER A 1 346 ? 2.153 7.443 22.802 1.00 90.50 346 SER A O 1
ATOM 2905 N N . CYS A 1 347 ? -0.066 7.179 22.744 1.00 92.25 347 CYS A N 1
ATOM 2906 C CA . CYS A 1 347 ? -0.250 7.850 21.458 1.00 92.25 347 CYS A CA 1
ATOM 2907 C C . CYS A 1 347 ? 0.272 9.301 21.488 1.00 92.25 347 CYS A C 1
ATOM 2909 O O . CYS A 1 347 ? -0.249 10.121 22.252 1.00 92.25 347 CYS A O 1
ATOM 2911 N N . PRO A 1 348 ? 1.259 9.676 20.651 1.00 91.44 348 PRO A N 1
ATOM 2912 C CA . PRO A 1 348 ? 1.804 11.035 20.634 1.00 91.44 348 PRO A CA 1
ATOM 2913 C C . PRO A 1 348 ? 0.798 12.055 20.088 1.00 91.44 348 PRO A C 1
ATOM 2915 O O . PRO A 1 348 ? 0.834 13.225 20.455 1.00 91.44 348 PRO A O 1
ATOM 2918 N N . TYR A 1 349 ? -0.146 11.593 19.269 1.00 92.88 349 TYR A N 1
ATOM 2919 C CA . TYR A 1 349 ? -1.189 12.403 18.651 1.00 92.88 349 TYR A CA 1
ATOM 2920 C C . TYR A 1 349 ? -2.359 12.672 19.606 1.00 92.88 349 TYR A C 1
ATOM 2922 O O . TYR A 1 349 ? -3.457 12.926 19.146 1.00 92.88 349 TYR A O 1
ATOM 2930 N N . LEU A 1 350 ? -2.194 12.545 20.921 1.00 93.62 350 LEU A N 1
ATOM 2931 C CA . LEU A 1 350 ? -3.217 12.892 21.921 1.00 93.62 350 LEU A CA 1
ATOM 2932 C C . LEU A 1 350 ? -2.625 13.766 23.041 1.00 93.62 350 LEU A C 1
ATOM 2934 O O . LEU A 1 350 ? -3.095 13.755 24.180 1.00 93.62 350 LEU A O 1
ATOM 2938 N N . ASN A 1 351 ? -1.536 14.474 22.733 1.00 90.88 351 ASN A N 1
ATOM 2939 C CA . ASN A 1 351 ? -0.792 15.310 23.676 1.00 90.88 351 ASN A CA 1
ATOM 2940 C C . ASN A 1 351 ? -1.283 16.767 23.715 1.00 90.88 351 ASN A C 1
ATOM 2942 O O . ASN A 1 351 ? -0.800 17.554 24.527 1.00 90.88 351 ASN A O 1
ATOM 2946 N N . GLU A 1 352 ? -2.229 17.145 22.855 1.00 89.06 352 GLU A N 1
ATOM 2947 C CA . GLU A 1 352 ? -2.766 18.503 22.798 1.00 89.06 352 GLU A CA 1
ATOM 2948 C C . GLU A 1 352 ? -3.384 18.980 24.123 1.00 89.06 352 GLU A C 1
ATOM 2950 O O . GLU A 1 352 ? -3.878 18.189 24.932 1.00 89.06 352 GLU A O 1
ATOM 2955 N N . GLN A 1 353 ? -3.385 20.306 24.314 1.00 87.38 353 GLN A N 1
ATOM 2956 C CA . GLN A 1 353 ? -3.924 20.975 25.506 1.00 87.38 353 GLN A CA 1
ATOM 2957 C C . GLN A 1 353 ? -3.358 20.390 26.808 1.00 87.38 353 GLN A C 1
ATOM 2959 O O . GLN A 1 353 ? -4.105 20.089 27.741 1.00 87.38 353 GLN A O 1
ATOM 2964 N N . ASP A 1 354 ? -2.037 20.188 26.836 1.00 86.94 354 ASP A N 1
ATOM 2965 C CA . ASP A 1 354 ? -1.330 19.588 27.966 1.00 86.94 354 ASP A CA 1
ATOM 2966 C C . ASP A 1 354 ? -1.945 18.231 28.356 1.00 86.94 354 ASP A C 1
ATOM 2968 O O . ASP A 1 354 ? -2.393 18.021 29.472 1.00 86.94 354 ASP A O 1
ATOM 2972 N N . PHE A 1 355 ? -2.056 17.296 27.408 1.00 90.25 355 PHE A N 1
ATOM 2973 C CA . PHE A 1 355 ? -2.579 15.943 27.657 1.00 90.25 355 PHE A CA 1
ATOM 2974 C C . PHE A 1 355 ? -4.015 15.876 28.222 1.00 90.25 355 PHE A C 1
ATOM 2976 O O . PHE A 1 355 ? -4.380 14.886 28.870 1.00 90.25 355 PHE A O 1
ATOM 2983 N N . LYS A 1 356 ? -4.863 16.889 27.981 1.00 93.00 356 LYS A N 1
ATOM 2984 C CA . LYS A 1 356 ? -6.236 16.968 28.526 1.00 93.00 356 LYS A CA 1
ATOM 2985 C C . LYS A 1 356 ? -7.042 15.685 28.303 1.00 93.00 356 LYS A C 1
ATOM 2987 O O . LYS A 1 356 ? -7.621 15.157 29.251 1.00 93.00 356 LYS A O 1
ATOM 2992 N N . PHE A 1 357 ? -7.037 15.160 27.078 1.00 95.31 357 PHE A N 1
ATOM 2993 C CA . PHE A 1 357 ? -7.773 13.942 26.736 1.00 95.31 357 PHE A CA 1
ATOM 2994 C C . PHE A 1 357 ? -7.232 12.708 27.474 1.00 95.31 357 PHE A C 1
ATOM 2996 O O . PHE A 1 357 ? -7.999 11.936 28.044 1.00 95.31 357 PHE A O 1
ATOM 3003 N N . LYS A 1 358 ? -5.906 12.550 27.563 1.00 94.19 358 LYS A N 1
ATOM 3004 C CA . LYS A 1 358 ? -5.293 11.435 28.305 1.00 94.19 358 LYS A CA 1
ATOM 3005 C C . LYS A 1 358 ? -5.631 11.482 29.790 1.00 94.19 358 LYS A C 1
ATOM 3007 O O . LYS A 1 358 ? -5.946 10.451 30.373 1.00 94.19 358 LYS A O 1
ATOM 3012 N N . ARG A 1 359 ? -5.636 12.672 30.402 1.00 92.38 359 ARG A N 1
ATOM 3013 C CA . ARG A 1 359 ? -6.061 12.841 31.802 1.00 92.38 359 ARG A CA 1
ATOM 3014 C C . ARG A 1 359 ? -7.516 12.439 32.023 1.00 92.38 359 ARG A C 1
ATOM 3016 O O . ARG A 1 359 ? -7.815 11.865 33.067 1.00 92.38 359 ARG A O 1
ATOM 3023 N N . GLN A 1 360 ? -8.394 12.724 31.062 1.00 94.88 360 GLN A N 1
ATOM 3024 C CA . GLN A 1 360 ? -9.789 12.286 31.099 1.00 94.88 360 GLN A CA 1
ATOM 3025 C C . GLN A 1 360 ? -9.890 10.758 31.025 1.00 94.88 360 GLN A C 1
ATOM 3027 O O . GLN A 1 360 ? -10.566 10.161 31.857 1.00 94.88 360 GLN A O 1
ATOM 3032 N N . VAL A 1 361 ? -9.164 10.119 30.102 1.00 94.81 361 VAL A N 1
ATOM 3033 C CA . VAL A 1 361 ? -9.104 8.650 30.000 1.00 94.81 361 VAL A CA 1
ATOM 3034 C C . VAL A 1 361 ? -8.585 8.028 31.302 1.00 94.81 361 VAL A C 1
ATOM 3036 O O . VAL A 1 361 ? -9.189 7.090 31.807 1.00 94.81 361 VAL A O 1
ATOM 3039 N N . LEU A 1 362 ? -7.533 8.585 31.911 1.00 93.06 362 LEU A N 1
ATOM 3040 C CA . LEU A 1 362 ? -7.020 8.117 33.207 1.00 93.06 362 LEU A CA 1
ATOM 3041 C C . LEU A 1 362 ? -8.065 8.204 34.326 1.00 93.06 362 LEU A C 1
ATOM 3043 O O . LEU A 1 362 ? -8.154 7.285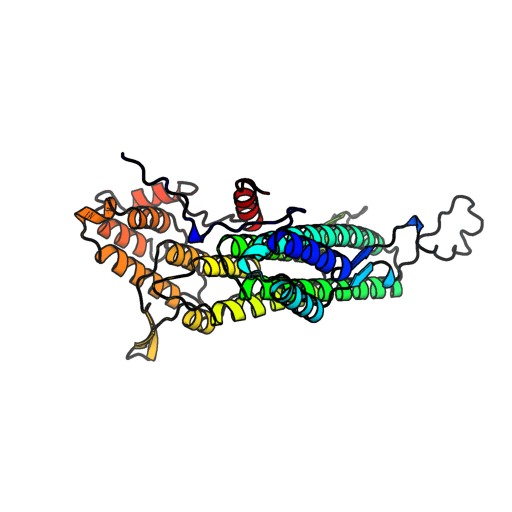 35.137 1.00 93.06 362 LEU A O 1
ATOM 3047 N N . THR A 1 363 ? -8.879 9.269 34.353 1.00 93.19 363 THR A N 1
ATOM 3048 C CA . THR A 1 363 ? -10.018 9.366 35.283 1.00 93.19 363 THR A CA 1
ATOM 3049 C C . THR A 1 363 ? -11.003 8.225 35.067 1.00 93.19 363 THR A C 1
ATOM 3051 O O . THR A 1 363 ? -11.407 7.586 36.030 1.00 93.19 363 THR A O 1
ATOM 3054 N N . LEU A 1 364 ? -11.376 7.949 33.813 1.00 93.81 364 LEU A N 1
ATOM 3055 C CA . LEU A 1 364 ? -12.352 6.905 33.488 1.00 93.81 364 LEU A CA 1
ATOM 3056 C C . LEU A 1 364 ? -11.865 5.498 33.864 1.00 93.81 364 LEU A C 1
ATOM 3058 O O . LEU A 1 364 ? -12.682 4.620 34.113 1.00 93.81 364 LEU A O 1
ATOM 3062 N N . PHE A 1 365 ? -10.556 5.268 33.930 1.00 91.75 365 PHE A N 1
ATOM 3063 C CA . PHE A 1 365 ? -9.985 3.998 34.391 1.00 91.75 365 PHE A CA 1
ATOM 3064 C C . PHE A 1 365 ? -9.678 3.971 35.899 1.00 91.75 365 PHE A C 1
ATOM 3066 O O . PHE A 1 365 ? -9.076 3.013 36.378 1.00 91.75 365 PHE A O 1
ATOM 3073 N N . GLY A 1 366 ? -10.070 5.003 36.654 1.00 88.81 366 GLY A N 1
ATOM 3074 C CA . GLY A 1 366 ? -9.883 5.049 38.106 1.00 88.81 366 GLY A CA 1
ATOM 3075 C C . GLY A 1 366 ? -8.421 5.186 38.546 1.00 88.81 366 GLY A C 1
ATOM 3076 O O . GLY A 1 366 ? -8.075 4.801 39.664 1.00 88.81 366 GLY A O 1
ATOM 3077 N N . VAL A 1 367 ? -7.538 5.718 37.691 1.00 86.38 367 VAL A N 1
ATOM 3078 C CA . VAL A 1 367 ? -6.116 5.896 38.026 1.00 86.38 367 VAL A CA 1
ATOM 3079 C C . VAL A 1 367 ? -5.962 7.044 39.028 1.00 86.38 367 VAL A C 1
ATOM 3081 O O . VAL A 1 367 ? -6.219 8.205 38.701 1.00 86.38 367 VAL A O 1
ATOM 3084 N N . LYS A 1 368 ? -5.534 6.704 40.252 1.00 78.88 368 LYS A N 1
ATOM 3085 C CA . LYS A 1 368 ? -5.419 7.630 41.397 1.00 78.88 368 LYS A CA 1
ATOM 3086 C C . LYS A 1 368 ? -4.074 8.366 41.491 1.00 78.88 368 LYS A C 1
ATOM 3088 O O . LYS A 1 368 ? -3.995 9.375 42.180 1.00 78.88 368 LYS A O 1
ATOM 3093 N N . THR A 1 369 ? -3.030 7.862 40.831 1.00 76.62 369 THR A N 1
ATOM 3094 C CA . THR A 1 369 ? -1.679 8.456 40.821 1.00 76.62 369 THR A CA 1
ATOM 3095 C C . THR A 1 369 ? -1.671 9.834 40.158 1.00 76.62 369 THR A C 1
ATOM 3097 O O . THR A 1 369 ? -2.568 10.152 39.370 1.00 76.62 369 THR A O 1
ATOM 3100 N N . GLU A 1 370 ? -0.635 10.641 40.421 1.00 84.19 370 GLU A N 1
ATOM 3101 C CA . GLU A 1 370 ? -0.421 11.886 39.688 1.00 84.19 370 GLU A CA 1
ATOM 3102 C C . GLU A 1 370 ? -0.375 11.603 38.176 1.00 84.19 370 GLU A C 1
ATOM 3104 O O . GLU A 1 370 ? 0.534 10.966 37.636 1.00 84.19 370 GLU A O 1
ATOM 3109 N N . LYS A 1 371 ? -1.422 12.046 37.475 1.00 80.88 371 LYS A N 1
ATOM 3110 C CA . LYS A 1 371 ? -1.673 11.670 36.078 1.00 80.88 371 LYS A CA 1
ATOM 3111 C C . LYS A 1 371 ? -0.547 12.114 35.154 1.00 80.88 371 LYS A C 1
ATOM 3113 O O . LYS A 1 371 ? -0.262 11.433 34.173 1.00 80.88 371 LYS A O 1
ATOM 3118 N N . LEU A 1 372 ? 0.080 13.252 35.453 1.00 82.06 372 LEU A N 1
ATOM 3119 C CA . LEU A 1 372 ? 1.154 13.800 34.635 1.00 82.06 372 LEU A CA 1
ATOM 3120 C C . LEU A 1 372 ? 2.422 12.942 34.725 1.00 82.06 372 LEU A C 1
ATOM 3122 O O . LEU A 1 372 ? 3.028 12.660 33.691 1.00 82.06 372 LEU A O 1
ATOM 3126 N N . GLU A 1 373 ? 2.793 12.477 35.919 1.00 82.81 373 GLU A N 1
ATOM 3127 C CA . GLU A 1 373 ? 3.907 11.540 36.099 1.00 82.81 373 GLU A CA 1
ATOM 3128 C C . GLU A 1 373 ? 3.649 10.213 35.388 1.00 82.81 373 GLU A C 1
ATOM 3130 O O . GLU A 1 373 ? 4.519 9.730 34.660 1.00 82.81 373 GLU A O 1
ATOM 3135 N N . PHE A 1 374 ? 2.433 9.668 35.507 1.00 83.50 374 PHE A N 1
ATOM 3136 C CA . PHE A 1 374 ? 2.051 8.439 34.811 1.00 83.50 374 PHE A CA 1
ATOM 3137 C C . PHE A 1 374 ? 2.165 8.586 33.288 1.00 83.50 374 PHE A C 1
ATOM 3139 O O . PHE A 1 374 ? 2.756 7.738 32.620 1.00 83.50 374 PHE A O 1
ATOM 3146 N N . ILE A 1 375 ? 1.661 9.690 32.726 1.00 82.56 375 ILE A N 1
ATOM 3147 C CA . ILE A 1 375 ? 1.780 9.974 31.288 1.00 82.56 375 ILE A CA 1
ATOM 3148 C C . ILE A 1 375 ? 3.253 10.092 30.891 1.00 82.56 375 ILE A C 1
ATOM 3150 O O . ILE A 1 375 ? 3.666 9.467 29.916 1.00 82.56 375 ILE A O 1
ATOM 3154 N N . LYS A 1 376 ? 4.066 10.843 31.645 1.00 82.94 376 LYS A N 1
ATOM 3155 C CA . LYS A 1 376 ? 5.507 10.988 31.378 1.00 82.94 376 LYS A CA 1
ATOM 3156 C C . LYS A 1 376 ? 6.233 9.643 31.429 1.00 82.94 376 LYS A C 1
ATOM 3158 O O . LYS A 1 376 ? 7.107 9.404 30.601 1.00 82.94 376 LYS A O 1
ATOM 3163 N N . PHE A 1 377 ? 5.873 8.761 32.359 1.00 83.31 377 PHE A N 1
ATOM 3164 C CA . PHE A 1 377 ? 6.411 7.403 32.433 1.00 83.31 377 PHE A CA 1
ATOM 3165 C C . PHE A 1 377 ? 6.024 6.572 31.205 1.00 83.31 377 PHE A C 1
ATOM 3167 O O . PHE A 1 377 ? 6.892 5.977 30.570 1.00 83.31 377 PHE A O 1
ATOM 3174 N N . VAL A 1 378 ? 4.744 6.569 30.829 1.00 78.44 378 VAL A N 1
ATOM 3175 C CA . VAL A 1 378 ? 4.246 5.803 29.676 1.00 78.44 378 VAL A CA 1
ATOM 3176 C C . VAL A 1 378 ? 4.852 6.299 28.363 1.00 78.44 378 VAL A C 1
ATOM 3178 O O . VAL A 1 378 ? 5.215 5.480 27.527 1.00 78.44 378 VAL A O 1
ATOM 3181 N N . VAL A 1 379 ? 5.023 7.612 28.194 1.00 74.19 379 VAL A N 1
ATOM 3182 C CA . VAL A 1 379 ? 5.652 8.215 27.003 1.00 74.19 379 VAL A CA 1
ATOM 3183 C C . VAL A 1 379 ? 7.145 7.875 26.899 1.00 74.19 379 VAL A C 1
ATOM 3185 O O . VAL A 1 379 ? 7.682 7.843 25.795 1.00 74.19 379 VAL A O 1
ATOM 3188 N N . LYS A 1 380 ? 7.825 7.593 28.019 1.00 78.12 380 LYS A N 1
ATOM 3189 C CA . LYS A 1 380 ? 9.213 7.096 28.005 1.00 78.12 380 LYS A CA 1
ATOM 3190 C C . LYS A 1 380 ? 9.319 5.644 27.531 1.00 78.12 380 LYS A C 1
ATOM 3192 O O . LYS A 1 380 ? 10.396 5.241 27.095 1.00 78.12 380 LYS A O 1
ATOM 3197 N N . GLN A 1 381 ? 8.246 4.856 27.623 1.00 76.44 381 GLN A N 1
ATOM 3198 C CA . GLN A 1 381 ? 8.239 3.495 27.089 1.00 76.44 381 GLN A CA 1
ATOM 3199 C C . GLN A 1 381 ? 8.218 3.550 25.565 1.00 76.44 381 GLN A C 1
ATOM 3201 O O . GLN A 1 381 ? 7.444 4.301 24.977 1.00 76.44 381 GLN A O 1
ATOM 3206 N N . LYS A 1 382 ? 9.078 2.751 24.922 1.00 68.94 382 LYS A N 1
ATOM 3207 C CA . LYS A 1 382 ? 9.296 2.834 23.473 1.00 68.94 382 LYS A CA 1
ATOM 3208 C C . LYS A 1 382 ? 7.998 2.595 22.696 1.00 68.94 382 LYS A C 1
ATOM 3210 O O . LYS A 1 382 ? 7.607 3.465 21.934 1.00 68.94 382 LYS A O 1
ATOM 3215 N N . TYR A 1 383 ? 7.333 1.459 22.923 1.00 77.00 383 TYR A N 1
ATOM 3216 C CA . TYR A 1 383 ? 6.024 1.108 22.357 1.00 77.00 383 TYR A CA 1
ATOM 3217 C C . TYR A 1 383 ? 5.278 0.169 23.316 1.00 77.00 383 TYR A C 1
ATOM 3219 O O . TYR A 1 383 ? 5.926 -0.603 24.021 1.00 77.00 383 TYR A O 1
ATOM 3227 N N . TRP A 1 384 ? 3.941 0.216 23.312 1.00 85.44 384 TRP A N 1
ATOM 3228 C CA . TRP A 1 384 ? 3.091 -0.778 23.984 1.00 85.44 384 TRP A CA 1
ATOM 3229 C C . TRP A 1 384 ? 2.608 -1.825 22.982 1.00 85.44 384 TRP A C 1
ATOM 3231 O O . TRP A 1 384 ? 3.279 -2.835 22.790 1.00 85.44 384 TRP A O 1
ATOM 3241 N N . PHE A 1 385 ? 1.492 -1.556 22.298 1.00 88.12 385 PHE A N 1
ATOM 3242 C CA . PHE A 1 385 ? 0.953 -2.432 21.254 1.00 88.12 385 PHE A CA 1
ATOM 3243 C C . PHE A 1 385 ? 1.070 -1.791 19.871 1.00 88.12 385 PHE A C 1
ATOM 3245 O O . PHE A 1 385 ? 1.335 -2.484 18.889 1.00 88.12 385 PHE A O 1
ATOM 3252 N N . THR A 1 386 ? 0.956 -0.461 19.792 1.00 88.00 386 THR A N 1
ATOM 3253 C CA . THR A 1 386 ? 1.101 0.289 18.539 1.00 88.00 386 THR A CA 1
ATOM 3254 C C . THR A 1 386 ? 2.445 1.011 18.430 1.00 88.00 386 THR A C 1
ATOM 3256 O O . THR A 1 386 ? 2.866 1.768 19.307 1.00 88.00 386 THR A O 1
ATOM 3259 N N . LYS A 1 387 ? 3.096 0.846 17.274 1.00 89.00 387 LYS A N 1
ATOM 3260 C CA . LYS A 1 387 ? 4.287 1.601 16.870 1.00 89.00 387 LYS A CA 1
ATOM 3261 C C . LYS A 1 387 ? 3.890 2.906 16.167 1.00 89.00 387 LYS A C 1
ATOM 3263 O O . LYS A 1 387 ? 3.674 2.945 14.955 1.00 89.00 387 LYS A O 1
ATOM 3268 N N . TRP A 1 388 ? 3.748 3.980 16.947 1.00 88.19 388 TRP A N 1
ATOM 3269 C CA . TRP A 1 388 ? 3.211 5.271 16.484 1.00 88.19 388 TRP A CA 1
ATOM 3270 C C . TRP A 1 388 ? 4.148 6.072 15.563 1.00 88.19 388 TRP A C 1
ATOM 3272 O O . TRP A 1 388 ? 3.676 6.885 14.754 1.00 88.19 388 TRP A O 1
ATOM 3282 N N . ASP A 1 389 ? 5.456 5.844 15.662 1.00 83.19 389 ASP A N 1
ATOM 3283 C CA . ASP A 1 389 ? 6.514 6.466 14.865 1.00 83.19 389 ASP A CA 1
ATOM 3284 C C . ASP A 1 389 ? 7.456 5.405 14.262 1.00 83.19 389 ASP A C 1
ATOM 3286 O O . ASP A 1 389 ? 7.339 4.218 14.552 1.00 83.19 389 ASP A O 1
ATOM 3290 N N . ASN A 1 390 ? 8.344 5.809 13.342 1.00 81.44 390 ASN A N 1
ATOM 3291 C CA . ASN A 1 390 ? 9.314 4.913 12.679 1.00 81.44 390 ASN A CA 1
ATOM 3292 C C . ASN A 1 390 ? 8.716 3.608 12.103 1.00 81.44 390 ASN A C 1
ATOM 3294 O O . ASN A 1 390 ? 9.393 2.587 11.972 1.00 81.44 390 ASN A O 1
ATOM 3298 N N . PHE A 1 391 ? 7.425 3.638 11.776 1.00 83.81 391 PHE A N 1
ATOM 3299 C CA . PHE A 1 391 ? 6.683 2.515 11.225 1.00 83.81 391 PHE A CA 1
ATOM 3300 C C . PHE A 1 391 ? 6.968 2.378 9.728 1.00 83.81 391 PHE A C 1
ATOM 3302 O O . PHE A 1 391 ? 6.757 3.330 8.968 1.00 83.81 391 PHE A O 1
ATOM 3309 N N . ASN A 1 392 ? 7.405 1.190 9.315 1.00 83.31 392 ASN A N 1
ATOM 3310 C CA . ASN A 1 392 ? 7.700 0.832 7.931 1.00 83.31 392 ASN A CA 1
ATOM 3311 C C . ASN A 1 392 ? 6.787 -0.327 7.535 1.00 83.31 392 ASN A C 1
ATOM 3313 O O . ASN A 1 392 ? 7.025 -1.458 7.955 1.00 83.31 392 ASN A O 1
ATOM 3317 N N . LEU A 1 393 ? 5.741 -0.053 6.747 1.00 83.31 393 LEU A N 1
ATOM 3318 C CA . LEU A 1 393 ? 4.711 -1.052 6.461 1.00 83.31 393 LEU A CA 1
ATOM 3319 C C . LEU A 1 393 ? 5.322 -2.286 5.806 1.00 83.31 393 LEU A C 1
ATOM 3321 O O . LEU A 1 393 ? 4.997 -3.401 6.181 1.00 83.31 393 LEU A O 1
ATOM 3325 N N . LEU A 1 394 ? 6.260 -2.105 4.876 1.00 80.06 394 LEU A N 1
ATOM 3326 C CA . LEU A 1 394 ? 6.880 -3.226 4.178 1.00 80.06 394 LEU A CA 1
ATOM 3327 C C . LEU A 1 394 ? 7.603 -4.192 5.130 1.00 80.06 394 LEU A C 1
ATOM 3329 O O . LEU A 1 394 ? 7.497 -5.404 4.955 1.00 80.06 394 LEU A O 1
ATOM 3333 N N . GLU A 1 395 ? 8.345 -3.673 6.110 1.00 82.62 395 GLU A N 1
ATOM 3334 C CA . GLU A 1 395 ? 9.067 -4.495 7.091 1.00 82.62 395 GLU A CA 1
ATOM 3335 C C . GLU A 1 395 ? 8.104 -5.268 7.990 1.00 82.62 395 GLU A C 1
ATOM 3337 O O . GLU A 1 395 ? 8.226 -6.488 8.100 1.00 82.62 395 GLU A O 1
ATOM 3342 N N . GLU A 1 396 ? 7.096 -4.587 8.534 1.00 82.00 396 GLU A N 1
ATOM 3343 C CA . GLU A 1 396 ? 6.081 -5.203 9.397 1.00 82.00 396 GLU A CA 1
ATOM 3344 C C . GLU A 1 396 ? 5.277 -6.274 8.631 1.00 82.00 396 GLU A C 1
ATOM 3346 O O . GLU A 1 396 ? 4.996 -7.360 9.140 1.00 82.00 396 GLU A O 1
ATOM 3351 N N . MET A 1 397 ? 4.973 -6.022 7.354 1.00 79.25 397 MET A N 1
ATOM 3352 C CA . MET A 1 397 ? 4.273 -6.977 6.492 1.00 79.25 397 MET A CA 1
ATOM 3353 C C . MET A 1 397 ? 5.132 -8.189 6.128 1.00 79.25 397 MET A C 1
ATOM 3355 O O . MET A 1 397 ? 4.605 -9.298 6.018 1.00 79.25 397 MET A O 1
ATOM 3359 N N . ASN A 1 398 ? 6.437 -8.007 5.923 1.00 76.06 398 ASN A N 1
ATOM 3360 C CA . ASN A 1 398 ? 7.351 -9.118 5.654 1.00 76.06 398 ASN A CA 1
ATOM 3361 C C . ASN A 1 398 ? 7.536 -9.998 6.894 1.00 76.06 398 ASN A C 1
ATOM 3363 O O . ASN A 1 398 ? 7.453 -11.215 6.761 1.00 76.06 398 ASN A O 1
ATOM 3367 N N . ALA A 1 399 ? 7.695 -9.398 8.078 1.00 74.69 399 ALA A N 1
ATOM 3368 C CA . ALA A 1 399 ? 7.771 -10.129 9.344 1.00 74.69 399 ALA A CA 1
ATOM 3369 C C . ALA A 1 399 ? 6.497 -10.950 9.607 1.00 74.69 399 ALA A C 1
ATOM 3371 O O . ALA A 1 399 ? 6.566 -12.111 10.008 1.00 74.69 399 ALA A O 1
ATOM 3372 N N . LYS A 1 400 ? 5.322 -10.382 9.302 1.00 70.19 400 LYS A N 1
ATOM 3373 C CA . LYS A 1 400 ? 4.044 -11.101 9.392 1.00 70.19 400 LYS A CA 1
ATOM 3374 C C . LYS A 1 400 ? 3.940 -12.243 8.376 1.00 70.19 400 LYS A C 1
ATOM 3376 O O . LYS A 1 400 ? 3.448 -13.310 8.719 1.00 70.19 400 LYS A O 1
ATOM 3381 N N . SER A 1 401 ? 4.426 -12.037 7.149 1.00 62.00 401 SER A N 1
ATOM 3382 C CA . SER A 1 401 ? 4.393 -13.060 6.092 1.00 62.00 401 SER A CA 1
ATOM 3383 C C . SER A 1 401 ? 5.317 -14.246 6.401 1.00 62.00 401 SER A C 1
ATOM 3385 O O . SER A 1 401 ? 4.944 -15.375 6.122 1.00 62.00 401 SER A O 1
ATOM 3387 N N . SER A 1 402 ? 6.488 -14.021 7.015 1.00 55.47 402 SER A N 1
ATOM 3388 C CA . SER A 1 402 ? 7.430 -15.098 7.377 1.00 55.47 402 SER A CA 1
ATOM 3389 C C . SER A 1 402 ? 6.917 -16.060 8.454 1.00 55.47 402 SER A C 1
ATOM 3391 O O . SER A 1 402 ? 7.521 -17.105 8.671 1.00 55.47 402 SER A O 1
ATOM 3393 N N . LEU A 1 403 ? 5.819 -15.713 9.130 1.00 51.19 403 LEU A N 1
ATOM 3394 C CA . LEU A 1 403 ? 5.146 -16.570 10.106 1.00 51.19 403 LEU A CA 1
ATOM 3395 C C . LEU A 1 403 ? 4.048 -17.440 9.465 1.00 51.19 403 LEU A C 1
ATOM 3397 O O . LEU A 1 403 ? 3.454 -18.268 10.154 1.00 51.19 403 LEU A O 1
ATOM 3401 N N . GLU A 1 404 ? 3.756 -17.276 8.166 1.00 50.19 404 GLU A N 1
ATOM 3402 C CA . GLU A 1 404 ? 2.812 -18.144 7.462 1.00 50.19 404 GLU A CA 1
ATOM 3403 C C . GLU A 1 404 ? 3.491 -19.482 7.101 1.00 50.19 404 GLU A C 1
ATOM 3405 O O . GLU A 1 404 ? 4.502 -19.478 6.394 1.00 50.19 404 GLU A O 1
ATOM 3410 N N . PRO A 1 405 ? 2.925 -20.640 7.505 1.00 40.78 405 PRO A N 1
ATOM 3411 C CA . PRO A 1 405 ? 3.529 -21.963 7.287 1.00 40.78 405 PRO A CA 1
ATOM 3412 C C . PRO A 1 405 ? 3.628 -22.388 5.809 1.00 40.78 405 PRO A C 1
ATOM 3414 O O . PRO A 1 405 ? 4.179 -23.442 5.510 1.00 40.78 405 PRO A O 1
ATOM 3417 N N . TYR A 1 406 ? 3.120 -21.572 4.882 1.00 40.97 406 TYR A N 1
ATOM 3418 C CA . TYR A 1 406 ? 3.153 -21.803 3.437 1.00 40.97 406 TYR A CA 1
ATOM 3419 C C . TYR A 1 406 ? 3.601 -20.524 2.707 1.00 40.97 406 TYR A C 1
ATOM 3421 O O . TYR A 1 406 ? 2.823 -19.930 1.955 1.00 40.97 406 TYR A O 1
ATOM 3429 N N . SER A 1 407 ? 4.822 -20.066 2.999 1.00 39.12 407 SER A N 1
ATOM 3430 C CA . SER A 1 407 ? 5.481 -18.952 2.293 1.00 39.12 407 SER A CA 1
ATOM 3431 C C . SER A 1 407 ? 5.991 -19.354 0.911 1.00 39.12 407 SER A C 1
ATOM 3433 O O . SER A 1 407 ? 6.567 -20.459 0.802 1.00 39.12 407 SER A O 1
#

Secondary structure (DSSP, 8-state):
--------GGG----PSS---HHHHHHHHHHHHHHHH-EEEE--GGGSPBPPPPGGGTT-TT--PPBPP-GGGEEEE--HHHHHHHHHHHHHHTT--HHHHHHHHHHHHHHHHHHHHHHHHHHHHHHHHHHHTT-S-HHHHHHHHHHHHHHHHHHHHHHHHHHHHHHHS--HHHHHHHHHHHHHHHHHHH-EEEEEEEEEETTEEEEEEESS-HHHHHHHHHHHHHHHHHHHHHS---TT--GGGHHHHHHHHHH-GGGPPPHHHHHHHTTEEEEEPTTS-EEEEESSPPPHHHHHHHHHHHTT-GGGHHHHHHHHHHHHHHHHTS-HHHHTT-HHHHHHHHHHHH-GGG-HHHHHHHHHHHHHTT--S-HHHHHHHHHHSS-SS---SS--HHHHHHHHHTTSTT-

Foldseek 3Di:
DPDPPDDPPVPDDDDDPPDDALLNQLLVLLVVLCVVQWDWAAADQVNFDFDDDPPVCPPPPPDDGGGDAALCSIDTGHALVSSLVSNVVSCVVSVHALVSCLLVSLVVLLVSLLVRLVVLLVVLVVVVLCVVVVNDDPVNVVSSLSSQVVVLVRLLSSLSNLLSSCLRDPDPSSLLSNLLSLLSVLCSQADWDWDADPDDDPNDRIDIDGSHDPVSLCSNLVSLLVSLLVVLLVQADDPVDPLSNLSSLVSQVSSDDVSHDAPVSCCNSQVWDWDQDPVRDTATERPDQDFLSVLLSCCLNCQVPPRCPRVPVNSLVSLVVVLVVDDQVCQCVDPRSVLSLLCCLQAPSQCPPNNVSNVVSCVSNVPPPPSNVVSVVSPPDCDDPDNSPPDRSNVVSVVVVVPPPPD

Radius of gyration: 27.36 Å; chains: 1; bounding box: 70×70×78 Å

pLDDT: mean 87.76, std 10.41, range [39.12, 98.44]

Sequence (407 aa):
KDYKLSLNNSKTILYEKPLITEITIAKNKVINLLKEGIKFKIIKENEKEDKEIPEEKKSDEDYIPRKKIKVSDVDIRCDSNKLITEFKTIVVVSNVAYKDIMNYTLAIFKSSLLRNLKKYEEHKKRLDKDKFKGLLTKEEEKKLIKQEANFTNYIVEMLDFVFFLYGVSPKVNSTIKLVNILSFIIKSFRKRYKFQFDEPKDGKTYALKNQFNKLNQEVVFKKILDEVILILDKSKIDEHLQIETLYLLIVLKELGKEYRLTRNQLVKYLNLNIIKKDDDSLDYEFKNEINYFVITVLLFYFKDIKQYSLLKEAVKKAIIIKITGIEENKRTKHSELVLLFFDLISCPYLNEQDFKFKRQVLTLFGVKTEKLEFIKFVVKQKYWFTKWDNFNLLEEMNAKSSLEPYS